Protein AF-A0A151MHW0-F1 (afdb_monomer_lite)

Organism: Alligator mississippiensis (NCBI:txid8496)

Foldseek 3Di:
DDDDDDDDDDPPVVVVVVVVVVVVVVVVVVPPDDDDDDDDDDDDDDDDDDDDDDDDDDDPPVVVVVVVVVVVVLVVVLVVVVVVLVPFQPQPDAFFDADQDPDPPDDPPPDDPVRLLLLLLLLLLLLVQFAFDEDPLADPDSVVLLVVSCLLSVPDPVSSVVSNVVSVPDDRFWKKKKKWFFKWADWADPDPVRFFFKKKKKAKDDQPPPPDDPDDDDDDDDDDDDDDDDDPPPDPPPQDDQLVRMDMFDTHPGHRMDGTRDMDMHTDPDLQGMKMKMWMWTADDPQPLRVLSVVDGDDDDDDDVVVVVQVSQVVSVVVVDPDDDPPNGIHTGFMDIGRSNNAHLQGDFDWDFGHDPDPPDDYGIITTMTIAMATPDDDGPVVVPDALLVSLLVLLLSQLVSQLVPDDDSLAEALSDGHSSSVNSNSSSCRHSVPDQLSVLLSVLLNVLVVCSPRNYYLVSNLVSLVSNLVRPDPVPDDPVSLQSSLCSLVVSLVSLLLSLLVCCSRQPLSHVSSLVSNLSSVSSLVSLVPGPSNCVSPVDDDDSVVSSVVSNVNSVVVVLVVLVVVLVVPDDDPVSNVVSVVVSVVVVSVVVSSCVVRVVVSVVD

InterPro domains:
  IPR000008 C2 domain [PF00168] (177-212)
  IPR000008 C2 domain [PF00168] (245-298)
  IPR000008 C2 domain [PS50004] (156-322)
  IPR000008 C2 domain [SM00239] (176-352)
  IPR035892 C2 domain superfamily [G3DSA:2.60.40.150] (163-376)
  IPR035892 C2 domain superfamily [SSF49562] (173-372)
  IPR052095 UNC-13 domain-containing protein [PTHR45999] (63-605)

Structure (mmCIF, N/CA/C/O backbone):
data_AF-A0A151MHW0-F1
#
_entry.id   AF-A0A151MHW0-F1
#
loop_
_atom_site.group_PDB
_atom_site.id
_atom_site.type_symbol
_atom_site.label_atom_id
_atom_site.label_alt_id
_atom_site.label_comp_id
_atom_site.label_asym_id
_atom_site.label_entity_id
_atom_site.label_seq_id
_atom_site.pdbx_PDB_ins_code
_atom_site.Cartn_x
_atom_site.Cartn_y
_atom_site.Cartn_z
_atom_site.occupancy
_atom_site.B_iso_or_equiv
_atom_site.auth_seq_id
_atom_site.auth_comp_id
_atom_site.auth_asym_id
_atom_site.auth_atom_id
_atom_site.pdbx_PDB_model_num
ATOM 1 N N . MET A 1 1 ? 33.510 44.288 37.126 1.00 34.84 1 MET A N 1
ATOM 2 C CA . MET A 1 1 ? 32.287 44.299 37.967 1.00 34.84 1 MET A CA 1
ATOM 3 C C . MET A 1 1 ? 31.359 43.175 37.508 1.00 34.84 1 MET A C 1
ATOM 5 O O . MET A 1 1 ? 31.683 42.520 36.527 1.00 34.84 1 MET A O 1
ATOM 9 N N . LEU A 1 2 ? 30.286 42.909 38.257 1.00 30.27 2 LEU A N 1
ATOM 10 C CA . LEU A 1 2 ? 29.383 41.751 38.127 1.00 30.27 2 LEU A CA 1
ATOM 11 C C . LEU A 1 2 ? 28.785 41.539 36.714 1.00 30.27 2 LEU A C 1
ATOM 13 O O . LEU A 1 2 ? 28.356 42.518 36.106 1.00 30.27 2 LEU A O 1
ATOM 17 N N . PRO A 1 3 ? 28.625 40.283 36.249 1.00 29.62 3 PRO A N 1
ATOM 18 C CA . PRO A 1 3 ? 27.608 39.917 35.263 1.00 29.62 3 PRO A CA 1
ATOM 19 C C . PRO A 1 3 ? 26.231 39.731 35.937 1.00 29.62 3 PRO A C 1
ATOM 21 O O . PRO A 1 3 ? 26.140 39.357 37.109 1.00 29.62 3 PRO A O 1
ATOM 24 N N . CYS A 1 4 ? 25.141 39.975 35.203 1.00 28.69 4 CYS A N 1
ATOM 25 C CA . CYS A 1 4 ? 23.776 39.842 35.727 1.00 28.69 4 CYS A CA 1
ATOM 26 C C . CYS A 1 4 ? 23.268 38.389 35.734 1.00 28.69 4 CYS A C 1
ATOM 28 O O . CYS A 1 4 ? 23.567 37.603 34.838 1.00 28.69 4 CYS A O 1
ATOM 30 N N . ARG A 1 5 ? 22.444 38.050 36.736 1.00 29.34 5 ARG A N 1
ATOM 31 C CA . ARG A 1 5 ? 21.793 36.736 36.879 1.00 29.34 5 ARG A CA 1
ATOM 32 C C . ARG A 1 5 ? 20.599 36.575 35.926 1.00 29.34 5 ARG A C 1
ATOM 34 O O . ARG A 1 5 ? 19.860 37.529 35.693 1.00 29.34 5 ARG A O 1
ATOM 41 N N . ARG A 1 6 ? 20.334 35.333 35.510 1.00 30.97 6 ARG A N 1
ATOM 42 C CA . ARG A 1 6 ? 18.989 34.814 35.189 1.00 30.97 6 ARG A CA 1
ATOM 43 C C . ARG A 1 6 ? 18.666 33.663 36.165 1.00 30.97 6 ARG A C 1
ATOM 45 O O . ARG A 1 6 ? 19.609 33.119 36.737 1.00 30.97 6 ARG A O 1
ATOM 52 N N . PRO A 1 7 ? 17.386 33.346 36.433 1.00 30.88 7 PRO A N 1
ATOM 53 C CA . PRO A 1 7 ? 17.017 32.349 37.439 1.00 30.88 7 PRO A CA 1
ATOM 54 C C . PRO A 1 7 ? 17.009 30.916 36.886 1.00 30.88 7 PRO A C 1
ATOM 56 O O . PRO A 1 7 ? 16.415 30.661 35.841 1.00 30.88 7 PRO A O 1
ATOM 59 N N . ASP A 1 8 ? 17.588 29.978 37.638 1.00 29.75 8 ASP A N 1
ATOM 60 C CA . ASP A 1 8 ? 17.406 28.540 37.420 1.00 29.75 8 ASP A CA 1
ATOM 61 C C . ASP A 1 8 ? 16.107 28.056 38.077 1.00 29.75 8 ASP A C 1
ATOM 63 O O . ASP A 1 8 ? 16.008 27.946 39.300 1.00 29.75 8 ASP A O 1
ATOM 67 N N . THR A 1 9 ? 15.113 27.713 37.259 1.00 37.31 9 THR A N 1
ATOM 68 C CA . THR A 1 9 ? 13.902 26.995 37.687 1.00 37.31 9 THR A CA 1
ATOM 69 C C . THR A 1 9 ? 13.552 25.940 36.640 1.00 37.31 9 THR A C 1
ATOM 71 O O . THR A 1 9 ? 12.979 26.269 35.604 1.00 37.31 9 THR A O 1
ATOM 74 N N . GLY A 1 10 ? 13.911 24.675 36.893 1.00 36.53 10 GLY A N 1
ATOM 75 C CA . GLY A 1 10 ? 13.639 23.578 35.951 1.00 36.53 10 GLY A CA 1
ATOM 76 C C . GLY A 1 10 ? 14.008 22.167 36.429 1.00 36.53 10 GLY A C 1
ATOM 77 O O . GLY A 1 10 ? 13.271 21.230 36.149 1.00 36.53 10 GLY A O 1
ATOM 78 N N . LEU A 1 11 ? 15.096 21.991 37.194 1.00 33.78 11 LEU A N 1
ATOM 79 C CA . LEU A 1 11 ? 15.566 20.647 37.588 1.00 33.78 11 LEU A CA 1
ATOM 80 C C . LEU A 1 11 ? 14.984 20.089 38.903 1.00 33.78 11 LEU A C 1
ATOM 82 O O . LEU A 1 11 ? 14.954 18.874 39.091 1.00 33.78 11 LEU A O 1
ATOM 86 N N . THR A 1 12 ? 14.485 20.927 39.814 1.00 34.16 12 THR A N 1
ATOM 87 C CA . THR A 1 12 ? 14.067 20.490 41.163 1.00 34.16 12 THR A CA 1
ATOM 88 C C . THR A 1 12 ? 12.776 19.665 41.201 1.00 34.16 12 THR A C 1
ATOM 90 O O . THR A 1 12 ? 12.605 18.864 42.116 1.00 34.16 12 THR A O 1
ATOM 93 N N . ALA A 1 13 ? 11.879 19.809 40.218 1.00 35.94 13 ALA A N 1
ATOM 94 C CA . ALA A 1 13 ? 10.584 19.115 40.203 1.00 35.94 13 ALA A CA 1
ATOM 95 C C . ALA A 1 13 ? 10.666 17.637 39.765 1.00 35.94 13 ALA A C 1
ATOM 97 O O . ALA A 1 13 ? 9.860 16.820 40.203 1.00 35.94 13 ALA A O 1
ATOM 98 N N . MET A 1 14 ? 11.647 17.276 38.930 1.00 34.91 14 MET A N 1
ATOM 99 C CA . MET A 1 14 ? 11.860 15.883 38.505 1.00 34.91 14 MET A CA 1
ATOM 100 C C . MET A 1 14 ? 12.568 15.053 39.588 1.00 34.91 14 MET A C 1
ATOM 102 O O . MET A 1 14 ? 12.282 13.866 39.738 1.00 34.91 14 MET A O 1
ATOM 106 N N . SER A 1 15 ? 13.447 15.681 40.380 1.00 37.19 15 SER A N 1
ATOM 107 C CA . SER A 1 15 ? 14.178 15.016 41.470 1.00 37.19 15 SER A CA 1
ATOM 108 C C . SER A 1 15 ? 13.235 14.483 42.553 1.00 37.19 15 SER A C 1
ATOM 110 O O . SER A 1 15 ? 13.270 13.301 42.891 1.00 37.19 15 SER A O 1
ATOM 112 N N . THR A 1 16 ? 12.329 15.328 43.053 1.00 40.69 16 THR A N 1
ATOM 113 C CA . THR A 1 16 ? 11.412 14.963 44.147 1.00 40.69 16 THR A CA 1
ATOM 114 C C . THR A 1 16 ? 10.433 13.854 43.753 1.00 40.69 16 THR A C 1
ATOM 116 O O . THR A 1 16 ? 10.098 13.002 44.576 1.00 40.69 16 THR A O 1
ATOM 119 N N . LEU A 1 17 ? 10.024 13.788 42.481 1.00 37.47 17 LEU A N 1
ATOM 120 C CA . LEU A 1 17 ? 9.174 12.715 41.951 1.00 37.47 17 LEU A CA 1
ATOM 121 C C . LEU A 1 17 ? 9.875 11.340 41.929 1.00 37.47 17 LEU A C 1
ATOM 123 O O . LEU A 1 17 ? 9.218 10.312 42.120 1.00 37.47 17 LEU A O 1
ATOM 127 N N . LEU A 1 18 ? 11.199 11.307 41.745 1.00 39.69 18 LEU A N 1
ATOM 128 C CA . LEU A 1 18 ? 12.014 10.086 41.818 1.00 39.69 18 LEU A CA 1
ATOM 129 C C . LEU A 1 18 ? 12.311 9.670 43.270 1.00 39.69 18 LEU A C 1
ATOM 131 O O . LEU A 1 18 ? 12.276 8.479 43.597 1.00 39.69 18 LEU A O 1
ATOM 135 N N . GLU A 1 19 ? 12.527 10.631 44.170 1.00 37.91 19 GLU A N 1
ATOM 136 C CA . GLU A 1 19 ? 12.691 10.362 45.606 1.00 37.91 19 GLU A CA 1
ATOM 137 C C . GLU A 1 19 ? 11.403 9.809 46.239 1.00 37.91 19 GLU A C 1
ATOM 139 O O . GLU A 1 19 ? 11.447 8.818 46.969 1.00 37.91 19 GLU A O 1
ATOM 144 N N . ILE A 1 20 ? 10.231 10.351 45.885 1.00 38.50 20 ILE A N 1
ATOM 145 C CA . ILE A 1 20 ? 8.936 9.836 46.363 1.00 38.50 20 ILE A CA 1
ATOM 146 C C . ILE A 1 20 ? 8.695 8.397 45.870 1.00 38.50 20 ILE A C 1
ATOM 148 O O . ILE A 1 20 ? 8.316 7.532 46.666 1.00 38.50 20 ILE A O 1
ATOM 152 N N . LYS A 1 21 ? 8.971 8.097 44.590 1.00 36.53 21 LYS A N 1
ATOM 153 C CA . LYS A 1 21 ? 8.843 6.730 44.045 1.00 36.53 21 LYS A CA 1
ATOM 154 C C . LYS A 1 21 ? 9.809 5.734 44.701 1.00 36.53 21 LYS A C 1
ATOM 156 O O . LYS A 1 21 ? 9.405 4.613 45.009 1.00 36.53 21 LYS A O 1
ATOM 161 N N . SER A 1 22 ? 11.060 6.122 44.951 1.00 38.94 22 SER A N 1
ATOM 162 C CA . SER A 1 22 ? 12.044 5.231 45.590 1.00 38.94 22 SER A CA 1
ATOM 163 C C . SER A 1 22 ? 11.789 5.021 47.091 1.00 38.94 22 SER A C 1
ATOM 165 O O . SER A 1 22 ? 12.029 3.924 47.598 1.00 38.94 22 SER A O 1
ATOM 167 N N . SER A 1 23 ? 11.223 6.012 47.790 1.00 34.19 23 SER A N 1
ATOM 168 C CA . SER A 1 23 ? 10.781 5.880 49.186 1.00 34.19 23 SER A CA 1
ATOM 169 C C . SER A 1 23 ? 9.621 4.881 49.340 1.00 34.19 23 SER A C 1
ATOM 171 O O . SER A 1 23 ? 9.700 3.964 50.162 1.00 34.19 23 SER A O 1
ATOM 173 N N . MET A 1 24 ? 8.596 4.977 48.478 1.00 36.19 24 MET A N 1
ATOM 174 C CA . MET A 1 24 ? 7.468 4.029 48.430 1.00 36.19 24 MET A CA 1
ATOM 175 C C . MET A 1 24 ? 7.941 2.574 48.271 1.00 36.19 24 MET A C 1
ATOM 177 O O . MET A 1 24 ? 7.531 1.697 49.032 1.00 36.19 24 MET A O 1
ATOM 181 N N . LEU A 1 25 ? 8.852 2.312 47.325 1.00 36.59 25 LEU A N 1
ATOM 182 C CA . LEU A 1 25 ? 9.372 0.962 47.067 1.00 36.59 25 LEU A CA 1
ATOM 183 C C . LEU A 1 25 ? 10.121 0.371 48.276 1.00 36.59 25 LEU A C 1
ATOM 185 O O . LEU A 1 25 ? 9.940 -0.807 48.593 1.00 36.59 25 LEU A O 1
ATOM 189 N N . ARG A 1 26 ? 10.895 1.188 49.005 1.00 36.88 26 ARG A N 1
ATOM 190 C CA . ARG A 1 26 ? 11.606 0.750 50.221 1.00 36.88 26 ARG A CA 1
ATOM 191 C C . ARG A 1 26 ? 10.661 0.420 51.382 1.00 36.88 26 ARG A C 1
ATOM 193 O O . ARG A 1 26 ? 10.955 -0.493 52.152 1.00 36.88 26 ARG A O 1
ATOM 200 N N . GLN A 1 27 ? 9.519 1.104 51.507 1.00 34.59 27 GLN A N 1
ATOM 201 C CA . GLN A 1 27 ? 8.519 0.764 52.531 1.00 34.59 27 GLN A CA 1
ATOM 202 C C . GLN A 1 27 ? 7.758 -0.538 52.233 1.00 34.59 27 GLN A C 1
ATOM 204 O O . GLN A 1 27 ? 7.391 -1.243 53.173 1.00 34.59 27 GLN A O 1
ATOM 209 N N . VAL A 1 28 ? 7.555 -0.891 50.958 1.00 36.47 28 VAL A N 1
ATOM 210 C CA . VAL A 1 28 ? 6.878 -2.146 50.576 1.00 36.47 28 VAL A CA 1
ATOM 211 C C . VAL A 1 28 ? 7.771 -3.368 50.825 1.00 36.47 28 VAL A C 1
ATOM 213 O O . VAL A 1 28 ? 7.306 -4.354 51.397 1.00 36.47 28 VAL A O 1
ATOM 216 N N . GLN A 1 29 ? 9.060 -3.304 50.470 1.00 33.50 29 GLN A N 1
ATOM 217 C CA . GLN A 1 29 ? 9.978 -4.443 50.640 1.00 33.50 29 GLN A CA 1
ATOM 218 C C . GLN A 1 29 ? 10.230 -4.811 52.116 1.00 33.50 29 GLN A C 1
ATOM 220 O O . GLN A 1 29 ? 10.341 -5.991 52.441 1.00 33.50 29 GLN A O 1
ATOM 225 N N . ASN A 1 30 ? 10.208 -3.840 53.037 1.00 30.38 30 ASN A N 1
ATOM 226 C CA . ASN A 1 30 ? 10.419 -4.072 54.476 1.00 30.38 30 ASN A CA 1
ATOM 227 C C . ASN A 1 30 ? 9.244 -4.754 55.222 1.00 30.38 30 ASN A C 1
ATOM 229 O O . ASN A 1 30 ? 9.273 -4.838 56.450 1.00 30.38 30 ASN A O 1
ATOM 233 N N . ARG A 1 31 ? 8.204 -5.243 54.527 1.00 31.92 31 ARG A N 1
ATOM 234 C CA . ARG A 1 31 ? 7.067 -5.970 55.136 1.00 31.92 31 ARG A CA 1
ATOM 235 C C . ARG A 1 31 ? 6.935 -7.446 54.733 1.00 31.92 31 ARG A C 1
ATOM 237 O O . ARG A 1 31 ? 5.959 -8.078 55.127 1.00 31.92 31 ARG A O 1
ATOM 244 N N . GLN A 1 32 ? 7.895 -8.020 54.001 1.00 36.16 32 GLN A N 1
ATOM 245 C CA . GLN A 1 32 ? 7.840 -9.420 53.540 1.00 36.16 32 GLN A CA 1
ATOM 246 C C . GLN A 1 32 ? 9.112 -10.230 53.863 1.00 36.16 32 GLN A C 1
ATOM 248 O O . GLN A 1 32 ? 9.670 -10.896 52.995 1.00 36.16 32 GLN A O 1
ATOM 253 N N . SER A 1 33 ? 9.584 -10.207 55.117 1.00 28.34 33 SER A N 1
ATOM 254 C CA . SER A 1 33 ? 10.766 -10.998 55.506 1.00 28.34 33 SER A CA 1
ATOM 255 C C . SER A 1 33 ? 10.866 -11.341 57.002 1.00 28.34 33 SER A C 1
ATOM 257 O O . SER A 1 33 ? 11.784 -10.877 57.673 1.00 28.34 33 SER A O 1
ATOM 259 N N . PHE A 1 34 ? 9.987 -12.208 57.525 1.00 26.38 34 PHE A N 1
ATOM 260 C CA . PHE A 1 34 ? 10.288 -12.952 58.761 1.00 26.38 34 PHE A CA 1
ATOM 261 C C . PHE A 1 34 ? 9.744 -14.394 58.768 1.00 26.38 34 PHE A C 1
ATOM 263 O O . PHE A 1 34 ? 8.563 -14.641 58.559 1.00 26.38 34 PHE A O 1
ATOM 270 N N . HIS A 1 35 ? 10.663 -15.321 59.059 1.00 28.66 35 HIS A N 1
ATOM 271 C CA . HIS A 1 35 ? 10.486 -16.721 59.469 1.00 28.66 35 HIS A CA 1
ATOM 272 C C . HIS A 1 35 ? 9.634 -17.684 58.617 1.00 28.66 35 HIS A C 1
ATOM 274 O O . HIS A 1 35 ? 8.513 -18.051 58.968 1.00 28.66 35 HIS A O 1
ATOM 280 N N . HIS A 1 36 ? 10.318 -18.342 57.674 1.00 26.25 36 HIS A N 1
ATOM 281 C CA . HIS A 1 36 ? 10.320 -19.810 57.664 1.00 26.25 36 HIS A CA 1
ATOM 282 C C . HIS A 1 36 ? 11.725 -20.365 57.385 1.00 26.25 36 HIS A C 1
ATOM 284 O O . HIS A 1 36 ? 12.331 -20.066 56.358 1.00 26.25 36 HIS A O 1
ATOM 290 N N . LYS A 1 37 ? 12.247 -21.177 58.310 1.00 26.58 37 LYS A N 1
ATOM 291 C CA . LYS A 1 37 ? 13.375 -22.091 58.082 1.00 26.58 37 LYS A CA 1
ATOM 292 C C . LYS A 1 37 ? 13.257 -23.262 59.054 1.00 26.58 37 LYS A C 1
ATOM 294 O O . LYS A 1 37 ? 13.071 -23.052 60.248 1.00 26.58 37 LYS A O 1
ATOM 299 N N . THR A 1 38 ? 13.321 -24.472 58.517 1.00 24.42 38 THR A N 1
ATOM 300 C CA . THR A 1 38 ? 12.975 -25.714 59.217 1.00 24.42 38 THR A CA 1
ATOM 301 C C . THR A 1 38 ? 14.191 -26.352 59.881 1.00 24.42 38 THR A C 1
ATOM 303 O O . THR A 1 38 ? 15.249 -26.444 59.262 1.00 24.42 38 THR A O 1
ATOM 306 N N . THR A 1 39 ? 14.004 -26.909 61.075 1.00 24.03 39 THR A N 1
ATOM 307 C CA . THR A 1 39 ? 14.840 -27.988 61.623 1.00 24.03 39 THR A CA 1
ATOM 308 C C . THR A 1 39 ? 13.943 -29.059 62.235 1.00 24.03 39 THR A C 1
ATOM 310 O O . THR A 1 39 ? 12.903 -28.757 62.815 1.00 24.03 39 THR A O 1
ATOM 313 N N . VAL A 1 40 ? 14.326 -30.323 62.053 1.00 26.64 40 VAL A N 1
ATOM 314 C CA . VAL A 1 40 ? 13.595 -31.499 62.546 1.00 26.64 40 VAL A CA 1
ATOM 315 C C . VAL A 1 40 ? 14.169 -31.922 63.898 1.00 26.64 40 VAL A C 1
ATOM 317 O O . VAL A 1 40 ? 15.387 -31.944 64.062 1.00 26.64 40 VAL A O 1
ATOM 320 N N . ALA A 1 41 ? 13.301 -32.305 64.833 1.00 24.83 41 ALA A N 1
ATOM 321 C CA . ALA A 1 41 ? 13.658 -33.000 66.067 1.00 24.83 41 ALA A CA 1
ATOM 322 C C . ALA A 1 41 ? 12.654 -34.140 66.324 1.00 24.83 41 ALA A C 1
ATOM 324 O O . ALA A 1 41 ? 11.507 -34.073 65.880 1.00 24.83 41 ALA A O 1
ATOM 325 N N . THR A 1 42 ? 13.111 -35.209 66.974 1.00 24.61 42 THR A N 1
ATOM 326 C CA . THR A 1 42 ? 12.388 -36.484 67.127 1.00 24.61 42 THR A CA 1
ATOM 327 C C . THR A 1 42 ? 11.650 -36.614 68.466 1.00 24.61 42 THR A C 1
ATOM 329 O O . THR A 1 42 ? 11.769 -35.761 69.337 1.00 24.61 42 THR A O 1
ATOM 332 N N . ALA A 1 43 ? 10.856 -37.681 68.602 1.00 25.41 43 ALA A N 1
ATOM 333 C CA . ALA A 1 43 ? 9.977 -37.947 69.744 1.00 25.41 43 ALA A CA 1
ATOM 334 C C . ALA A 1 43 ? 10.695 -38.495 71.006 1.00 25.41 43 ALA A C 1
ATOM 336 O O . ALA A 1 43 ? 11.910 -38.690 71.003 1.00 25.41 43 ALA A O 1
ATOM 337 N N . SER A 1 44 ? 9.885 -38.820 72.028 1.00 25.09 44 SER A N 1
ATOM 338 C CA . SER A 1 44 ? 10.191 -39.101 73.452 1.00 25.09 44 SER A CA 1
ATOM 339 C C . SER A 1 44 ? 10.507 -37.840 74.288 1.00 25.09 44 SER A C 1
ATOM 341 O O . SER A 1 44 ? 11.121 -36.912 73.775 1.00 25.09 44 SER A O 1
ATOM 343 N N . ASP A 1 45 ? 10.052 -37.701 75.542 1.00 23.98 45 ASP A N 1
ATOM 344 C CA . ASP A 1 45 ? 9.354 -38.666 76.420 1.00 23.98 45 ASP A CA 1
ATOM 345 C C . ASP A 1 45 ? 8.197 -38.025 77.248 1.00 23.98 45 ASP A C 1
ATOM 347 O O . ASP A 1 45 ? 7.944 -36.823 77.193 1.00 23.98 45 ASP A O 1
ATOM 351 N N . SER A 1 46 ? 7.474 -38.889 77.962 1.00 25.25 46 SER A N 1
ATOM 352 C CA . SER A 1 46 ? 6.451 -38.729 79.012 1.00 25.25 46 SER A CA 1
ATOM 353 C C . SER A 1 46 ? 6.882 -37.866 80.226 1.00 25.25 46 SER A C 1
ATOM 355 O O . SER A 1 46 ? 8.067 -37.601 80.391 1.00 25.25 46 SER A O 1
ATOM 357 N N . ALA A 1 47 ? 6.024 -37.425 81.167 1.00 24.77 47 ALA A N 1
ATOM 358 C CA . ALA A 1 47 ? 4.562 -37.189 81.249 1.00 24.77 47 ALA A CA 1
ATOM 359 C C . ALA A 1 47 ? 4.263 -36.356 82.543 1.00 24.77 47 ALA A C 1
ATOM 361 O O . ALA A 1 47 ? 5.204 -35.825 83.125 1.00 24.77 47 ALA A O 1
ATOM 362 N N . GLN A 1 48 ? 2.995 -36.306 83.012 1.00 25.00 48 GLN A N 1
ATOM 363 C CA . GLN A 1 48 ? 2.492 -35.630 84.243 1.00 25.00 48 GLN A CA 1
ATOM 364 C C . GLN A 1 48 ? 2.503 -34.080 84.151 1.00 25.00 48 GLN A C 1
ATOM 366 O O . GLN A 1 48 ? 3.413 -33.509 83.567 1.00 25.00 48 GLN A O 1
ATOM 371 N N . GLU A 1 49 ? 1.526 -33.287 84.614 1.00 25.53 49 GLU A N 1
ATOM 372 C CA . GLU A 1 49 ? 0.235 -33.443 85.333 1.00 25.53 49 GLU A CA 1
ATOM 373 C C . GLU A 1 49 ? -0.716 -32.313 84.788 1.00 25.53 49 GLU A C 1
ATOM 375 O O . GLU A 1 49 ? -0.213 -31.346 84.221 1.00 25.53 49 GLU A O 1
ATOM 380 N N . ILE A 1 50 ? -2.062 -32.359 84.697 1.00 28.62 50 ILE A N 1
ATOM 381 C CA . ILE A 1 50 ? -3.162 -32.702 85.636 1.00 28.62 50 ILE A CA 1
ATOM 382 C C . ILE A 1 50 ? -3.261 -31.657 86.775 1.00 28.62 50 ILE A C 1
ATOM 384 O O . ILE A 1 50 ? -2.349 -31.573 87.583 1.00 28.62 50 ILE A O 1
ATOM 388 N N . SER A 1 51 ? -4.303 -30.824 86.938 1.00 24.50 51 SER A N 1
ATOM 389 C CA . SER A 1 51 ? -5.622 -30.643 86.268 1.00 24.50 51 SER A CA 1
ATOM 390 C C . SER A 1 51 ? -5.935 -29.103 86.184 1.00 24.50 51 SER A C 1
ATOM 392 O O . SER A 1 51 ? -4.981 -28.337 86.275 1.00 24.50 51 SER A O 1
ATOM 394 N N . GLU A 1 52 ? -7.113 -28.472 85.993 1.00 26.61 52 GLU A N 1
ATOM 395 C CA . GLU A 1 52 ? -8.553 -28.829 85.980 1.00 26.61 52 GLU A CA 1
ATOM 396 C C . GLU A 1 52 ? -9.392 -27.745 85.205 1.00 26.61 52 GLU A C 1
ATOM 398 O O . GLU A 1 52 ? -8.916 -27.175 84.227 1.00 26.61 52 GLU A O 1
ATOM 403 N N . MET A 1 53 ? -10.643 -27.476 85.632 1.00 24.84 53 MET A N 1
ATOM 404 C CA . MET A 1 53 ? -11.514 -26.278 85.470 1.00 24.84 53 MET A CA 1
ATOM 405 C C . MET A 1 53 ? -10.860 -24.964 84.961 1.00 24.84 53 MET A C 1
ATOM 407 O O . MET A 1 53 ? -9.785 -24.604 85.425 1.00 24.84 53 MET A O 1
ATOM 411 N N . THR A 1 54 ? -11.480 -24.106 84.128 1.00 27.75 54 THR A N 1
ATOM 412 C CA . THR A 1 54 ? -12.895 -23.890 83.704 1.00 27.75 54 THR A CA 1
ATOM 413 C C . THR A 1 54 ? -12.938 -23.417 82.227 1.00 27.75 54 THR A C 1
ATOM 415 O O . THR A 1 54 ? -12.207 -22.513 81.847 1.00 27.75 54 THR A O 1
ATOM 418 N N . SER A 1 55 ? -13.637 -24.071 81.289 1.00 27.70 55 SER A N 1
ATOM 419 C CA . SER A 1 55 ? -15.087 -24.045 80.970 1.00 27.70 55 SER A CA 1
ATOM 420 C C . SER A 1 55 ? -15.595 -22.907 80.047 1.00 27.70 55 SER A C 1
ATOM 422 O O . SER A 1 55 ? -15.517 -21.737 80.398 1.00 27.70 55 SER A O 1
ATOM 424 N N . ALA A 1 56 ? -16.293 -23.308 78.971 1.00 35.09 56 ALA A N 1
ATOM 425 C CA . ALA A 1 56 ? -17.286 -22.549 78.184 1.00 35.09 56 ALA A CA 1
ATOM 426 C C . ALA A 1 56 ? -16.835 -21.415 77.224 1.00 35.09 56 ALA A C 1
ATOM 428 O O . ALA A 1 56 ? -17.018 -20.233 77.493 1.00 35.09 56 ALA A O 1
ATOM 429 N N . VAL A 1 57 ? -16.491 -21.804 75.989 1.00 34.00 57 VAL A N 1
ATOM 430 C CA . VAL A 1 57 ? -16.926 -21.086 74.770 1.00 34.00 57 VAL A CA 1
ATOM 431 C C . VAL A 1 57 ? -17.691 -22.091 73.904 1.00 34.00 57 VAL A C 1
ATOM 433 O O . VAL A 1 57 ? -17.233 -23.222 73.732 1.00 34.00 57 VAL A O 1
ATOM 436 N N . ARG A 1 58 ? -18.884 -21.729 73.415 1.00 35.53 58 ARG A N 1
ATOM 437 C CA . ARG A 1 58 ? -19.675 -22.597 72.524 1.00 35.53 58 ARG A CA 1
ATOM 438 C C . ARG A 1 58 ? -19.132 -22.530 71.098 1.00 35.53 58 ARG A C 1
ATOM 440 O O . ARG A 1 58 ? -18.581 -21.519 70.679 1.00 35.53 58 ARG A O 1
ATOM 447 N N . LYS A 1 59 ? -19.275 -23.638 70.373 1.00 39.44 59 LYS A N 1
ATOM 448 C CA . LYS A 1 59 ? -18.842 -23.786 68.985 1.00 39.44 59 LYS A CA 1
ATOM 449 C C . LYS A 1 59 ? -20.086 -23.769 68.105 1.00 39.44 59 LYS A C 1
ATOM 451 O O . LYS A 1 59 ? -20.708 -24.814 67.930 1.00 39.44 59 LYS A O 1
ATOM 456 N N . ASP A 1 60 ? -20.457 -22.596 67.606 1.00 38.97 60 ASP A N 1
ATOM 457 C CA . ASP A 1 60 ? -21.651 -22.442 66.776 1.00 38.97 60 ASP A CA 1
ATOM 458 C C . ASP A 1 60 ? -21.395 -23.042 65.388 1.00 38.97 60 ASP A C 1
ATOM 460 O O . ASP A 1 60 ? -20.649 -22.510 64.571 1.00 38.97 60 ASP A O 1
ATOM 464 N N . THR A 1 61 ? -21.976 -24.218 65.147 1.00 45.06 61 THR A N 1
ATOM 465 C CA . THR A 1 61 ? -21.812 -25.000 63.909 1.00 45.06 61 THR A CA 1
ATOM 466 C C . THR A 1 61 ? -22.895 -24.722 62.862 1.00 45.06 61 THR A C 1
ATOM 468 O O . THR A 1 61 ? -22.950 -25.415 61.848 1.00 45.06 61 THR A O 1
ATOM 471 N N . GLU A 1 62 ? -23.783 -23.755 63.103 1.00 47.25 62 GLU A N 1
ATOM 472 C CA . GLU A 1 62 ? -24.952 -23.499 62.247 1.00 47.25 62 GLU A CA 1
ATOM 473 C C . GLU A 1 62 ? -24.639 -22.566 61.061 1.00 47.25 62 GLU A C 1
ATOM 475 O O . GLU A 1 62 ? -25.147 -22.800 59.962 1.00 47.25 62 GLU A O 1
ATOM 480 N N . ASP A 1 63 ? -23.738 -21.587 61.227 1.00 48.62 63 ASP A N 1
ATOM 481 C CA . ASP A 1 63 ? -23.343 -20.662 60.149 1.00 48.62 63 ASP A CA 1
ATOM 482 C C . ASP A 1 63 ? -22.672 -21.384 58.964 1.00 48.62 63 ASP A C 1
ATOM 484 O O . ASP A 1 63 ? -22.977 -21.098 57.803 1.00 48.62 63 ASP A O 1
ATOM 488 N N . ASP A 1 64 ? -21.800 -22.367 59.220 1.00 46.22 64 ASP A N 1
ATOM 489 C CA . ASP A 1 64 ? -21.123 -23.116 58.149 1.00 46.22 64 ASP A CA 1
ATOM 490 C C . ASP A 1 64 ? -22.108 -23.956 57.308 1.00 46.22 64 ASP A C 1
ATOM 492 O O . ASP A 1 64 ? -21.995 -23.981 56.077 1.00 46.22 64 ASP A O 1
ATOM 496 N N . ASP A 1 65 ? -23.123 -24.595 57.917 1.00 63.38 65 ASP A N 1
ATOM 497 C CA . ASP A 1 65 ? -24.170 -25.273 57.132 1.00 63.38 65 ASP A CA 1
ATOM 498 C C . ASP A 1 65 ? -25.096 -24.272 56.434 1.00 63.38 65 ASP A C 1
ATOM 500 O O . ASP A 1 65 ? -25.535 -24.562 55.321 1.00 63.38 65 ASP A O 1
ATOM 504 N N . PHE A 1 66 ? -25.343 -23.081 56.995 1.00 67.81 66 PHE A N 1
ATOM 505 C CA . PHE A 1 66 ? -26.061 -22.019 56.284 1.00 67.81 66 PHE A CA 1
ATOM 506 C C . PHE A 1 66 ? -25.319 -21.603 55.006 1.00 67.81 66 PHE A C 1
ATOM 508 O O . PHE A 1 66 ? -25.903 -21.648 53.918 1.00 67.81 66 PHE A O 1
ATOM 515 N N . PHE A 1 67 ? -24.024 -21.279 55.085 1.00 62.03 67 PHE A N 1
ATOM 516 C CA . PHE A 1 67 ? -23.246 -20.895 53.904 1.00 62.03 67 PHE A CA 1
ATOM 517 C C . PHE A 1 67 ? -23.059 -22.055 52.916 1.00 62.03 67 PHE A C 1
ATOM 519 O O . PHE A 1 67 ? -23.131 -21.833 51.705 1.00 62.03 67 PHE A O 1
ATOM 526 N N . GLU A 1 68 ? -22.887 -23.299 53.374 1.00 65.69 68 GLU A N 1
ATOM 527 C CA . GLU A 1 68 ? -22.863 -24.460 52.476 1.00 65.69 68 GLU A CA 1
ATOM 528 C C . GLU A 1 68 ? -24.237 -24.800 51.883 1.00 65.69 68 GLU A C 1
ATOM 530 O O . GLU A 1 68 ? -24.304 -25.268 50.745 1.00 65.69 68 GLU A O 1
ATOM 535 N N . ARG A 1 69 ? -25.353 -24.555 52.581 1.00 66.81 69 ARG A N 1
ATOM 536 C CA . ARG A 1 69 ? -26.705 -24.656 52.005 1.00 66.81 69 ARG A CA 1
ATOM 537 C C . ARG A 1 69 ? -26.919 -23.578 50.951 1.00 66.81 69 ARG A C 1
ATOM 539 O O . ARG A 1 69 ? -27.392 -23.906 49.867 1.00 66.81 69 ARG A O 1
ATOM 546 N N . LEU A 1 70 ? -26.511 -22.338 51.220 1.00 55.09 70 LEU A N 1
ATOM 547 C CA . LEU A 1 70 ? -26.584 -21.231 50.266 1.00 55.09 70 LEU A CA 1
ATOM 548 C C . LEU A 1 70 ? -25.780 -21.554 48.996 1.00 55.09 70 LEU A C 1
ATOM 550 O O . LEU A 1 70 ? -26.324 -21.502 47.893 1.00 55.09 70 LEU A O 1
ATOM 554 N N . LYS A 1 71 ? -24.529 -22.019 49.142 1.00 57.06 71 LYS A N 1
ATOM 555 C CA . LYS A 1 71 ? -23.708 -22.539 48.031 1.00 57.06 71 LYS A CA 1
ATOM 556 C C . LYS A 1 71 ? -24.416 -23.673 47.278 1.00 57.06 71 LYS A C 1
ATOM 558 O O . LYS A 1 71 ? -24.426 -23.661 46.050 1.00 57.06 71 LYS A O 1
ATOM 563 N N . ARG A 1 72 ? -25.029 -24.641 47.976 1.00 61.78 72 ARG A N 1
ATOM 564 C CA . ARG A 1 72 ? -25.779 -25.761 47.365 1.00 61.78 72 ARG A CA 1
ATOM 565 C C . ARG A 1 72 ? -27.026 -25.303 46.594 1.00 61.78 72 ARG A C 1
ATOM 567 O O . ARG A 1 72 ? -27.294 -25.865 45.534 1.00 61.78 72 ARG A O 1
ATOM 574 N N . VAL A 1 73 ? -27.757 -24.296 47.078 1.00 63.22 73 VAL A N 1
ATOM 575 C CA . VAL A 1 73 ? -28.935 -23.716 46.400 1.00 63.22 73 VAL A CA 1
ATOM 576 C C . VAL A 1 73 ? -28.513 -22.920 45.164 1.00 63.22 73 VAL A C 1
ATOM 578 O O . VAL A 1 73 ? -28.961 -23.241 44.064 1.00 63.22 73 VAL A O 1
ATOM 581 N N . LEU A 1 74 ? -27.565 -21.988 45.298 1.00 49.78 74 LEU A N 1
ATOM 582 C CA . LEU A 1 74 ? -27.035 -21.198 44.177 1.00 49.78 74 LEU A CA 1
ATOM 583 C C . LEU A 1 74 ? -26.430 -22.092 43.077 1.00 49.78 74 LEU A C 1
ATOM 585 O O . LEU A 1 74 ? -26.644 -21.868 41.889 1.00 49.78 74 LEU A O 1
ATOM 589 N N . LYS A 1 75 ? -25.742 -23.179 43.458 1.00 50.56 75 LYS A N 1
ATOM 590 C CA . LYS A 1 75 ? -25.178 -24.189 42.537 1.00 50.56 75 LYS A CA 1
ATOM 591 C C . LYS A 1 75 ? -26.230 -25.135 41.925 1.00 50.56 75 LYS A C 1
ATOM 593 O O . LYS A 1 75 ? -25.892 -25.943 41.057 1.00 50.56 75 LYS A O 1
ATOM 598 N N . LYS A 1 76 ? -27.491 -25.051 42.364 1.00 50.09 76 LYS A N 1
ATOM 599 C CA . LYS A 1 76 ? -28.653 -25.729 41.769 1.00 50.09 76 LYS A CA 1
ATOM 600 C C . LYS A 1 76 ? -29.410 -24.791 40.824 1.00 50.09 76 LYS A C 1
ATOM 602 O O . LYS A 1 76 ? -29.755 -25.215 39.725 1.00 50.09 76 LYS A O 1
ATOM 607 N N . GLU A 1 77 ? -29.582 -23.521 41.192 1.00 45.53 77 GLU A N 1
ATOM 608 C CA . GLU A 1 77 ? -30.134 -22.486 40.303 1.00 45.53 77 GLU A CA 1
ATOM 609 C C . GLU A 1 77 ? -29.217 -22.191 39.112 1.00 45.53 77 GLU A C 1
ATOM 611 O O . GLU A 1 77 ? -29.696 -22.113 37.983 1.00 45.53 77 GLU A O 1
ATOM 616 N N . SER A 1 78 ? -27.894 -22.141 39.307 1.00 40.12 78 SER A N 1
ATOM 617 C CA . SER A 1 78 ? -26.947 -21.951 38.198 1.00 40.12 78 SER A CA 1
ATOM 618 C C . SER A 1 78 ? -27.035 -23.063 37.147 1.00 40.12 78 SER A C 1
ATOM 620 O O . SER A 1 78 ? -26.868 -22.803 35.960 1.00 40.12 78 SER A O 1
ATOM 622 N N . ARG A 1 79 ? -27.375 -24.295 37.551 1.00 45.44 79 ARG A N 1
ATOM 623 C CA . ARG A 1 79 ? -27.622 -25.421 36.631 1.00 45.44 79 ARG A CA 1
ATOM 624 C C . ARG A 1 79 ? -28.955 -25.301 35.892 1.00 45.44 79 ARG A C 1
ATOM 626 O O . ARG A 1 79 ? -29.029 -25.708 34.739 1.00 45.44 79 ARG A O 1
ATOM 633 N N . LEU A 1 80 ? -29.981 -24.734 36.529 1.00 40.28 80 LEU A N 1
ATOM 634 C CA . LEU A 1 80 ? -31.277 -24.463 35.896 1.00 40.28 80 LEU A CA 1
ATOM 635 C C . LEU A 1 80 ? -31.172 -23.322 34.872 1.00 40.28 80 LEU A C 1
ATOM 637 O O . LEU A 1 80 ? -31.671 -23.461 33.759 1.00 40.28 80 LEU A O 1
ATOM 641 N N . HIS A 1 81 ? -30.465 -22.237 35.197 1.00 38.94 81 HIS A N 1
ATOM 642 C CA . HIS A 1 81 ? -30.290 -21.105 34.283 1.00 38.94 81 HIS A CA 1
ATOM 643 C C . HIS A 1 81 ? -29.219 -21.334 33.205 1.00 38.94 81 HIS A C 1
ATOM 645 O O . HIS A 1 81 ? -29.381 -20.842 32.088 1.00 38.94 81 HIS A O 1
ATOM 651 N N . SER A 1 82 ? -28.178 -22.140 33.457 1.00 37.66 82 SER A N 1
ATOM 652 C CA . SER A 1 82 ? -27.211 -22.521 32.410 1.00 37.66 82 SER A CA 1
ATOM 653 C C . SER A 1 82 ? -27.873 -23.268 31.248 1.00 37.66 82 SER A C 1
ATOM 655 O O . SER A 1 82 ? -27.415 -23.125 30.122 1.00 37.66 82 SER A O 1
ATOM 657 N N . GLY A 1 83 ? -28.957 -24.015 31.495 1.00 36.81 83 GLY A N 1
ATOM 658 C CA . GLY A 1 83 ? -29.759 -24.658 30.445 1.00 36.81 83 GLY A CA 1
ATOM 659 C C . GLY A 1 83 ? -30.758 -23.729 29.738 1.00 36.81 83 GLY A C 1
ATOM 660 O O . GLY A 1 83 ? -31.426 -24.159 28.805 1.00 36.81 83 GLY A O 1
ATOM 661 N N . GLN A 1 84 ? -30.885 -22.469 30.173 1.00 38.28 84 GLN A N 1
ATOM 662 C CA . GLN A 1 84 ? -31.727 -21.451 29.528 1.00 38.28 84 GLN A CA 1
ATOM 663 C C . GLN A 1 84 ? -30.902 -20.458 28.695 1.00 38.28 84 GLN A C 1
ATOM 665 O O . GLN A 1 84 ? -31.363 -20.003 27.650 1.00 38.28 84 GLN A O 1
ATOM 670 N N . PHE A 1 85 ? -29.675 -20.137 29.121 1.00 41.66 85 PHE A N 1
ATOM 671 C CA . PHE A 1 85 ? -28.837 -19.133 28.451 1.00 41.66 85 PHE A CA 1
ATOM 672 C C . PHE A 1 85 ? -28.156 -19.602 27.156 1.00 41.66 85 PHE A C 1
ATOM 674 O O . PHE A 1 85 ? -27.727 -18.755 26.377 1.00 41.66 85 PHE A O 1
ATOM 681 N N . GLU A 1 86 ? -28.122 -20.904 26.856 1.00 39.19 86 GLU A N 1
ATOM 682 C CA . GLU A 1 86 ? -27.702 -21.393 25.528 1.00 39.19 86 GLU A CA 1
ATOM 683 C C . GLU A 1 86 ? -28.732 -21.077 24.418 1.00 39.19 86 GLU A C 1
ATOM 685 O O . GLU A 1 86 ? -28.414 -21.197 23.238 1.00 39.19 86 GLU A O 1
ATOM 690 N N . GLY A 1 87 ? -29.954 -20.651 24.772 1.00 41.06 87 GLY A N 1
ATOM 691 C CA . GLY A 1 87 ? -31.067 -20.472 23.831 1.00 41.06 87 GLY A CA 1
ATOM 692 C C . GLY A 1 87 ? -31.343 -19.050 23.323 1.00 41.06 87 GLY A C 1
ATOM 693 O O . GLY A 1 87 ? -32.214 -18.902 22.470 1.00 41.06 87 GLY A O 1
ATOM 694 N N . VAL A 1 88 ? -30.675 -18.001 23.832 1.00 45.91 88 VAL A N 1
ATOM 695 C CA . VAL A 1 88 ? -31.014 -16.592 23.502 1.00 45.91 88 VAL A CA 1
ATOM 696 C C . VAL A 1 88 ? -29.770 -15.723 23.261 1.00 45.91 88 VAL A C 1
ATOM 698 O O . VAL A 1 88 ? -29.490 -14.770 23.988 1.00 45.91 88 VAL A O 1
ATOM 701 N N . LEU A 1 89 ? -29.029 -16.038 22.197 1.00 52.56 89 LEU A N 1
ATOM 702 C CA . LEU A 1 89 ? -28.149 -15.070 21.535 1.00 52.56 89 LEU A CA 1
ATOM 703 C C . LEU A 1 89 ? -28.968 -14.329 20.472 1.00 52.56 89 LEU A C 1
ATOM 705 O O . LEU A 1 89 ? -29.265 -14.886 19.415 1.00 52.56 89 LEU A O 1
ATOM 709 N N . ASN A 1 90 ? -29.332 -13.074 20.739 1.00 53.75 90 ASN A N 1
ATOM 710 C CA . ASN A 1 90 ? -30.113 -12.263 19.803 1.00 53.75 90 ASN A CA 1
ATOM 711 C C . ASN A 1 90 ? -29.208 -11.744 18.674 1.00 53.75 90 ASN A C 1
ATOM 713 O O . ASN A 1 90 ? -28.685 -10.633 18.733 1.00 53.75 90 ASN A O 1
ATOM 717 N N . SER A 1 91 ? -29.033 -12.553 17.627 1.00 58.25 91 SER A N 1
ATOM 718 C CA . SER A 1 91 ? -28.191 -12.229 16.464 1.00 58.25 91 SER A CA 1
ATOM 719 C C . SER A 1 91 ? -28.778 -11.166 15.526 1.00 58.25 91 SER A C 1
ATOM 721 O O . SER A 1 91 ? -28.151 -10.833 14.528 1.00 58.25 91 SER A O 1
ATOM 723 N N . SER A 1 92 ? -29.985 -10.667 15.807 1.00 61.69 92 SER A N 1
ATOM 724 C CA . SER A 1 92 ? -30.715 -9.685 14.993 1.00 61.69 92 SER A CA 1
ATOM 725 C C . SER A 1 92 ? -30.753 -8.271 15.581 1.00 61.69 92 SER A C 1
ATOM 727 O O . SER A 1 92 ? -31.302 -7.370 14.951 1.00 61.69 92 SER A O 1
ATOM 729 N N . THR A 1 93 ? -30.197 -8.050 16.777 1.00 78.56 93 THR A N 1
ATOM 730 C CA . THR A 1 93 ? -30.090 -6.707 17.366 1.00 78.56 93 THR A CA 1
ATOM 731 C C . THR A 1 93 ? -28.705 -6.117 17.108 1.00 78.56 93 THR A C 1
ATOM 733 O O . THR A 1 93 ? -27.720 -6.806 17.389 1.00 78.56 93 THR A O 1
ATOM 736 N N . PRO A 1 94 ? -28.590 -4.857 16.646 1.00 83.12 94 PRO A N 1
ATOM 737 C CA . PRO A 1 94 ? -27.293 -4.212 16.462 1.00 83.12 94 PRO A CA 1
ATOM 738 C C . PRO A 1 94 ? -26.524 -4.138 17.793 1.00 83.12 94 PRO A C 1
ATOM 740 O O . PRO A 1 94 ? -27.150 -4.103 18.861 1.00 83.12 94 PRO A O 1
ATOM 743 N N . PRO A 1 95 ? -25.180 -4.147 17.759 1.00 84.88 95 PRO A N 1
ATOM 744 C CA . PRO A 1 95 ? -24.371 -4.005 18.963 1.00 84.88 95 PRO A CA 1
ATOM 745 C C . PRO A 1 95 ? -24.614 -2.629 19.612 1.00 84.88 95 PRO A C 1
ATOM 747 O O . PRO A 1 95 ? -24.996 -1.685 18.920 1.00 84.88 95 PRO A O 1
ATOM 750 N N . PRO A 1 96 ? -24.399 -2.474 20.928 1.00 85.88 96 PRO A N 1
ATOM 751 C CA . PRO A 1 96 ? -24.398 -1.158 21.560 1.00 85.88 96 PRO A CA 1
ATOM 752 C C . PRO A 1 96 ? -23.341 -0.226 20.938 1.00 85.88 96 PRO A C 1
ATOM 754 O O . PRO A 1 96 ? -22.290 -0.701 20.499 1.00 85.88 96 PRO A O 1
ATOM 757 N N . PRO A 1 97 ? -23.571 1.099 20.919 1.00 83.81 97 PRO A N 1
ATOM 758 C CA . PRO A 1 97 ? -22.585 2.046 20.415 1.00 83.81 97 PRO A CA 1
ATOM 759 C C . PRO A 1 97 ? -21.339 2.067 21.312 1.00 83.81 97 PRO A C 1
ATOM 761 O O . PRO A 1 97 ? -21.428 2.283 22.523 1.00 83.81 97 PRO A O 1
ATOM 764 N N . GLU A 1 98 ? -20.169 1.874 20.705 1.00 82.81 98 GLU A N 1
ATOM 765 C CA . GLU A 1 98 ? -18.874 2.002 21.380 1.00 82.81 98 GLU A CA 1
ATOM 766 C C . GLU A 1 98 ? -18.638 3.437 21.880 1.00 82.81 98 GLU A C 1
ATOM 768 O O . GLU A 1 98 ? -19.162 4.414 21.336 1.00 82.81 98 GLU A O 1
ATOM 773 N N . THR A 1 99 ? -17.851 3.581 22.951 1.00 73.38 99 THR A N 1
ATOM 774 C CA . THR A 1 99 ? -17.578 4.895 23.543 1.00 73.38 99 THR A CA 1
ATOM 775 C C . THR A 1 99 ? -16.588 5.655 22.669 1.00 73.38 99 THR A C 1
ATOM 777 O O . THR A 1 99 ? -15.375 5.449 22.756 1.00 73.38 99 THR A O 1
ATOM 780 N N . VAL A 1 100 ? -17.116 6.556 21.837 1.00 63.66 100 VAL A N 1
ATOM 781 C CA . VAL A 1 100 ? -16.332 7.530 21.065 1.00 63.66 100 VAL A CA 1
ATOM 782 C C . VAL A 1 100 ? -15.415 8.303 22.012 1.00 63.66 100 VAL A C 1
ATOM 784 O O . VAL A 1 100 ? -15.844 8.816 23.051 1.00 63.66 100 VAL A O 1
ATOM 787 N N . ARG A 1 101 ? -14.131 8.388 21.657 1.00 54.69 101 ARG A N 1
ATOM 788 C CA . ARG A 1 101 ? -13.113 9.028 22.493 1.00 54.69 101 ARG A CA 1
ATOM 789 C C . ARG A 1 101 ? -13.351 10.544 22.492 1.00 54.69 101 ARG A C 1
ATOM 791 O O . ARG A 1 101 ? -13.133 11.199 21.479 1.00 54.69 101 ARG A O 1
ATOM 798 N N . GLN A 1 102 ? -13.773 11.116 23.625 1.00 43.81 102 GLN A N 1
ATOM 799 C CA . GLN A 1 102 ? -13.733 12.571 23.840 1.00 43.81 102 GLN A CA 1
ATOM 800 C C . GLN A 1 102 ? -12.267 12.999 23.998 1.00 43.81 102 GLN A C 1
ATOM 802 O O . GLN A 1 102 ? -11.726 13.075 25.101 1.00 43.81 102 GLN A O 1
ATOM 807 N N . SER A 1 103 ? -11.588 13.183 22.867 1.00 39.31 103 SER A N 1
ATOM 808 C CA . SER A 1 103 ? -10.165 13.488 22.808 1.00 39.31 103 SER A CA 1
ATOM 809 C C . SER A 1 103 ? -9.902 14.949 23.185 1.00 39.31 103 SER A C 1
ATOM 811 O O . SER A 1 103 ? -9.998 15.852 22.362 1.00 39.31 103 SER A O 1
ATOM 813 N N . HIS A 1 104 ? -9.505 15.178 24.441 1.00 36.41 104 HIS A N 1
ATOM 814 C CA . HIS A 1 104 ? -8.809 16.414 24.831 1.00 36.41 104 HIS A CA 1
ATOM 815 C C . HIS A 1 104 ? -7.385 16.496 24.248 1.00 36.41 104 HIS A C 1
ATOM 817 O O . HIS A 1 104 ? -6.794 17.574 24.227 1.00 36.41 104 HIS A O 1
ATOM 823 N N . ALA A 1 105 ? -6.843 15.382 23.743 1.00 37.97 105 ALA A N 1
ATOM 824 C CA . ALA A 1 105 ? -5.773 15.419 22.756 1.00 37.97 105 ALA A CA 1
ATOM 825 C C . ALA A 1 105 ? -6.337 16.056 21.478 1.00 37.97 105 ALA A C 1
ATOM 827 O O . ALA A 1 105 ? -7.161 15.424 20.825 1.00 37.97 105 ALA A O 1
ATOM 828 N N . MET A 1 106 ? -5.937 17.311 21.232 1.00 38.19 106 MET A N 1
ATOM 829 C CA . MET A 1 106 ? -6.212 18.172 20.070 1.00 38.19 106 MET A CA 1
ATOM 830 C C . MET A 1 106 ? -7.529 17.899 19.324 1.00 38.19 106 MET A C 1
ATOM 832 O O . MET A 1 106 ? -7.653 16.918 18.594 1.00 38.19 106 MET A O 1
ATOM 836 N N . GLU A 1 107 ? -8.469 18.853 19.381 1.00 41.44 107 GLU A N 1
ATOM 837 C CA . GLU A 1 107 ? -9.468 18.966 18.312 1.00 41.44 107 GLU A CA 1
ATOM 838 C C . GLU A 1 107 ? -8.721 18.925 16.971 1.00 41.44 107 GLU A C 1
ATOM 840 O O . GLU A 1 107 ? -7.880 19.791 16.725 1.00 41.44 107 GLU A O 1
ATOM 845 N N . GLU A 1 108 ? -8.980 17.911 16.130 1.00 54.34 108 GLU A N 1
ATOM 846 C CA . GLU A 1 108 ? -8.406 17.855 14.782 1.00 54.34 108 GLU A CA 1
ATOM 847 C C . GLU A 1 108 ? -8.818 19.139 14.067 1.00 54.34 108 GLU A C 1
ATOM 849 O O . GLU A 1 108 ? -9.978 19.294 13.665 1.00 54.34 108 GLU A O 1
ATOM 854 N N . MET A 1 109 ? -7.871 20.074 13.959 1.00 59.88 109 MET A N 1
ATOM 855 C CA . MET A 1 109 ? -8.119 21.389 13.398 1.00 59.88 109 MET A CA 1
ATOM 856 C C . MET A 1 109 ? -8.617 21.174 11.974 1.00 59.88 109 MET A C 1
ATOM 858 O O . MET A 1 109 ? -7.903 20.624 11.134 1.00 59.88 109 MET A O 1
ATOM 862 N N . LYS A 1 110 ? -9.895 21.502 11.742 1.00 73.81 110 LYS A N 1
ATOM 863 C CA . LYS A 1 110 ? -10.550 21.213 10.464 1.00 73.81 110 LYS A CA 1
ATOM 864 C C . LYS A 1 110 ? -9.708 21.846 9.357 1.00 73.81 110 LYS A C 1
ATOM 866 O O . LYS A 1 110 ? -9.393 23.030 9.498 1.00 73.81 110 LYS A O 1
ATOM 871 N N . PRO A 1 111 ? -9.357 21.093 8.296 1.00 81.12 111 PRO A N 1
ATOM 872 C CA . PRO A 1 111 ? -8.495 21.612 7.248 1.00 81.12 111 PRO A CA 1
ATOM 873 C C . PRO A 1 111 ? -9.097 22.905 6.708 1.00 81.12 111 PRO A C 1
ATOM 875 O O . PRO A 1 111 ? -10.306 22.996 6.461 1.00 81.12 111 PRO A O 1
ATOM 878 N N . THR A 1 112 ? -8.252 23.920 6.591 1.00 88.50 112 THR A N 1
ATOM 879 C CA . THR A 1 112 ? -8.624 25.229 6.057 1.00 88.50 112 THR A CA 1
ATOM 880 C C . THR A 1 112 ? -9.157 25.083 4.630 1.00 88.50 112 THR A C 1
ATOM 882 O O . THR A 1 112 ? -8.853 24.105 3.943 1.00 88.50 112 THR A O 1
ATOM 885 N N . LYS A 1 113 ? -9.932 26.063 4.129 1.00 89.56 113 LYS A N 1
ATOM 886 C CA . LYS A 1 113 ? -10.384 26.009 2.724 1.00 89.56 113 LYS A CA 1
ATOM 887 C C . LYS A 1 113 ? -9.191 25.887 1.762 1.00 89.56 113 LYS A C 1
ATOM 889 O O . LYS A 1 113 ? -9.286 25.154 0.787 1.00 89.56 113 LYS A O 1
ATOM 894 N N . GLU A 1 114 ? -8.075 26.541 2.079 1.00 91.38 114 GLU A N 1
ATOM 895 C CA . GLU A 1 114 ? -6.815 26.453 1.335 1.00 91.38 114 GLU A CA 1
ATOM 896 C C . GLU A 1 114 ? -6.273 25.013 1.281 1.00 91.38 114 GLU A C 1
ATOM 898 O O . GLU A 1 114 ? -5.963 24.516 0.204 1.00 91.38 114 GLU A O 1
ATOM 903 N N . GLU A 1 115 ? -6.222 24.295 2.407 1.00 91.00 115 GLU A N 1
ATOM 904 C CA . GLU A 1 115 ? -5.767 22.894 2.441 1.00 91.00 115 GLU A CA 1
ATOM 905 C C . GLU A 1 115 ? -6.711 21.940 1.701 1.00 91.00 115 GLU A C 1
ATOM 907 O O . GLU A 1 115 ? -6.246 21.004 1.049 1.00 91.00 115 GLU A O 1
ATOM 912 N N . VAL A 1 116 ? -8.023 22.192 1.745 1.00 93.25 116 VAL A N 1
ATOM 913 C CA . VAL A 1 116 ? -9.011 21.431 0.962 1.00 93.25 116 VAL A CA 1
ATOM 914 C C . VAL A 1 116 ? -8.870 21.723 -0.539 1.00 93.25 116 VAL A C 1
ATOM 916 O O . VAL A 1 116 ? -8.935 20.789 -1.335 1.00 93.25 116 VAL A O 1
ATOM 919 N N . GLU A 1 117 ? -8.618 22.976 -0.938 1.00 95.00 117 GLU A N 1
ATOM 920 C CA . GLU A 1 117 ? -8.373 23.357 -2.339 1.00 95.00 117 GLU A CA 1
ATOM 921 C C . GLU A 1 117 ? -7.069 22.744 -2.873 1.00 95.00 117 GLU A C 1
ATOM 923 O O . GLU A 1 117 ? -7.070 22.155 -3.951 1.00 95.00 117 GLU A O 1
ATOM 928 N N . MET A 1 118 ? -5.976 22.791 -2.102 1.00 95.12 118 MET A N 1
ATOM 929 C CA . MET A 1 118 ? -4.699 22.166 -2.475 1.00 95.12 118 MET A CA 1
ATOM 930 C C . MET A 1 118 ? -4.806 20.636 -2.597 1.00 95.12 118 MET A C 1
ATOM 932 O O . MET A 1 118 ? -4.219 20.048 -3.503 1.00 95.12 118 MET A O 1
ATOM 936 N N . LEU A 1 119 ? -5.569 19.976 -1.719 1.00 96.50 119 LEU A N 1
ATOM 937 C CA . LEU A 1 119 ? -5.810 18.530 -1.801 1.00 96.50 119 LEU A CA 1
ATOM 938 C C . LEU A 1 119 ? -6.734 18.155 -2.973 1.00 96.50 119 LEU A C 1
ATOM 940 O O . LEU A 1 119 ? -6.597 17.077 -3.552 1.00 96.50 119 LEU A O 1
ATOM 944 N N . TYR A 1 120 ? -7.648 19.046 -3.354 1.00 97.75 120 TYR A N 1
ATOM 945 C CA . TYR A 1 120 ? -8.479 18.883 -4.544 1.00 97.75 120 TYR A CA 1
ATOM 946 C C . TYR A 1 120 ? -7.680 19.085 -5.842 1.00 97.75 120 TYR A C 1
ATOM 948 O O . TYR A 1 120 ? -7.840 18.306 -6.782 1.00 97.75 120 TYR A O 1
ATOM 956 N N . GLU A 1 121 ? -6.766 20.060 -5.879 1.00 96.50 121 GLU A N 1
ATOM 957 C CA . GLU A 1 121 ? -5.787 20.238 -6.962 1.00 96.50 121 GLU A CA 1
ATOM 958 C C . GLU A 1 121 ? -4.931 18.969 -7.140 1.00 96.50 121 GLU A C 1
ATOM 960 O O . GLU A 1 121 ? -4.801 18.468 -8.255 1.00 96.50 121 GLU A O 1
ATOM 965 N N . GLU A 1 122 ? -4.443 18.377 -6.043 1.00 95.69 122 GLU A N 1
ATOM 966 C CA . GLU A 1 122 ? -3.692 17.110 -6.037 1.00 95.69 122 GLU A CA 1
ATOM 967 C C . GLU A 1 122 ? -4.512 15.915 -6.571 1.00 95.69 122 GLU A C 1
ATOM 969 O O . GLU A 1 122 ? -4.016 15.096 -7.358 1.00 95.69 122 GLU A O 1
ATOM 974 N N . ALA A 1 123 ? -5.792 15.829 -6.196 1.00 97.38 123 ALA A N 1
ATOM 975 C CA . ALA A 1 123 ? -6.705 14.795 -6.679 1.00 97.38 123 ALA A CA 1
ATOM 976 C C . ALA A 1 123 ? -7.029 14.950 -8.178 1.00 97.38 123 ALA A C 1
ATOM 978 O O . ALA A 1 123 ? -7.020 13.960 -8.913 1.00 97.38 123 ALA A O 1
ATOM 979 N N . LEU A 1 124 ? -7.263 16.178 -8.656 1.00 96.81 124 LEU A N 1
ATOM 980 C CA . LEU A 1 124 ? -7.476 16.458 -10.079 1.00 96.81 124 LEU A CA 1
ATOM 981 C C . LEU A 1 124 ? -6.208 16.206 -10.905 1.00 96.81 124 LEU A C 1
ATOM 983 O O . LEU A 1 124 ? -6.293 15.550 -11.941 1.00 96.81 124 LEU A O 1
ATOM 987 N N . TYR A 1 125 ? -5.035 16.643 -10.437 1.00 95.69 125 TYR A N 1
ATOM 988 C CA . TYR A 1 125 ? -3.745 16.410 -11.103 1.00 95.69 125 TYR A CA 1
ATOM 989 C C . TYR A 1 125 ? -3.483 14.909 -11.299 1.00 95.69 125 TYR A C 1
ATOM 991 O O . TYR A 1 125 ? -3.054 14.478 -12.368 1.00 95.69 125 TYR A O 1
ATOM 999 N N . THR A 1 126 ? -3.829 14.100 -10.290 1.00 95.50 126 THR A N 1
ATOM 1000 C CA . THR A 1 126 ? -3.751 12.632 -10.337 1.00 95.50 126 THR A CA 1
ATOM 1001 C C . THR A 1 126 ? -4.623 12.015 -11.437 1.00 95.50 126 THR A C 1
ATOM 1003 O O . THR A 1 126 ? -4.214 11.030 -12.055 1.00 95.50 126 THR A O 1
ATOM 1006 N N . VAL A 1 127 ? -5.816 12.570 -11.680 1.00 95.81 127 VAL A N 1
ATOM 1007 C CA . VAL A 1 127 ? -6.751 12.094 -12.715 1.00 95.81 127 VAL A CA 1
ATOM 1008 C C . VAL A 1 127 ? -6.327 12.565 -14.108 1.00 95.81 127 VAL A C 1
ATOM 1010 O O . VAL A 1 127 ? -6.272 11.741 -15.017 1.00 95.81 127 VAL A O 1
ATOM 1013 N N . VAL A 1 128 ? -5.974 13.846 -14.262 1.00 94.88 128 VAL A N 1
ATOM 1014 C CA . VAL A 1 128 ? -5.562 14.450 -15.545 1.00 94.88 128 VAL A CA 1
ATOM 1015 C C . VAL A 1 128 ? -4.287 13.800 -16.083 1.00 94.88 128 VAL A C 1
ATOM 1017 O O . VAL A 1 128 ? -4.210 13.454 -17.260 1.00 94.88 128 VAL A O 1
ATOM 1020 N N . TYR A 1 129 ? -3.292 13.583 -15.220 1.00 92.69 129 TYR A N 1
ATOM 1021 C CA . TYR A 1 129 ? -2.001 12.996 -15.590 1.00 92.69 129 TYR A CA 1
ATOM 1022 C C . TYR A 1 129 ? -1.877 11.522 -15.190 1.00 92.69 129 TYR A C 1
ATOM 1024 O O . TYR A 1 129 ? -0.820 11.041 -14.773 1.00 92.69 129 TYR A O 1
ATOM 1032 N N . ARG A 1 130 ? -2.982 10.782 -15.318 1.00 90.31 130 ARG A N 1
ATOM 1033 C CA . ARG A 1 130 ? -2.994 9.330 -15.131 1.00 90.31 130 ARG A CA 1
ATOM 1034 C C . ARG A 1 130 ? -2.195 8.606 -16.210 1.00 90.31 130 ARG A C 1
ATOM 1036 O O . ARG A 1 130 ? -2.255 8.948 -17.388 1.00 90.31 130 ARG A O 1
ATOM 1043 N N . SER A 1 131 ? -1.475 7.570 -15.796 1.00 86.06 131 SER A N 1
ATOM 1044 C CA . SER A 1 131 ? -0.586 6.794 -16.655 1.00 86.06 131 SER A CA 1
ATOM 1045 C C . SER A 1 131 ? -0.677 5.298 -16.352 1.00 86.06 131 SER A C 1
ATOM 1047 O O . SER A 1 131 ? -0.978 4.885 -15.231 1.00 86.06 131 SER A O 1
ATOM 1049 N N . GLY A 1 132 ? -0.411 4.492 -17.379 1.00 87.25 132 GLY A N 1
ATOM 1050 C CA . GLY A 1 132 ? -0.485 3.035 -17.327 1.00 87.25 132 GLY A CA 1
ATOM 1051 C C . GLY A 1 132 ? -1.873 2.452 -17.625 1.00 87.25 132 GLY A C 1
ATOM 1052 O O . GLY A 1 132 ? -2.895 3.138 -17.610 1.00 87.25 132 GLY A O 1
ATOM 1053 N N . VAL A 1 133 ? -1.900 1.155 -17.930 1.00 87.31 133 VAL A N 1
ATOM 1054 C CA . VAL A 1 133 ? -3.112 0.420 -18.320 1.00 87.31 133 VAL A CA 1
ATOM 1055 C C . VAL A 1 133 ? -4.045 0.237 -17.119 1.00 87.31 133 VAL A C 1
ATOM 1057 O O . VAL A 1 133 ? -3.665 -0.327 -16.089 1.00 87.31 133 VAL A O 1
ATOM 1060 N N . VAL A 1 134 ? -5.288 0.691 -17.269 1.00 86.44 134 VAL A N 1
ATOM 1061 C CA . VAL A 1 134 ? -6.365 0.546 -16.278 1.00 86.44 134 VAL A CA 1
ATOM 1062 C C . VAL A 1 134 ? -6.983 -0.859 -16.302 1.00 86.44 134 VAL A C 1
ATOM 1064 O O . VAL A 1 134 ? -7.282 -1.391 -17.371 1.00 86.44 134 VAL A O 1
ATOM 1067 N N . SER A 1 135 ? -7.199 -1.465 -15.127 1.00 87.00 135 SER A N 1
ATOM 1068 C CA . SER A 1 135 ? -7.934 -2.739 -15.001 1.00 87.00 135 SER A CA 1
ATOM 1069 C C . SER A 1 135 ? -9.455 -2.520 -15.039 1.00 87.00 135 SER A C 1
ATOM 1071 O O . SER A 1 135 ? -9.939 -1.393 -14.931 1.00 87.00 135 SER A O 1
ATOM 1073 N N . SER A 1 136 ? -10.236 -3.603 -15.105 1.00 86.62 136 SER A N 1
ATOM 1074 C CA . SER A 1 136 ? -11.707 -3.563 -15.017 1.00 86.62 136 SER A CA 1
ATOM 1075 C C . SER A 1 136 ? -12.250 -3.078 -13.660 1.00 86.62 136 SER A C 1
ATOM 1077 O O . SER A 1 136 ? -13.450 -2.816 -13.530 1.00 86.62 136 SER A O 1
ATOM 1079 N N . GLU A 1 137 ? -11.398 -2.941 -12.642 1.00 86.75 137 GLU A N 1
ATOM 1080 C CA . GLU A 1 137 ? -11.728 -2.362 -11.331 1.00 86.75 137 GLU A CA 1
ATOM 1081 C C . GLU A 1 137 ? -11.708 -0.827 -11.359 1.00 86.75 137 GLU A C 1
ATOM 1083 O O . GLU A 1 137 ? -12.367 -0.193 -10.538 1.00 86.75 137 GLU A O 1
ATOM 1088 N N . HIS A 1 138 ? -10.997 -0.233 -12.321 1.00 91.69 138 HIS A N 1
ATOM 1089 C CA . HIS A 1 138 ? -10.807 1.208 -12.446 1.00 91.69 138 HIS A CA 1
ATOM 1090 C C . HIS A 1 138 ? -11.889 1.865 -13.324 1.00 91.69 138 HIS A C 1
ATOM 1092 O O . HIS A 1 138 ? -12.486 1.245 -14.207 1.00 91.69 138 HIS A O 1
ATOM 1098 N N . THR A 1 139 ? -12.108 3.165 -13.126 1.00 91.94 139 THR A N 1
ATOM 1099 C CA . THR A 1 139 ? -12.999 3.994 -13.945 1.00 91.94 139 THR A CA 1
ATOM 1100 C C . THR A 1 139 ? -12.215 4.635 -15.093 1.00 91.94 139 THR A C 1
ATOM 1102 O O . THR A 1 139 ? -11.398 5.530 -14.889 1.00 91.94 139 THR A O 1
ATOM 1105 N N . ALA A 1 140 ? -12.492 4.215 -16.331 1.00 87.81 140 ALA A N 1
ATOM 1106 C CA . ALA A 1 140 ? -11.821 4.759 -17.515 1.00 87.81 140 ALA A CA 1
ATOM 1107 C C . ALA A 1 140 ? -12.301 6.173 -17.917 1.00 87.81 140 ALA A C 1
ATOM 1109 O O . ALA A 1 140 ? -11.501 6.972 -18.402 1.00 87.81 140 ALA A O 1
ATOM 1110 N N . ASN A 1 141 ? -13.577 6.516 -17.707 1.00 92.62 141 ASN A N 1
ATOM 1111 C CA . ASN A 1 141 ? -14.115 7.837 -18.060 1.00 92.62 141 ASN A CA 1
ATOM 1112 C C . ASN A 1 141 ? -13.629 8.927 -17.080 1.00 92.62 141 ASN A C 1
ATOM 1114 O O . ASN A 1 141 ? -13.708 8.744 -15.868 1.00 92.62 141 ASN A O 1
ATOM 1118 N N . GLU A 1 142 ? -13.120 10.040 -17.619 1.00 93.38 142 GLU A N 1
ATOM 1119 C CA . GLU A 1 142 ? -12.526 11.135 -16.837 1.00 93.38 142 GLU A CA 1
ATOM 1120 C C . GLU A 1 142 ? -13.598 12.015 -16.172 1.00 93.38 142 GLU A C 1
ATOM 1122 O O . GLU A 1 142 ? -13.522 12.287 -14.977 1.00 93.38 142 GLU A O 1
ATOM 1127 N N . ASP A 1 143 ? -14.653 12.369 -16.910 1.00 95.44 143 ASP A N 1
ATOM 1128 C CA . ASP A 1 143 ? -15.716 13.276 -16.454 1.00 95.44 143 ASP A CA 1
ATOM 1129 C C . ASP A 1 143 ? -16.406 12.758 -15.182 1.00 95.44 143 ASP A C 1
ATOM 1131 O O . ASP A 1 143 ? -16.652 13.506 -14.239 1.00 95.44 143 ASP A O 1
ATOM 1135 N N . LYS A 1 144 ? -16.640 11.443 -15.100 1.00 96.38 144 LYS A N 1
ATOM 1136 C CA . LYS A 1 144 ? -17.209 10.785 -13.914 1.00 96.38 144 LYS A CA 1
ATOM 1137 C C . LYS A 1 144 ? -16.259 10.744 -12.718 1.00 96.38 144 LYS A C 1
ATOM 1139 O O . LYS A 1 144 ? -16.737 10.650 -11.589 1.00 96.38 144 LYS A O 1
ATOM 1144 N N . LEU A 1 145 ? -14.941 10.808 -12.930 1.00 97.19 145 LEU A N 1
ATOM 1145 C CA . LEU A 1 145 ? -13.975 10.994 -11.842 1.00 97.19 145 LEU A CA 1
ATOM 1146 C C . LEU A 1 145 ? -14.000 12.446 -11.347 1.00 97.19 145 LEU A C 1
ATOM 1148 O O . LEU A 1 145 ? -13.963 12.661 -10.138 1.00 97.19 145 LEU A O 1
ATOM 1152 N N . PHE A 1 146 ? -14.147 13.427 -12.243 1.00 97.94 146 PHE A N 1
ATOM 1153 C CA . PHE A 1 146 ? -14.330 14.833 -11.869 1.00 97.94 146 PHE A CA 1
ATOM 1154 C C . PHE A 1 146 ? -15.642 15.066 -11.106 1.00 97.94 146 PHE A C 1
ATOM 1156 O O . PHE A 1 146 ? -15.599 15.576 -9.988 1.00 97.94 146 PHE A O 1
ATOM 1163 N N . GLU A 1 147 ? -16.779 14.591 -11.626 1.00 97.62 147 GLU A N 1
ATOM 1164 C CA . GLU A 1 147 ? -18.078 14.610 -10.935 1.00 97.62 147 GLU A CA 1
ATOM 1165 C C . GLU A 1 147 ? -18.000 14.011 -9.523 1.00 97.62 147 GLU A C 1
ATOM 1167 O O . GLU A 1 147 ? -18.641 14.490 -8.587 1.00 97.62 147 GLU A O 1
ATOM 1172 N N . TYR A 1 148 ? -17.271 12.903 -9.385 1.00 98.06 148 TYR A N 1
ATOM 1173 C CA . TYR A 1 148 ? -17.088 12.214 -8.118 1.00 98.06 148 TYR A CA 1
ATOM 1174 C C . TYR A 1 148 ? -16.226 13.043 -7.156 1.00 98.06 148 TYR A C 1
ATOM 1176 O O . TYR A 1 148 ? -16.638 13.281 -6.022 1.00 98.06 148 TYR A O 1
ATOM 1184 N N . LEU A 1 149 ? -15.081 13.562 -7.611 1.00 98.25 149 LEU A N 1
ATOM 1185 C CA . LEU A 1 149 ? -14.211 14.414 -6.798 1.00 98.25 149 LEU A CA 1
ATOM 1186 C C . LEU A 1 149 ? -14.910 15.712 -6.360 1.00 98.25 149 LEU A C 1
ATOM 1188 O O . LEU A 1 149 ? -14.777 16.106 -5.203 1.00 98.25 149 LEU A O 1
ATOM 1192 N N . GLN A 1 150 ? -15.726 16.333 -7.216 1.00 97.81 150 GLN A N 1
ATOM 1193 C CA . GLN A 1 150 ? -16.560 17.481 -6.832 1.00 97.81 150 GLN A CA 1
ATOM 1194 C C . GLN A 1 150 ? -17.487 17.147 -5.652 1.00 97.81 150 GLN A C 1
ATOM 1196 O O . GLN A 1 150 ? -17.587 17.931 -4.709 1.00 97.81 150 GLN A O 1
ATOM 1201 N N . LYS A 1 151 ? -18.113 15.960 -5.655 1.00 97.12 151 LYS A N 1
ATOM 1202 C CA . LYS A 1 151 ? -18.996 15.485 -4.570 1.00 97.12 151 LYS A CA 1
ATOM 1203 C C . LYS A 1 151 ? -18.218 15.139 -3.290 1.00 97.12 151 LYS A C 1
ATOM 1205 O O . LYS A 1 151 ? -18.698 15.437 -2.200 1.00 97.12 151 LYS A O 1
ATOM 1210 N N . VAL A 1 152 ? -17.012 14.573 -3.413 1.00 96.81 152 VAL A N 1
ATOM 1211 C CA . VAL A 1 152 ? -16.108 14.242 -2.288 1.00 96.81 152 VAL A CA 1
ATOM 1212 C C . VAL A 1 152 ? -15.597 15.491 -1.562 1.00 96.81 152 VAL A C 1
ATOM 1214 O O . VAL A 1 152 ? -15.496 15.493 -0.334 1.00 96.81 152 VAL A O 1
ATOM 1217 N N . PHE A 1 153 ? -15.248 16.544 -2.305 1.00 96.69 153 PHE A N 1
ATOM 1218 C CA . PHE A 1 153 ? -14.638 17.763 -1.760 1.00 96.69 153 PHE A CA 1
ATOM 1219 C C . PHE A 1 153 ? -15.639 18.917 -1.555 1.00 96.69 153 PHE A C 1
ATOM 1221 O O . PHE A 1 153 ? -15.315 19.887 -0.876 1.00 96.69 153 PHE A O 1
ATOM 1228 N N . GLY A 1 154 ? -16.857 18.817 -2.099 1.00 95.25 154 GLY A N 1
ATOM 1229 C CA . GLY A 1 154 ? -17.881 19.867 -2.023 1.00 95.25 154 GLY A CA 1
ATOM 1230 C C . GLY A 1 154 ? -17.605 21.074 -2.928 1.00 95.25 154 GLY A C 1
ATOM 1231 O O . GLY A 1 154 ? -18.058 22.175 -2.626 1.00 95.25 154 GLY A O 1
ATOM 1232 N N . VAL A 1 155 ? -16.840 20.881 -4.007 1.00 96.38 155 VAL A N 1
ATOM 1233 C CA . VAL A 1 155 ? -16.359 21.953 -4.895 1.00 96.38 155 VAL A CA 1
ATOM 1234 C C . VAL A 1 155 ? -17.374 22.233 -6.003 1.00 96.38 155 VAL A C 1
ATOM 1236 O O . VAL A 1 155 ? -17.887 21.305 -6.632 1.00 96.38 155 VAL A O 1
ATOM 1239 N N . SER A 1 156 ? -17.664 23.511 -6.263 1.00 96.69 156 SER A N 1
ATOM 1240 C CA . SER A 1 156 ? -18.607 23.911 -7.315 1.00 96.69 156 SER A CA 1
ATOM 1241 C C . SER A 1 156 ? -18.069 23.654 -8.733 1.00 96.69 156 SER A C 1
ATOM 1243 O O . SER A 1 156 ? -16.876 23.429 -8.940 1.00 96.69 156 SER A O 1
ATOM 1245 N N . VAL A 1 157 ? -18.948 23.706 -9.742 1.00 96.81 157 VAL A N 1
ATOM 1246 C CA . VAL A 1 157 ? -18.549 23.578 -11.159 1.00 96.81 157 VAL A CA 1
ATOM 1247 C C . VAL A 1 157 ? -17.566 24.685 -11.549 1.00 96.81 157 VAL A C 1
ATOM 1249 O O . VAL A 1 157 ? -16.500 24.393 -12.076 1.00 96.81 157 VAL A O 1
ATOM 1252 N N . ASN A 1 158 ? -17.858 25.932 -11.178 1.00 96.56 158 ASN A N 1
ATOM 1253 C CA . ASN A 1 158 ? -17.016 27.083 -11.498 1.00 96.56 158 ASN A CA 1
ATOM 1254 C C . ASN A 1 158 ? -15.625 26.993 -10.834 1.00 96.56 158 ASN A C 1
ATOM 1256 O O . ASN A 1 158 ? -14.618 27.309 -11.462 1.00 96.56 158 ASN A O 1
ATOM 1260 N N . GLU A 1 159 ? -15.546 26.554 -9.571 1.00 96.00 159 GLU A N 1
ATOM 1261 C CA . GLU A 1 159 ? -14.259 26.336 -8.887 1.00 96.00 159 GLU A CA 1
ATOM 1262 C C . GLU A 1 159 ? -13.482 25.162 -9.507 1.00 96.00 159 GLU A C 1
ATOM 1264 O O . GLU A 1 159 ? -12.269 25.254 -9.686 1.00 96.00 159 GLU A O 1
ATOM 1269 N N . HIS A 1 160 ? -14.172 24.080 -9.888 1.00 97.31 160 HIS A N 1
ATOM 1270 C CA . HIS A 1 160 ? -13.568 22.957 -10.605 1.00 97.31 160 HIS A CA 1
ATOM 1271 C C . HIS A 1 160 ? -12.967 23.388 -11.949 1.00 97.31 160 HIS A C 1
ATOM 1273 O O . HIS A 1 160 ? -11.814 23.061 -12.209 1.00 97.31 160 HIS A O 1
ATOM 1279 N N . GLU A 1 161 ? -13.702 24.140 -12.772 1.00 97.31 161 GLU A N 1
ATOM 1280 C CA . GLU A 1 161 ? -13.224 24.616 -14.077 1.00 97.31 161 GLU A CA 1
ATOM 1281 C C . GLU A 1 161 ? -11.968 25.491 -13.945 1.00 97.31 161 GLU A C 1
ATOM 1283 O O . GLU A 1 161 ? -11.000 25.285 -14.676 1.00 97.31 161 GLU A O 1
ATOM 1288 N N . VAL A 1 162 ? -11.933 26.407 -12.969 1.00 96.56 162 VAL A N 1
ATOM 1289 C CA . VAL A 1 162 ? -10.765 27.270 -12.707 1.00 96.56 162 VAL A CA 1
ATOM 1290 C C . VAL A 1 162 ? -9.529 26.458 -12.297 1.00 96.56 162 VAL A C 1
ATOM 1292 O O . VAL A 1 162 ? -8.426 26.732 -12.775 1.00 96.56 162 VAL A O 1
ATOM 1295 N N . ILE A 1 163 ? -9.688 25.449 -11.434 1.00 95.75 163 ILE A N 1
ATOM 1296 C CA . ILE A 1 163 ? -8.569 24.609 -10.974 1.00 95.75 163 ILE A CA 1
ATOM 1297 C C . ILE A 1 163 ? -8.127 23.638 -12.081 1.00 95.75 163 ILE A C 1
ATOM 1299 O O . ILE A 1 163 ? -6.931 23.474 -12.315 1.00 95.75 163 ILE A O 1
ATOM 1303 N N . LEU A 1 164 ? -9.066 23.046 -12.824 1.00 96.19 164 LEU A N 1
ATOM 1304 C CA . LEU A 1 164 ? -8.771 22.158 -13.951 1.00 96.19 164 LEU A CA 1
ATOM 1305 C C . LEU A 1 164 ? -8.051 22.898 -15.090 1.00 96.19 164 LEU A C 1
ATOM 1307 O O . LEU A 1 164 ? -7.119 22.346 -15.676 1.00 96.19 164 LEU A O 1
ATOM 1311 N N . GLN A 1 165 ? -8.432 24.147 -15.376 1.00 95.31 165 GLN A N 1
ATOM 1312 C CA . GLN A 1 165 ? -7.733 24.982 -16.353 1.00 95.31 165 GLN A CA 1
ATOM 1313 C C . GLN A 1 165 ? -6.302 25.294 -15.892 1.00 95.31 165 GLN A C 1
ATOM 1315 O O . GLN A 1 165 ? -5.368 25.083 -16.660 1.00 95.31 165 GLN A O 1
ATOM 1320 N N . ARG A 1 166 ? -6.108 25.679 -14.619 1.00 92.94 166 ARG A N 1
ATOM 1321 C CA . ARG A 1 166 ? -4.775 25.892 -14.017 1.00 92.94 166 ARG A CA 1
ATOM 1322 C C . ARG A 1 166 ? -3.880 24.654 -14.167 1.00 92.94 166 ARG A C 1
ATOM 1324 O O . ARG A 1 166 ? -2.729 24.780 -14.571 1.00 92.94 166 ARG A O 1
ATOM 1331 N N . ILE A 1 167 ? -4.415 23.461 -13.891 1.00 93.94 167 ILE A N 1
ATOM 1332 C CA . ILE A 1 167 ? -3.696 22.182 -14.035 1.00 93.94 167 ILE A CA 1
ATOM 1333 C C . ILE A 1 167 ? -3.323 21.907 -15.500 1.00 93.94 167 ILE A C 1
ATOM 1335 O O . ILE A 1 167 ? -2.226 21.424 -15.755 1.00 93.94 167 ILE A O 1
ATOM 1339 N N . ARG A 1 168 ? -4.201 22.225 -16.460 1.00 92.50 168 ARG A N 1
ATOM 1340 C CA . ARG A 1 168 ? -3.970 22.007 -17.903 1.00 92.50 168 ARG A CA 1
ATOM 1341 C C . ARG A 1 168 ? -3.031 23.036 -18.548 1.00 92.50 168 ARG A C 1
ATOM 1343 O O . ARG A 1 168 ? -2.404 22.714 -19.554 1.00 92.50 168 ARG A O 1
ATOM 1350 N N . GLU A 1 169 ? -2.936 24.243 -17.993 1.00 90.06 169 GLU A N 1
ATOM 1351 C CA . GLU A 1 169 ? -1.996 25.294 -18.419 1.00 90.06 169 GLU A CA 1
ATOM 1352 C C . GLU A 1 169 ? -0.604 25.158 -17.774 1.00 90.06 169 GLU A C 1
ATOM 1354 O O . GLU A 1 169 ? 0.381 25.668 -18.314 1.00 90.06 169 GLU A O 1
ATOM 1359 N N . ALA A 1 170 ? -0.506 24.466 -16.635 1.00 86.00 170 ALA A N 1
ATOM 1360 C CA . ALA A 1 170 ? 0.756 24.164 -15.969 1.00 86.00 170 ALA A CA 1
ATOM 1361 C C . ALA A 1 170 ? 1.646 23.206 -16.786 1.00 86.00 170 ALA A C 1
ATOM 1363 O O . ALA A 1 170 ? 1.212 22.519 -17.715 1.00 86.00 170 ALA A O 1
ATOM 1364 N N . LYS A 1 171 ? 2.930 23.122 -16.415 1.00 81.62 171 LYS A N 1
ATOM 1365 C CA . LYS A 1 171 ? 3.846 22.151 -17.022 1.00 81.62 171 LYS A CA 1
ATOM 1366 C C . LYS A 1 171 ? 3.419 20.734 -16.615 1.00 81.62 171 LYS A C 1
ATOM 1368 O O . LYS A 1 171 ? 3.401 20.399 -15.430 1.00 81.62 171 LYS A O 1
ATOM 1373 N N . GLY A 1 172 ? 3.146 19.887 -17.608 1.00 83.31 172 GLY A N 1
ATOM 1374 C CA . GLY A 1 172 ? 2.871 18.467 -17.385 1.00 83.31 172 GLY A CA 1
ATOM 1375 C C . GLY A 1 172 ? 4.018 17.741 -16.654 1.00 83.31 172 GLY A C 1
ATOM 1376 O O . GLY A 1 172 ? 5.179 18.164 -16.746 1.00 83.31 172 GLY A O 1
ATOM 1377 N N . PRO A 1 173 ? 3.707 16.659 -15.920 1.00 90.06 173 PRO A N 1
ATOM 1378 C CA . PRO A 1 173 ? 4.668 15.963 -15.075 1.00 90.06 173 PRO A CA 1
ATOM 1379 C C . PRO A 1 173 ? 5.802 15.310 -15.863 1.00 90.06 173 PRO A C 1
ATOM 1381 O O . PRO A 1 173 ? 5.628 14.860 -16.995 1.00 90.06 173 PRO A O 1
ATOM 1384 N N . GLY A 1 174 ? 6.959 15.189 -15.210 1.00 89.19 174 GLY A N 1
ATOM 1385 C CA . GLY A 1 174 ? 8.011 14.277 -15.655 1.00 89.19 174 GLY A CA 1
ATOM 1386 C C . GLY A 1 174 ? 7.643 12.842 -15.283 1.00 89.19 174 GLY A C 1
ATOM 1387 O O . GLY A 1 174 ? 7.376 12.569 -14.112 1.00 89.19 174 GLY A O 1
ATOM 1388 N N . TYR A 1 175 ? 7.634 11.931 -16.255 1.00 91.94 175 TYR A N 1
ATOM 1389 C CA . TYR A 1 175 ? 7.445 10.500 -16.013 1.00 91.94 175 TYR A CA 1
ATOM 1390 C C . TYR A 1 175 ? 8.794 9.786 -15.918 1.00 91.94 175 TYR A C 1
ATOM 1392 O O . TYR A 1 175 ? 9.757 10.161 -16.589 1.00 91.94 175 TYR A O 1
ATOM 1400 N N . ALA A 1 176 ? 8.849 8.711 -15.135 1.00 93.75 176 ALA A N 1
ATOM 1401 C CA . ALA A 1 176 ? 9.964 7.777 -15.176 1.00 93.75 176 ALA A CA 1
ATOM 1402 C C . ALA A 1 176 ? 9.504 6.326 -15.053 1.00 93.75 176 ALA A C 1
ATOM 1404 O O . ALA A 1 176 ? 8.545 6.009 -14.350 1.00 93.75 176 ALA A O 1
ATOM 1405 N N . LEU A 1 177 ? 10.229 5.434 -15.719 1.00 95.12 177 LEU A N 1
ATOM 1406 C CA . LEU A 1 177 ? 10.101 3.998 -15.561 1.00 95.12 177 LEU A CA 1
ATOM 1407 C C . LEU A 1 177 ? 11.148 3.507 -14.557 1.00 95.12 177 LEU A C 1
ATOM 1409 O O . LEU A 1 177 ? 12.352 3.565 -14.812 1.00 95.12 177 LEU A O 1
ATOM 1413 N N . LYS A 1 178 ? 10.670 3.004 -13.420 1.00 95.81 178 LYS A N 1
ATOM 1414 C CA . LYS A 1 178 ? 11.458 2.278 -12.426 1.00 95.81 178 LYS A CA 1
ATOM 1415 C C . LYS A 1 178 ? 11.536 0.811 -12.851 1.00 95.81 178 LYS A C 1
ATOM 1417 O O . LYS A 1 178 ? 10.499 0.195 -13.103 1.00 95.81 178 LYS A O 1
ATOM 1422 N N . VAL A 1 179 ? 12.753 0.282 -12.960 1.00 97.56 179 VAL A N 1
ATOM 1423 C CA . VAL A 1 179 ? 13.051 -1.074 -13.442 1.00 97.56 179 VAL A CA 1
ATOM 1424 C C . VAL A 1 179 ? 13.885 -1.805 -12.400 1.00 97.56 179 VAL A C 1
ATOM 1426 O O . VAL A 1 179 ? 15.031 -1.427 -12.166 1.00 97.56 179 VAL A O 1
ATOM 1429 N N . THR A 1 180 ? 13.353 -2.873 -11.818 1.00 97.94 180 THR A N 1
ATOM 1430 C CA . THR A 1 180 ? 14.149 -3.834 -11.047 1.00 97.94 180 THR A CA 1
ATOM 1431 C C . THR A 1 180 ? 14.471 -5.021 -11.943 1.00 97.94 180 THR A C 1
ATOM 1433 O O . THR A 1 180 ? 13.561 -5.704 -12.414 1.00 97.94 180 THR A O 1
ATOM 1436 N N . VAL A 1 181 ? 15.759 -5.282 -12.164 1.00 98.19 181 VAL A N 1
ATOM 1437 C CA . VAL A 1 181 ? 16.231 -6.546 -12.737 1.00 98.19 181 VAL A CA 1
ATOM 1438 C C . VAL A 1 181 ? 16.417 -7.511 -11.572 1.00 98.19 181 VAL A C 1
ATOM 1440 O O . VAL A 1 181 ? 17.358 -7.365 -10.789 1.00 98.19 181 VAL A O 1
ATOM 1443 N N . VAL A 1 182 ? 15.482 -8.450 -11.418 1.00 98.38 182 VAL A N 1
ATOM 1444 C CA . VAL A 1 182 ? 15.449 -9.379 -10.280 1.00 98.38 182 VAL A CA 1
ATOM 1445 C C . VAL A 1 182 ? 16.416 -10.524 -10.552 1.00 98.38 182 VAL A C 1
ATOM 1447 O O . VAL A 1 182 ? 17.492 -10.588 -9.956 1.00 98.38 182 VAL A O 1
ATOM 1450 N N . GLU A 1 183 ? 16.089 -11.365 -11.530 1.00 98.44 183 GLU A N 1
ATOM 1451 C CA . GLU A 1 183 ? 16.862 -12.549 -11.903 1.00 98.44 183 GLU A CA 1
ATOM 1452 C C . GLU A 1 183 ? 16.631 -12.953 -13.370 1.00 98.44 183 GLU A C 1
ATOM 1454 O O . GLU A 1 183 ? 15.763 -12.414 -14.061 1.00 98.44 183 GLU A O 1
ATOM 1459 N N . ALA A 1 184 ? 17.403 -13.916 -13.865 1.00 98.50 184 ALA A N 1
ATOM 1460 C CA . ALA A 1 184 ? 17.092 -14.671 -15.075 1.00 98.50 184 ALA A CA 1
ATOM 1461 C C . ALA A 1 184 ? 17.313 -16.169 -14.838 1.00 98.50 184 ALA A C 1
ATOM 1463 O O . ALA A 1 184 ? 17.956 -16.560 -13.867 1.00 98.50 184 ALA A O 1
ATOM 1464 N N . LYS A 1 185 ? 16.773 -17.015 -15.720 1.00 97.81 185 LYS A N 1
ATOM 1465 C CA . LYS A 1 185 ? 16.897 -18.477 -15.629 1.00 97.81 185 LYS A CA 1
ATOM 1466 C C . LYS A 1 185 ? 17.020 -19.149 -16.986 1.00 97.81 185 LYS A C 1
ATOM 1468 O O . LYS A 1 185 ? 16.497 -18.644 -17.980 1.00 97.81 185 LYS A O 1
ATOM 1473 N N . ASN A 1 186 ? 17.612 -20.342 -16.989 1.00 97.06 186 ASN A N 1
ATOM 1474 C CA . ASN A 1 186 ? 17.776 -21.204 -18.163 1.00 97.06 186 ASN A CA 1
ATOM 1475 C C . ASN A 1 186 ? 18.441 -20.495 -19.360 1.00 97.06 186 ASN A C 1
ATOM 1477 O O . ASN A 1 186 ? 18.086 -20.769 -20.513 1.00 97.06 186 ASN A O 1
ATOM 1481 N N . LEU A 1 187 ? 19.387 -19.588 -19.091 1.00 97.31 187 LEU A N 1
ATOM 1482 C CA . LEU A 1 187 ? 20.197 -18.942 -20.127 1.00 97.31 187 LEU A CA 1
ATOM 1483 C C . LEU A 1 187 ? 20.993 -19.988 -20.930 1.00 97.31 187 LEU A C 1
ATOM 1485 O O . LEU A 1 187 ? 21.202 -21.117 -20.479 1.00 97.31 187 LEU A O 1
ATOM 1489 N N . LEU A 1 188 ? 21.425 -19.627 -22.139 1.00 94.94 188 LEU A N 1
ATOM 1490 C CA . LEU A 1 188 ? 22.335 -20.466 -22.919 1.00 94.94 188 LEU A CA 1
ATOM 1491 C C . LEU A 1 188 ? 23.753 -20.344 -22.369 1.00 94.94 188 LEU A C 1
ATOM 1493 O O . LEU A 1 188 ? 24.269 -19.237 -22.331 1.00 94.94 188 LEU A O 1
ATOM 1497 N N . ALA A 1 189 ? 24.395 -21.470 -22.063 1.00 94.06 189 ALA A N 1
ATOM 1498 C CA . ALA A 1 189 ? 25.838 -21.496 -21.863 1.00 94.06 189 ALA A CA 1
ATOM 1499 C C . ALA A 1 189 ? 26.576 -21.132 -23.156 1.00 94.06 189 ALA A C 1
ATOM 1501 O O . ALA A 1 189 ? 26.209 -21.621 -24.236 1.00 94.06 189 ALA A O 1
ATOM 1502 N N . LYS A 1 190 ? 2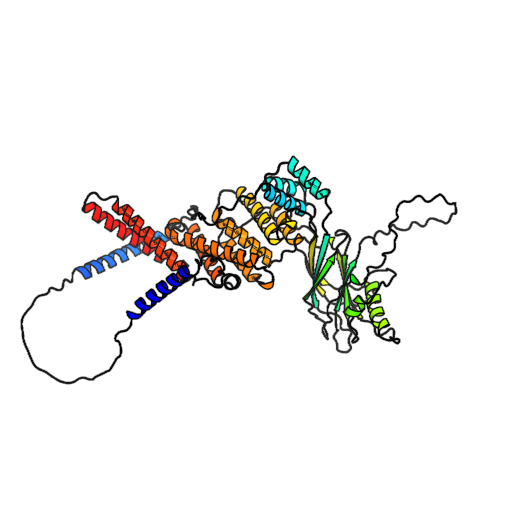7.622 -20.313 -23.043 1.00 91.56 190 LYS A N 1
ATOM 1503 C CA . LYS A 1 190 ? 28.547 -19.989 -24.147 1.00 91.56 190 LYS A CA 1
ATOM 1504 C C . LYS A 1 190 ? 29.989 -20.345 -23.789 1.00 91.56 190 LYS A C 1
ATOM 1506 O O . LYS A 1 190 ? 30.742 -20.748 -24.675 1.00 91.56 190 LYS A O 1
ATOM 1511 N N . ASP A 1 191 ? 30.330 -20.302 -22.503 1.00 87.19 191 ASP A N 1
ATOM 1512 C CA . ASP A 1 191 ? 31.627 -20.724 -21.991 1.00 87.19 191 ASP A CA 1
ATOM 1513 C C . ASP A 1 191 ? 31.923 -22.211 -22.207 1.00 87.19 191 ASP A C 1
ATOM 1515 O O . ASP A 1 191 ? 31.068 -23.096 -22.094 1.00 87.19 191 ASP A O 1
ATOM 1519 N N . SER A 1 192 ? 33.218 -22.504 -22.341 1.00 88.00 192 SER A N 1
ATOM 1520 C CA . SER A 1 192 ? 33.758 -23.870 -22.289 1.00 88.00 192 SER A CA 1
ATOM 1521 C C . SER A 1 192 ? 33.520 -24.599 -20.953 1.00 88.00 192 SER A C 1
ATOM 1523 O O . SER A 1 192 ? 33.603 -25.826 -20.912 1.00 88.00 192 SER A O 1
ATOM 1525 N N . ASN A 1 193 ? 33.196 -23.873 -19.875 1.00 86.00 193 ASN A N 1
ATOM 1526 C CA . ASN A 1 193 ? 32.877 -24.428 -18.553 1.00 86.00 193 ASN A CA 1
ATOM 1527 C C . ASN A 1 193 ? 31.434 -24.992 -18.455 1.00 86.00 193 ASN A C 1
ATOM 1529 O O . ASN A 1 193 ? 31.129 -25.700 -17.495 1.00 86.00 193 ASN A O 1
ATOM 1533 N N . GLY A 1 194 ? 30.562 -24.725 -19.442 1.00 91.19 194 GLY A N 1
ATOM 1534 C CA . GLY A 1 194 ? 29.149 -25.133 -19.436 1.00 91.19 194 GLY A CA 1
ATOM 1535 C C . GLY A 1 194 ? 28.177 -24.131 -18.792 1.00 91.19 194 GLY A C 1
ATOM 1536 O O . GLY A 1 194 ? 27.015 -24.474 -18.567 1.00 91.19 194 GLY A O 1
ATOM 1537 N N . PHE A 1 195 ? 28.634 -22.909 -18.522 1.00 93.38 195 PHE A N 1
ATOM 1538 C CA . PHE A 1 195 ? 27.897 -21.788 -17.945 1.00 93.38 195 PHE A CA 1
ATOM 1539 C C . PHE A 1 195 ? 28.087 -20.514 -18.803 1.00 93.38 195 PHE A C 1
ATOM 1541 O O . PHE A 1 195 ? 28.275 -20.596 -20.021 1.00 93.38 195 PHE A O 1
ATOM 1548 N N . SER A 1 196 ? 27.948 -19.361 -18.151 1.00 93.75 196 SER A N 1
ATOM 1549 C CA . SER A 1 196 ? 28.081 -17.995 -18.652 1.00 93.75 196 SER A CA 1
ATOM 1550 C C . SER A 1 196 ? 28.365 -17.070 -17.459 1.00 93.75 196 SER A C 1
ATOM 1552 O O . SER A 1 196 ? 28.009 -17.411 -16.323 1.00 93.75 196 SER A O 1
ATOM 1554 N N . ASP A 1 197 ? 28.865 -15.869 -17.737 1.00 93.75 197 ASP A N 1
ATOM 1555 C CA . ASP A 1 197 ? 29.045 -14.735 -16.827 1.00 93.75 197 ASP A CA 1
ATOM 1556 C C . ASP A 1 197 ? 28.046 -13.591 -17.164 1.00 93.75 197 ASP A C 1
ATOM 1558 O O . ASP A 1 197 ? 28.440 -12.491 -17.561 1.00 93.75 197 ASP A O 1
ATOM 1562 N N . PRO A 1 198 ? 26.717 -13.802 -17.049 1.00 95.19 198 PRO A N 1
ATOM 1563 C CA . PRO A 1 198 ? 25.715 -12.872 -17.567 1.00 95.19 198 PRO A CA 1
ATOM 1564 C C . PRO A 1 198 ? 25.665 -11.491 -16.890 1.00 95.19 198 PRO A C 1
ATOM 1566 O O . PRO A 1 198 ? 25.695 -11.353 -15.660 1.00 95.19 198 PRO A O 1
ATOM 1569 N N . TYR A 1 199 ? 25.418 -10.465 -17.708 1.00 94.69 199 TYR A N 1
ATOM 1570 C CA . TYR A 1 199 ? 25.004 -9.118 -17.299 1.00 94.69 199 TYR A CA 1
ATOM 1571 C C . TYR A 1 199 ? 23.936 -8.535 -18.243 1.00 94.69 199 TYR A C 1
ATOM 1573 O O . TYR A 1 199 ? 23.784 -8.973 -19.383 1.00 94.69 199 TYR A O 1
ATOM 1581 N N . CYS A 1 200 ? 23.179 -7.536 -17.778 1.00 94.75 200 CYS A N 1
ATOM 1582 C CA . CYS A 1 200 ? 22.145 -6.855 -18.563 1.00 94.75 200 CYS A CA 1
ATOM 1583 C C . CYS A 1 200 ? 22.563 -5.422 -18.929 1.00 94.75 200 CYS A C 1
ATOM 1585 O O . CYS A 1 200 ? 23.062 -4.688 -18.075 1.00 94.75 200 CYS A O 1
ATOM 1587 N N . MET A 1 201 ? 22.269 -4.991 -20.159 1.00 91.56 201 MET A N 1
ATOM 1588 C CA . MET A 1 201 ? 22.325 -3.594 -20.616 1.00 91.56 201 MET A CA 1
ATOM 1589 C C . MET A 1 201 ? 20.910 -3.076 -20.880 1.00 91.56 201 MET A C 1
ATOM 1591 O O . MET A 1 201 ? 20.152 -3.723 -21.596 1.00 91.56 201 MET A O 1
ATOM 1595 N N . LEU A 1 202 ? 20.560 -1.908 -20.335 1.00 92.50 202 LEU A N 1
ATOM 1596 C CA . LEU A 1 202 ? 19.204 -1.354 -20.337 1.00 92.50 202 LEU A CA 1
ATOM 1597 C C . LEU A 1 202 ? 19.162 0.084 -20.878 1.00 92.50 202 LEU A C 1
ATOM 1599 O O . LEU A 1 202 ? 20.027 0.901 -20.560 1.00 92.50 202 LEU A O 1
ATOM 1603 N N . GLY A 1 203 ? 18.111 0.425 -21.629 1.00 89.94 203 GLY A N 1
ATOM 1604 C CA . GLY A 1 203 ? 17.844 1.789 -22.102 1.00 89.94 203 GLY A CA 1
ATOM 1605 C C . GLY A 1 203 ? 16.451 1.955 -22.720 1.00 89.94 203 GLY A C 1
ATOM 1606 O O . GLY A 1 203 ? 15.753 0.974 -22.964 1.00 89.94 203 GLY A O 1
ATOM 1607 N N . ILE A 1 204 ? 16.040 3.196 -22.990 1.00 87.00 204 ILE A N 1
ATOM 1608 C CA . ILE A 1 204 ? 14.729 3.510 -23.590 1.00 87.00 204 ILE A CA 1
ATOM 1609 C C . ILE A 1 204 ? 14.844 3.691 -25.109 1.00 87.00 204 ILE A C 1
ATOM 1611 O O . ILE A 1 204 ? 15.752 4.358 -25.595 1.00 87.00 204 ILE A O 1
ATOM 1615 N N . LEU A 1 205 ? 13.908 3.117 -25.864 1.00 81.88 205 LEU A N 1
ATOM 1616 C CA . LEU A 1 205 ? 13.698 3.367 -27.289 1.00 81.88 205 LEU A CA 1
ATOM 1617 C C . LEU A 1 205 ? 12.699 4.516 -27.447 1.00 81.88 205 LEU A C 1
ATOM 1619 O O . LEU A 1 205 ? 11.546 4.370 -27.046 1.00 81.88 205 LEU A O 1
ATOM 1623 N N . ILE A 1 206 ? 13.117 5.624 -28.065 1.00 79.50 206 ILE A N 1
ATOM 1624 C CA . ILE A 1 206 ? 12.223 6.751 -28.369 1.00 79.50 206 ILE A CA 1
ATOM 1625 C C . ILE A 1 206 ? 11.373 6.401 -29.597 1.00 79.50 206 ILE A C 1
ATOM 1627 O O . ILE A 1 206 ? 11.897 6.218 -30.700 1.00 79.50 206 ILE A O 1
ATOM 1631 N N . GLY A 1 207 ? 10.052 6.323 -29.428 1.00 60.19 207 GLY A N 1
ATOM 1632 C CA . GLY A 1 207 ? 9.163 5.695 -30.418 1.00 60.19 207 GLY A CA 1
ATOM 1633 C C . GLY A 1 207 ? 8.915 6.464 -31.730 1.00 60.19 207 GLY A C 1
ATOM 1634 O O . GLY A 1 207 ? 8.233 5.949 -32.616 1.00 60.19 207 GLY A O 1
ATOM 1635 N N . GLN A 1 208 ? 9.479 7.665 -31.911 1.00 53.88 208 GLN A N 1
ATOM 1636 C CA . GLN A 1 208 ? 9.266 8.512 -33.103 1.00 53.88 208 GLN A CA 1
ATOM 1637 C C . GLN A 1 208 ? 9.755 7.902 -34.435 1.00 53.88 208 GLN A C 1
ATOM 1639 O O . GLN A 1 208 ? 9.415 8.409 -35.500 1.00 53.88 208 GLN A O 1
ATOM 1644 N N . GLN A 1 209 ? 10.564 6.837 -34.414 1.00 48.56 209 GLN A N 1
ATOM 1645 C CA . GLN A 1 209 ? 11.259 6.342 -35.613 1.00 48.56 209 GLN A CA 1
ATOM 1646 C C . GLN A 1 209 ? 10.503 5.269 -36.422 1.00 48.56 209 GLN A C 1
ATOM 1648 O O . GLN A 1 209 ? 10.996 4.838 -37.466 1.00 48.56 209 GLN A O 1
ATOM 1653 N N . TYR A 1 210 ? 9.315 4.838 -35.979 1.00 42.47 210 TYR A N 1
ATOM 1654 C CA . TYR A 1 210 ? 8.558 3.762 -36.640 1.00 42.47 210 TYR A CA 1
ATOM 1655 C C . TYR A 1 210 ? 7.537 4.227 -37.690 1.00 42.47 210 TYR A C 1
ATOM 1657 O O . TYR A 1 210 ? 7.102 3.411 -38.503 1.00 42.47 210 TYR A O 1
ATOM 1665 N N . THR A 1 211 ? 7.203 5.521 -37.767 1.00 31.72 211 THR A N 1
ATOM 1666 C CA . THR A 1 211 ? 6.343 6.076 -38.830 1.00 31.72 211 THR A CA 1
ATOM 1667 C C . THR A 1 211 ? 7.110 6.262 -40.141 1.00 31.72 211 THR A C 1
ATOM 1669 O O . THR A 1 211 ? 7.333 7.381 -40.608 1.00 31.72 211 THR A O 1
ATOM 1672 N N . LYS A 1 212 ? 7.513 5.149 -40.762 1.00 33.12 212 LYS A N 1
ATOM 1673 C CA . LYS A 1 212 ? 7.853 5.137 -42.186 1.00 33.12 212 LYS A CA 1
ATOM 1674 C C . LYS A 1 212 ? 6.576 5.065 -43.017 1.00 33.12 212 LYS A C 1
ATOM 1676 O O . LYS A 1 212 ? 6.087 3.977 -43.313 1.00 33.12 212 LYS A O 1
ATOM 1681 N N . GLU A 1 213 ? 6.102 6.234 -43.438 1.00 28.58 213 GLU A N 1
ATOM 1682 C CA . GLU A 1 213 ? 5.315 6.361 -44.669 1.00 28.58 213 GLU A CA 1
ATOM 1683 C C . GLU A 1 213 ? 6.001 5.545 -45.789 1.00 28.58 213 GLU A C 1
ATOM 1685 O O . GLU A 1 213 ? 7.225 5.651 -45.953 1.00 28.58 213 GLU A O 1
ATOM 1690 N N . PRO A 1 214 ? 5.273 4.706 -46.546 1.00 30.23 214 PRO A N 1
ATOM 1691 C CA . PRO A 1 214 ? 5.869 3.933 -47.627 1.00 30.23 214 PRO A CA 1
ATOM 1692 C C . PRO A 1 214 ? 6.299 4.874 -48.761 1.00 30.23 214 PRO A C 1
ATOM 1694 O O . PRO A 1 214 ? 5.472 5.570 -49.344 1.00 30.23 214 PRO A O 1
ATOM 1697 N N . GLU A 1 215 ? 7.594 4.887 -49.093 1.00 31.94 215 GLU A N 1
ATOM 1698 C CA . GLU A 1 215 ? 8.142 5.754 -50.146 1.00 31.94 215 GLU A CA 1
ATOM 1699 C C . GLU A 1 215 ? 7.516 5.444 -51.519 1.00 31.94 215 GLU A C 1
ATOM 1701 O O . GLU A 1 215 ? 7.940 4.531 -52.236 1.00 31.94 215 GLU A O 1
ATOM 1706 N N . GLU A 1 216 ? 6.528 6.246 -51.928 1.00 32.94 216 GLU A N 1
ATOM 1707 C CA . GLU A 1 216 ? 6.069 6.273 -53.313 1.00 32.94 216 GLU A CA 1
ATOM 1708 C C . GLU A 1 216 ? 7.231 6.662 -54.234 1.00 32.94 216 GLU A C 1
ATOM 1710 O O . GLU A 1 216 ? 7.739 7.786 -54.206 1.00 32.94 216 GLU A O 1
ATOM 1715 N N . LYS A 1 217 ? 7.619 5.737 -55.117 1.00 41.00 217 LYS A N 1
ATOM 1716 C CA . LYS A 1 217 ? 8.588 5.989 -56.189 1.00 41.00 217 LYS A CA 1
ATOM 1717 C C . LYS A 1 217 ? 8.070 7.094 -57.115 1.00 41.00 217 LYS A C 1
ATOM 1719 O O . LYS A 1 217 ? 7.289 6.818 -58.023 1.00 41.00 217 LYS A O 1
ATOM 1724 N N . LYS A 1 218 ? 8.538 8.330 -56.930 1.00 32.84 218 LYS A N 1
ATOM 1725 C CA . LYS A 1 218 ? 8.288 9.451 -57.850 1.00 32.84 218 LYS A CA 1
ATOM 1726 C C . LYS A 1 218 ? 9.591 9.965 -58.458 1.00 32.84 218 LYS A C 1
ATOM 1728 O O . LYS A 1 218 ? 10.660 9.914 -57.856 1.00 32.84 218 LYS A O 1
ATOM 1733 N N . GLU A 1 219 ? 9.500 10.321 -59.734 1.00 28.91 219 GLU A N 1
ATOM 1734 C CA . GLU A 1 219 ? 10.637 10.322 -60.654 1.00 28.91 219 GLU A CA 1
ATOM 1735 C C . GLU A 1 219 ? 11.501 11.591 -60.600 1.00 28.91 219 GLU A C 1
ATOM 1737 O O . GLU A 1 219 ? 11.118 12.638 -60.080 1.00 28.91 219 GLU A O 1
ATOM 1742 N N . ARG A 1 220 ? 12.673 11.517 -61.243 1.00 38.50 220 ARG A N 1
ATOM 1743 C CA . ARG A 1 220 ? 13.547 12.669 -61.489 1.00 38.50 220 ARG A CA 1
ATOM 1744 C C . ARG A 1 220 ? 12.837 13.735 -62.338 1.00 38.50 220 ARG A C 1
ATOM 1746 O O . ARG A 1 220 ? 12.499 13.467 -63.490 1.00 38.50 220 ARG A O 1
ATOM 1753 N N . LYS A 1 221 ? 12.778 14.978 -61.851 1.00 29.56 221 LYS A N 1
ATOM 1754 C CA . LYS A 1 221 ? 12.745 16.197 -62.684 1.00 29.56 221 LYS A CA 1
ATOM 1755 C C . LYS A 1 221 ? 13.335 17.394 -61.931 1.00 29.56 221 LYS A C 1
ATOM 1757 O O . LYS A 1 221 ? 13.208 17.506 -60.717 1.00 29.56 221 LYS A O 1
ATOM 1762 N N . PHE A 1 222 ? 14.023 18.263 -62.668 1.00 28.92 222 PHE A N 1
ATOM 1763 C CA . PHE A 1 222 ? 14.613 19.508 -62.168 1.00 28.92 222 PHE A CA 1
ATOM 1764 C C . PHE A 1 222 ? 13.564 20.628 -62.137 1.00 28.92 222 PHE A C 1
ATOM 1766 O O . PHE A 1 222 ? 12.848 20.769 -63.123 1.00 28.92 222 PHE A O 1
ATOM 1773 N N . SER A 1 223 ? 13.607 21.516 -61.131 1.00 29.09 223 SER A N 1
ATOM 1774 C CA . SER A 1 223 ? 13.520 22.976 -61.364 1.00 29.09 223 SER A CA 1
ATOM 1775 C C . SER A 1 223 ? 13.727 23.834 -60.100 1.00 29.09 223 SER A C 1
ATOM 1777 O O . SER A 1 223 ? 13.056 23.633 -59.098 1.00 29.09 223 SER A O 1
ATOM 1779 N N . PHE A 1 224 ? 14.612 24.829 -60.231 1.00 28.72 224 PHE A N 1
ATOM 1780 C CA . PHE A 1 224 ? 14.712 26.149 -59.572 1.00 28.72 224 PHE A CA 1
ATOM 1781 C C . PHE A 1 224 ? 14.454 26.387 -58.063 1.00 28.72 224 PHE A C 1
ATOM 1783 O O . PHE A 1 224 ? 13.446 26.029 -57.466 1.00 28.72 224 PHE A O 1
ATOM 1790 N N . ARG A 1 225 ? 15.370 27.181 -57.481 1.00 40.50 225 ARG A N 1
ATOM 1791 C CA . ARG A 1 225 ? 15.293 27.778 -56.134 1.00 40.50 225 ARG A CA 1
ATOM 1792 C C . ARG A 1 225 ? 14.064 28.687 -55.964 1.00 40.50 225 ARG A C 1
ATOM 1794 O O . ARG A 1 225 ? 13.853 29.586 -56.776 1.00 40.50 225 ARG A O 1
ATOM 1801 N N . ARG A 1 226 ? 13.418 28.619 -54.795 1.00 31.89 226 ARG A N 1
ATOM 1802 C CA . ARG A 1 226 ? 12.795 29.788 -54.140 1.00 31.89 226 ARG A CA 1
ATOM 1803 C C . ARG A 1 226 ? 13.351 29.983 -52.723 1.00 31.89 226 ARG A C 1
ATOM 1805 O O . ARG A 1 226 ? 14.137 29.170 -52.241 1.00 31.89 226 ARG A O 1
ATOM 1812 N N . LYS A 1 227 ? 13.089 31.159 -52.148 1.00 30.28 227 LYS A N 1
ATOM 1813 C CA . LYS A 1 227 ? 13.869 31.754 -51.050 1.00 30.28 227 LYS A CA 1
ATOM 1814 C C . LYS A 1 227 ? 13.494 31.149 -49.687 1.00 30.28 227 LYS A C 1
ATOM 1816 O O . LYS A 1 227 ? 12.336 30.832 -49.450 1.00 30.28 227 LYS A O 1
ATOM 1821 N N . LYS A 1 228 ? 14.489 30.985 -48.810 1.00 32.44 228 LYS A N 1
ATOM 1822 C CA . LYS A 1 228 ? 14.355 30.385 -47.473 1.00 32.44 228 LYS A CA 1
ATOM 1823 C C . LYS A 1 228 ? 13.963 31.449 -46.446 1.00 32.44 228 LYS A C 1
ATOM 1825 O O . LYS A 1 228 ? 14.787 32.305 -46.132 1.00 32.44 228 LYS A O 1
ATOM 1830 N N . GLU A 1 229 ? 12.763 31.345 -45.890 1.00 31.41 229 GLU A N 1
ATOM 1831 C CA . GLU A 1 229 ? 12.366 32.061 -44.671 1.00 31.41 229 GLU A CA 1
ATOM 1832 C C . GLU A 1 229 ? 12.519 31.146 -43.444 1.00 31.41 229 GLU A C 1
ATOM 1834 O O . GLU A 1 229 ? 12.576 29.917 -43.565 1.00 31.41 229 GLU A O 1
ATOM 1839 N N . LYS A 1 230 ? 12.707 31.742 -42.261 1.00 35.84 230 LYS A N 1
ATOM 1840 C CA . LYS A 1 230 ? 13.041 31.008 -41.033 1.00 35.84 230 LYS A CA 1
ATOM 1841 C C . LYS A 1 230 ? 11.782 30.453 -40.353 1.00 35.84 230 LYS A C 1
ATOM 1843 O O . LYS A 1 230 ? 11.241 31.087 -39.458 1.00 35.84 230 LYS A O 1
ATOM 1848 N N . MET A 1 231 ? 11.404 29.222 -40.689 1.00 26.44 231 MET A N 1
ATOM 1849 C CA . MET A 1 231 ? 10.952 28.305 -39.635 1.00 26.44 231 MET A CA 1
ATOM 1850 C C . MET A 1 231 ? 12.186 27.714 -38.956 1.00 26.44 231 MET A C 1
ATOM 1852 O O . MET A 1 231 ? 13.112 27.248 -39.631 1.00 26.44 231 MET A O 1
ATOM 1856 N N . GLU A 1 232 ? 12.196 27.714 -37.628 1.00 31.47 232 GLU A N 1
ATOM 1857 C CA . GLU A 1 232 ? 13.270 27.118 -36.839 1.00 31.47 232 GLU A CA 1
ATOM 1858 C C . GLU A 1 232 ? 13.096 25.599 -36.804 1.00 31.47 232 GLU A C 1
ATOM 1860 O O . GLU A 1 232 ? 12.508 25.019 -35.896 1.00 31.47 232 GLU A O 1
ATOM 1865 N N . LYS A 1 233 ? 13.605 24.939 -37.852 1.00 25.55 233 LYS A N 1
ATOM 1866 C CA . LYS A 1 233 ? 13.813 23.491 -37.839 1.00 25.55 233 LYS A CA 1
ATOM 1867 C C . LYS A 1 233 ? 14.736 23.141 -36.673 1.00 25.55 233 LYS A C 1
ATOM 1869 O O . LYS A 1 233 ? 15.946 23.345 -36.782 1.00 25.55 233 LYS A O 1
ATOM 1874 N N . TRP A 1 234 ? 14.175 22.544 -35.624 1.00 27.27 234 TRP A N 1
ATOM 1875 C CA . TRP A 1 234 ? 14.946 21.758 -34.667 1.00 27.27 234 TRP A CA 1
ATOM 1876 C C . TRP A 1 234 ? 15.669 20.668 -35.466 1.00 27.27 234 TRP A C 1
ATOM 1878 O O . TRP A 1 234 ? 15.045 19.813 -36.093 1.00 27.27 234 TRP A O 1
ATOM 1888 N N . SER A 1 235 ? 16.988 20.791 -35.581 1.00 27.20 235 SER A N 1
ATOM 1889 C CA . SER A 1 235 ? 17.769 20.015 -36.541 1.00 27.20 235 SER A CA 1
ATOM 1890 C C . SER A 1 235 ? 18.013 18.589 -36.054 1.00 27.20 235 SER A C 1
ATOM 1892 O O . SER A 1 235 ? 18.402 18.400 -34.902 1.00 27.20 235 SER A O 1
ATOM 1894 N N . SER A 1 236 ? 17.865 17.617 -36.958 1.00 34.69 236 SER A N 1
ATOM 1895 C CA . SER A 1 236 ? 18.169 16.189 -36.779 1.00 34.69 236 SER A CA 1
ATOM 1896 C C . SER A 1 236 ? 19.661 15.954 -36.492 1.00 34.69 236 SER A C 1
ATOM 1898 O O . SER A 1 236 ? 20.448 15.705 -37.401 1.00 34.69 236 SER A O 1
ATOM 1900 N N . VAL A 1 237 ? 20.060 16.153 -35.232 1.00 30.97 237 VAL A N 1
ATOM 1901 C CA . VAL A 1 237 ? 21.445 16.025 -34.732 1.00 30.97 237 VAL A CA 1
ATOM 1902 C C . VAL A 1 237 ? 21.446 15.438 -33.305 1.00 30.97 237 VAL A C 1
ATOM 1904 O O . VAL A 1 237 ? 22.220 15.839 -32.442 1.00 30.97 237 VAL A O 1
ATOM 1907 N N . LYS A 1 238 ? 20.524 14.505 -33.031 1.00 37.72 238 LYS A N 1
ATOM 1908 C CA . LYS A 1 238 ? 20.483 13.676 -31.807 1.00 37.72 238 LYS A CA 1
ATOM 1909 C C . LYS A 1 238 ? 20.112 12.220 -32.132 1.00 37.72 238 LYS A C 1
ATOM 1911 O O . LYS A 1 238 ? 19.437 11.544 -31.366 1.00 37.72 238 LYS A O 1
ATOM 1916 N N . ASP A 1 239 ? 20.589 11.723 -33.273 1.00 45.81 239 ASP A N 1
ATOM 1917 C CA . ASP A 1 239 ? 20.277 10.382 -33.798 1.00 45.81 239 ASP A CA 1
ATOM 1918 C C . ASP A 1 239 ? 21.110 9.254 -33.142 1.00 45.81 239 ASP A C 1
ATOM 1920 O O . ASP A 1 239 ? 21.367 8.206 -33.736 1.00 45.81 239 ASP A O 1
ATOM 1924 N N . ALA A 1 240 ? 21.541 9.480 -31.901 1.00 49.81 240 ALA A N 1
ATOM 1925 C CA . ALA A 1 240 ? 22.095 8.499 -30.981 1.00 49.81 240 ALA A CA 1
ATOM 1926 C C . ALA A 1 240 ? 21.692 8.913 -29.560 1.00 49.81 240 ALA A C 1
ATOM 1928 O O . ALA A 1 240 ? 21.863 10.073 -29.185 1.00 49.81 240 ALA A O 1
ATOM 1929 N N . LEU A 1 241 ? 21.173 7.973 -28.769 1.00 52.19 241 LEU A N 1
ATOM 1930 C CA . LEU A 1 241 ? 20.994 8.152 -27.328 1.00 52.19 241 LEU A CA 1
ATOM 1931 C C . LEU A 1 241 ? 22.386 8.151 -26.684 1.00 52.19 241 LEU A C 1
ATOM 1933 O O . LEU A 1 241 ? 23.053 7.122 -26.763 1.00 52.19 241 LEU A O 1
ATOM 1937 N N . PRO A 1 242 ? 22.865 9.251 -26.070 1.00 55.44 242 PRO A N 1
ATOM 1938 C CA . PRO A 1 242 ? 24.208 9.272 -25.500 1.00 55.44 242 PRO A CA 1
ATOM 1939 C C . PRO A 1 242 ? 24.366 8.184 -24.430 1.00 55.44 242 PRO A C 1
ATOM 1941 O O . PRO A 1 242 ? 23.484 8.034 -23.584 1.00 55.44 242 PRO A O 1
ATOM 1944 N N . ALA A 1 243 ? 25.494 7.463 -24.429 1.00 55.62 243 ALA A N 1
ATOM 1945 C CA . ALA A 1 243 ? 25.697 6.259 -23.609 1.00 55.62 243 ALA A CA 1
ATOM 1946 C C . ALA A 1 243 ? 25.463 6.459 -22.096 1.00 55.62 243 ALA A C 1
ATOM 1948 O O . ALA A 1 243 ? 25.128 5.510 -21.397 1.00 55.62 243 ALA A O 1
ATOM 1949 N N . LYS A 1 244 ? 25.529 7.703 -21.600 1.00 54.78 244 LYS A N 1
ATOM 1950 C CA . LYS A 1 244 ? 25.135 8.101 -20.235 1.00 54.78 244 LYS A CA 1
ATOM 1951 C C . LYS A 1 244 ? 23.685 7.748 -19.836 1.00 54.78 244 LYS A C 1
ATOM 1953 O O . LYS A 1 244 ? 23.384 7.780 -18.650 1.00 54.78 244 LYS A O 1
ATOM 1958 N N . TYR A 1 245 ? 22.793 7.481 -20.796 1.00 69.19 245 TYR A N 1
ATOM 1959 C CA . TYR A 1 245 ? 21.408 7.042 -20.552 1.00 69.19 245 TYR A CA 1
ATOM 1960 C C . TYR A 1 245 ? 21.243 5.512 -20.578 1.00 69.19 245 TYR A C 1
ATOM 1962 O O . TYR A 1 245 ? 20.134 5.015 -20.386 1.00 69.19 245 TYR A O 1
ATOM 1970 N N . ILE A 1 246 ? 22.322 4.765 -20.823 1.00 82.19 246 ILE A N 1
ATOM 1971 C CA . ILE A 1 246 ? 22.342 3.305 -20.735 1.00 82.19 246 ILE A CA 1
ATOM 1972 C C . ILE A 1 246 ? 22.818 2.921 -19.339 1.00 82.19 246 ILE A C 1
ATOM 1974 O O . ILE A 1 246 ? 23.817 3.439 -18.840 1.00 82.19 246 ILE A O 1
ATOM 1978 N N . GLN A 1 247 ? 22.088 2.007 -18.710 1.00 88.50 247 GLN A N 1
ATOM 1979 C CA . GLN A 1 247 ? 22.409 1.478 -17.388 1.00 88.50 247 GLN A CA 1
ATOM 1980 C C . GLN A 1 247 ? 22.722 -0.015 -17.516 1.00 88.50 247 GLN A C 1
ATOM 1982 O O . GLN A 1 247 ? 22.208 -0.689 -18.407 1.00 88.50 247 GLN A O 1
ATOM 1987 N N . VAL A 1 248 ? 23.624 -0.515 -16.675 1.00 90.81 248 VAL A N 1
ATOM 1988 C CA . VAL A 1 248 ? 24.197 -1.863 -16.791 1.00 90.81 248 VAL A CA 1
ATOM 1989 C C . VAL A 1 248 ? 24.219 -2.495 -15.403 1.00 90.81 248 VAL A C 1
ATOM 1991 O O . VAL A 1 248 ? 24.582 -1.814 -14.441 1.00 90.81 248 VAL A O 1
ATOM 1994 N N . THR A 1 249 ? 23.819 -3.762 -15.289 1.00 94.19 249 THR A N 1
ATOM 1995 C CA . THR A 1 249 ? 23.920 -4.517 -14.027 1.00 94.19 249 THR A CA 1
ATOM 1996 C C . THR A 1 249 ? 25.366 -4.901 -13.722 1.00 94.19 249 THR A C 1
ATOM 1998 O O . THR A 1 249 ? 26.258 -4.790 -14.566 1.00 94.19 249 THR A O 1
ATOM 2001 N N . LYS A 1 250 ? 25.610 -5.458 -12.536 1.00 92.25 250 LYS A N 1
ATOM 2002 C CA . LYS A 1 250 ? 26.824 -6.247 -12.296 1.00 92.25 250 LYS A CA 1
ATOM 2003 C C . LYS A 1 250 ? 26.816 -7.523 -13.145 1.00 92.25 250 LYS A C 1
ATOM 2005 O O . LYS A 1 250 ? 25.756 -8.051 -13.496 1.00 92.25 250 LYS A O 1
ATOM 2010 N N . VAL A 1 251 ? 28.014 -8.025 -13.419 1.00 92.88 251 VAL A N 1
ATOM 2011 C CA . VAL A 1 251 ? 28.264 -9.383 -13.920 1.00 92.88 251 VAL A CA 1
ATOM 2012 C C . VAL A 1 251 ? 27.942 -10.397 -12.815 1.00 92.88 251 VAL A C 1
ATOM 2014 O O . VAL A 1 251 ? 28.047 -10.081 -11.623 1.00 92.88 251 VAL A O 1
ATOM 2017 N N . LYS A 1 252 ? 27.504 -11.599 -13.198 1.00 94.88 252 LYS A N 1
ATOM 2018 C CA . LYS A 1 252 ? 27.212 -12.715 -12.287 1.00 94.88 252 LYS A CA 1
ATOM 2019 C C . LYS A 1 252 ? 27.903 -13.968 -12.810 1.00 94.88 252 LYS A C 1
ATOM 2021 O O . LYS A 1 252 ? 27.387 -14.606 -13.713 1.00 94.88 252 LYS A O 1
ATOM 2026 N N . ASN A 1 253 ? 29.067 -14.288 -12.259 1.00 93.38 253 ASN A N 1
ATOM 2027 C CA . ASN A 1 253 ? 29.955 -15.293 -12.836 1.00 93.38 253 ASN A CA 1
ATOM 2028 C C . ASN A 1 253 ? 29.429 -16.739 -12.701 1.00 93.38 253 ASN A C 1
ATOM 2030 O O . ASN A 1 253 ? 28.794 -17.086 -11.700 1.00 93.38 253 ASN A O 1
ATOM 2034 N N . ASN A 1 254 ? 29.751 -17.580 -13.686 1.00 93.44 254 ASN A N 1
ATOM 2035 C CA . ASN A 1 254 ? 29.515 -19.021 -13.775 1.00 93.44 254 ASN A CA 1
ATOM 2036 C C . ASN A 1 254 ? 28.071 -19.423 -13.394 1.00 93.44 254 ASN A C 1
ATOM 2038 O O . ASN A 1 254 ? 27.841 -20.284 -12.539 1.00 93.44 254 ASN A O 1
ATOM 2042 N N . THR A 1 255 ? 27.063 -18.796 -14.011 1.00 96.56 255 THR A N 1
ATOM 2043 C CA . THR A 1 255 ? 25.652 -19.141 -13.778 1.00 96.56 255 THR A CA 1
ATOM 2044 C C . THR A 1 255 ? 24.742 -18.927 -14.989 1.00 96.56 255 THR A C 1
ATOM 2046 O O . THR A 1 255 ? 24.746 -17.891 -15.643 1.00 96.56 255 THR A O 1
ATOM 2049 N N . LEU A 1 256 ? 23.864 -19.905 -15.231 1.00 97.19 256 LEU A N 1
ATOM 2050 C CA . LEU A 1 256 ? 22.745 -19.799 -16.181 1.00 97.19 256 LEU A CA 1
ATOM 2051 C C . LEU A 1 256 ? 21.449 -19.296 -15.520 1.00 97.19 256 LEU A C 1
ATOM 2053 O O . LEU A 1 256 ? 20.417 -19.177 -16.185 1.00 97.19 256 LEU A O 1
ATOM 2057 N N . ASN A 1 257 ? 21.501 -19.037 -14.209 1.00 98.12 257 ASN A N 1
ATOM 2058 C CA . ASN A 1 257 ? 20.400 -18.537 -13.390 1.00 98.12 257 ASN A CA 1
ATOM 2059 C C . ASN A 1 257 ? 20.897 -17.381 -12.484 1.00 98.12 257 ASN A C 1
ATOM 2061 O O . ASN A 1 257 ? 21.077 -17.571 -11.277 1.00 98.12 257 ASN A O 1
ATOM 2065 N N . PRO A 1 258 ? 21.258 -16.217 -13.056 1.00 97.94 258 PRO A N 1
ATOM 2066 C CA . PRO A 1 258 ? 21.774 -15.075 -12.302 1.00 97.94 258 PRO A CA 1
ATOM 2067 C C . PRO A 1 258 ? 20.685 -14.349 -11.506 1.00 97.94 258 PRO A C 1
ATOM 2069 O O . PRO A 1 258 ? 19.606 -14.075 -12.023 1.00 97.94 258 PRO A O 1
ATOM 2072 N N . VAL A 1 259 ? 21.018 -13.932 -10.282 1.00 98.38 259 VAL A N 1
ATOM 2073 C CA . VAL A 1 259 ? 20.183 -13.054 -9.444 1.00 98.38 259 VAL A CA 1
ATOM 2074 C C . VAL A 1 259 ? 20.900 -11.719 -9.262 1.00 98.38 259 VAL A C 1
ATOM 2076 O O . VAL A 1 259 ? 22.003 -11.674 -8.705 1.00 98.38 259 VAL A O 1
ATOM 2079 N N . TRP A 1 260 ? 20.295 -10.626 -9.725 1.00 97.94 260 TRP A N 1
ATOM 2080 C CA . TRP A 1 260 ? 20.847 -9.269 -9.650 1.00 97.94 260 TRP A CA 1
ATOM 2081 C C . TRP A 1 260 ? 20.262 -8.464 -8.491 1.00 97.94 260 TRP A C 1
ATOM 2083 O O . TRP A 1 260 ? 21.035 -8.000 -7.652 1.00 97.94 260 TRP A O 1
ATOM 2093 N N . ASN A 1 261 ? 18.930 -8.344 -8.428 1.00 97.12 261 ASN A N 1
ATOM 2094 C CA . ASN A 1 261 ? 18.198 -7.416 -7.554 1.00 97.12 261 ASN A CA 1
ATOM 2095 C C . ASN A 1 261 ? 18.658 -5.951 -7.699 1.00 97.12 261 ASN A C 1
ATOM 2097 O O . ASN A 1 261 ? 18.790 -5.214 -6.720 1.00 97.12 261 ASN A O 1
ATOM 2101 N N . GLU A 1 262 ? 18.923 -5.522 -8.935 1.00 97.44 262 GLU A N 1
ATOM 2102 C CA . GLU A 1 262 ? 19.447 -4.187 -9.244 1.00 97.44 262 GLU A CA 1
ATOM 2103 C C . GLU A 1 262 ? 18.338 -3.266 -9.770 1.00 97.44 262 GLU A C 1
ATOM 2105 O O . GLU A 1 262 ? 17.514 -3.666 -10.592 1.00 97.44 262 GLU A O 1
ATOM 2110 N N . ASN A 1 263 ? 18.299 -2.031 -9.259 1.00 95.75 263 ASN A N 1
ATOM 2111 C CA . ASN A 1 263 ? 17.238 -1.059 -9.515 1.00 95.75 263 ASN A CA 1
ATOM 2112 C C . ASN A 1 263 ? 17.754 0.103 -10.370 1.00 95.75 263 ASN A C 1
ATOM 2114 O O . ASN A 1 263 ? 18.750 0.738 -10.026 1.00 95.75 263 ASN A O 1
ATOM 2118 N N . PHE A 1 264 ? 17.019 0.419 -11.432 1.00 95.19 264 PHE A N 1
ATOM 2119 C CA . PHE A 1 264 ? 17.311 1.479 -12.391 1.00 95.19 264 PHE A CA 1
ATOM 2120 C C . PHE A 1 264 ? 16.106 2.411 -12.536 1.00 95.19 264 PHE A C 1
ATOM 2122 O O . PHE A 1 264 ? 14.956 2.001 -12.355 1.00 95.19 264 PHE A O 1
ATOM 2129 N N . LEU A 1 265 ? 16.362 3.669 -12.890 1.00 94.44 265 LEU A N 1
ATOM 2130 C CA . LEU A 1 265 ? 15.329 4.665 -13.170 1.00 94.44 265 LEU A CA 1
ATOM 2131 C C . LEU A 1 265 ? 15.618 5.316 -14.522 1.00 94.44 265 LEU A C 1
ATOM 2133 O O . LEU A 1 265 ? 16.738 5.768 -14.757 1.00 94.44 265 LEU A O 1
ATOM 2137 N N . PHE A 1 266 ? 14.620 5.363 -15.401 1.00 92.56 266 PHE A N 1
ATOM 2138 C CA . PHE A 1 266 ? 14.721 5.980 -16.723 1.00 92.56 266 PHE A CA 1
ATOM 2139 C C . PHE A 1 266 ? 13.661 7.064 -16.881 1.00 92.56 266 PHE A C 1
ATOM 2141 O O . PHE A 1 266 ? 12.480 6.784 -16.701 1.00 92.56 266 PHE A O 1
ATOM 2148 N N . GLU A 1 267 ? 14.063 8.281 -17.243 1.00 91.06 267 GLU A N 1
ATOM 2149 C CA . GLU A 1 267 ? 13.134 9.343 -17.648 1.00 91.06 267 GLU A CA 1
ATOM 2150 C C . GLU A 1 267 ? 12.396 8.928 -18.936 1.00 91.06 267 GLU A C 1
ATOM 2152 O O . GLU A 1 267 ? 12.994 8.318 -19.825 1.00 91.06 267 GLU A O 1
ATOM 2157 N N . ILE A 1 268 ? 11.095 9.222 -19.020 1.00 90.19 268 ILE A N 1
ATOM 2158 C CA . ILE A 1 268 ? 10.233 8.877 -20.160 1.00 90.19 268 ILE A CA 1
ATOM 2159 C C . ILE A 1 268 ? 9.685 10.160 -20.791 1.00 90.19 268 ILE A C 1
ATOM 2161 O O . ILE A 1 268 ? 8.900 10.872 -20.161 1.00 90.19 268 ILE A O 1
ATOM 2165 N N . ASP A 1 269 ? 10.051 10.411 -22.050 1.00 84.94 269 ASP A N 1
ATOM 2166 C CA . ASP A 1 269 ? 9.573 11.562 -22.828 1.00 84.94 269 ASP A CA 1
ATOM 2167 C C . ASP A 1 269 ? 8.151 11.329 -23.373 1.00 84.94 269 ASP A C 1
ATOM 2169 O O . ASP A 1 269 ? 7.340 12.256 -23.425 1.00 84.94 269 ASP A O 1
ATOM 2173 N N . ASN A 1 270 ? 7.821 10.098 -23.787 1.00 85.19 270 ASN A N 1
ATOM 2174 C CA . ASN A 1 270 ? 6.524 9.756 -24.367 1.00 85.19 270 ASN A CA 1
ATOM 2175 C C . ASN A 1 270 ? 6.014 8.373 -23.923 1.00 85.19 270 ASN A C 1
ATOM 2177 O O . ASN A 1 270 ? 6.232 7.348 -24.575 1.00 85.19 270 ASN A O 1
ATOM 2181 N N . THR A 1 271 ? 5.201 8.367 -22.864 1.00 86.00 271 THR A N 1
ATOM 2182 C CA . THR A 1 271 ? 4.552 7.171 -22.293 1.00 86.00 271 THR A CA 1
ATOM 2183 C C . THR A 1 271 ? 3.731 6.346 -23.290 1.00 86.00 271 THR A C 1
ATOM 2185 O O . THR A 1 271 ? 3.542 5.153 -23.062 1.00 86.00 271 THR A O 1
ATOM 2188 N N . SER A 1 272 ? 3.256 6.937 -24.395 1.00 86.50 272 SER A N 1
ATOM 2189 C CA . SER A 1 272 ? 2.430 6.245 -25.395 1.00 86.50 272 SER A CA 1
ATOM 2190 C C . SER A 1 272 ? 3.226 5.466 -26.450 1.00 86.50 272 SER A C 1
ATOM 2192 O O . SER A 1 272 ? 2.691 4.517 -27.027 1.00 86.50 272 SER A O 1
ATOM 2194 N N . MET A 1 273 ? 4.487 5.848 -26.689 1.00 85.62 273 MET A N 1
ATOM 2195 C CA . MET A 1 273 ? 5.303 5.369 -27.815 1.00 85.62 273 MET A CA 1
ATOM 2196 C C . MET A 1 273 ? 6.640 4.749 -27.395 1.00 85.62 273 MET A C 1
ATOM 2198 O O . MET A 1 273 ? 7.184 3.932 -28.140 1.00 85.62 273 MET A O 1
ATOM 2202 N N . ASP A 1 274 ? 7.175 5.122 -26.234 1.00 88.06 274 ASP A N 1
ATOM 2203 C CA . ASP A 1 274 ? 8.496 4.676 -25.801 1.00 88.06 274 ASP A CA 1
ATOM 2204 C C . ASP A 1 274 ? 8.487 3.215 -25.320 1.00 88.06 274 ASP A C 1
ATOM 2206 O O . ASP A 1 274 ? 7.456 2.648 -24.927 1.00 88.06 274 ASP A O 1
ATOM 2210 N N . GLN A 1 275 ? 9.656 2.573 -25.371 1.00 90.56 275 GLN A N 1
ATOM 2211 C CA . GLN A 1 275 ? 9.826 1.168 -24.993 1.00 90.56 275 GLN A CA 1
ATOM 2212 C C . GLN A 1 275 ? 11.089 0.974 -24.151 1.00 90.56 275 GLN A C 1
ATOM 2214 O O . GLN A 1 275 ? 12.143 1.496 -24.496 1.00 90.56 275 GLN A O 1
ATOM 2219 N N . LEU A 1 276 ? 11.018 0.180 -23.085 1.00 93.31 276 LEU A N 1
ATOM 2220 C CA . LEU A 1 276 ? 12.208 -0.342 -22.418 1.00 93.31 276 LEU A CA 1
ATOM 2221 C C . LEU A 1 276 ? 12.849 -1.416 -23.300 1.00 93.31 276 LEU A C 1
ATOM 2223 O O . LEU A 1 276 ? 12.183 -2.370 -23.700 1.00 93.31 276 LEU A O 1
ATOM 2227 N N . HIS A 1 277 ? 14.145 -1.282 -23.550 1.00 92.69 277 HIS A N 1
ATOM 2228 C CA . HIS A 1 277 ? 14.970 -2.289 -24.200 1.00 92.69 277 HIS A CA 1
ATOM 2229 C C . HIS A 1 277 ? 16.032 -2.802 -23.230 1.00 92.69 277 HIS A C 1
ATOM 2231 O O . HIS A 1 277 ? 16.658 -2.023 -22.507 1.00 92.69 277 HIS A O 1
ATOM 2237 N N . LEU A 1 278 ? 16.217 -4.119 -23.229 1.00 94.06 278 LEU A N 1
ATOM 2238 C CA . LEU A 1 278 ? 17.192 -4.827 -22.410 1.00 94.06 278 LEU A CA 1
ATOM 2239 C C . LEU A 1 278 ? 17.859 -5.899 -23.281 1.00 94.06 278 LEU A C 1
ATOM 2241 O O . LEU A 1 278 ? 17.150 -6.747 -23.815 1.00 94.06 278 LEU A O 1
ATOM 2245 N N . ASP A 1 279 ? 19.187 -5.876 -23.414 1.00 92.88 279 ASP A N 1
ATOM 2246 C CA . ASP A 1 279 ? 19.980 -7.014 -23.918 1.00 92.88 279 ASP A CA 1
ATOM 2247 C C . ASP A 1 279 ? 20.668 -7.694 -22.716 1.00 92.88 279 ASP A C 1
ATOM 2249 O O . ASP A 1 279 ? 21.152 -7.007 -21.814 1.00 92.88 279 ASP A O 1
ATOM 2253 N N . ILE A 1 280 ? 20.752 -9.026 -22.721 1.00 94.50 280 ILE A N 1
ATOM 2254 C CA . ILE A 1 280 ? 21.595 -9.825 -21.821 1.00 94.50 280 ILE A CA 1
ATOM 2255 C C . ILE A 1 280 ? 22.800 -10.336 -22.615 1.00 94.50 280 ILE A C 1
ATOM 2257 O O . ILE A 1 280 ? 22.649 -10.863 -23.725 1.00 94.50 280 ILE A O 1
ATOM 2261 N N . TRP A 1 281 ? 23.980 -10.188 -22.025 1.00 92.75 281 TRP A N 1
ATOM 2262 C CA . TRP A 1 281 ? 25.280 -10.515 -22.600 1.00 92.75 281 TRP A CA 1
ATOM 2263 C C . TRP A 1 281 ? 26.068 -11.426 -21.659 1.00 92.75 281 TRP A C 1
ATOM 2265 O O . TRP A 1 281 ? 25.934 -11.310 -20.443 1.00 92.75 281 TRP A O 1
ATOM 2275 N N . ASP A 1 282 ? 26.860 -12.318 -22.239 1.00 91.00 282 ASP A N 1
ATOM 2276 C CA . ASP A 1 282 ? 27.897 -13.113 -21.582 1.00 91.00 282 ASP A CA 1
ATOM 2277 C C . ASP A 1 282 ? 29.198 -12.297 -21.473 1.00 91.00 282 ASP A C 1
ATOM 2279 O O . ASP A 1 282 ? 29.372 -11.368 -22.261 1.00 91.00 282 ASP A O 1
ATOM 2283 N N . HIS A 1 283 ? 30.092 -12.589 -20.523 1.00 87.50 283 HIS A N 1
ATOM 2284 C CA . HIS A 1 283 ? 31.255 -11.729 -20.248 1.00 87.50 283 HIS A CA 1
ATOM 2285 C C . HIS A 1 283 ? 32.602 -12.462 -20.296 1.00 87.50 283 HIS A C 1
ATOM 2287 O O . HIS A 1 283 ? 33.057 -13.025 -19.307 1.00 87.50 283 HIS A O 1
ATOM 2293 N N . ASP A 1 284 ? 33.265 -12.402 -21.453 1.00 74.31 284 ASP A N 1
ATOM 2294 C CA . ASP A 1 284 ? 34.410 -13.277 -21.775 1.00 74.31 284 ASP A CA 1
ATOM 2295 C C . ASP A 1 284 ? 35.832 -12.735 -21.448 1.00 74.31 284 ASP A C 1
ATOM 2297 O O . ASP A 1 284 ? 36.814 -13.393 -21.783 1.00 74.31 284 ASP A O 1
ATOM 2301 N N . ASP A 1 285 ? 35.992 -11.563 -20.811 1.00 69.12 285 ASP A N 1
ATOM 2302 C CA . ASP A 1 285 ? 37.311 -10.948 -20.507 1.00 69.12 285 ASP A CA 1
ATOM 2303 C C . ASP A 1 285 ? 37.256 -10.003 -19.280 1.00 69.12 285 ASP A C 1
ATOM 2305 O O . ASP A 1 285 ? 36.247 -9.337 -19.072 1.00 69.12 285 ASP A O 1
ATOM 2309 N N . ASP A 1 286 ? 38.371 -9.831 -18.548 1.00 57.94 286 ASP A N 1
ATOM 2310 C CA . ASP A 1 286 ? 38.536 -9.041 -17.292 1.00 57.94 286 ASP A CA 1
ATOM 2311 C C . ASP A 1 286 ? 38.217 -7.509 -17.363 1.00 57.94 286 ASP A C 1
ATOM 2313 O O . ASP A 1 286 ? 38.585 -6.727 -16.478 1.00 57.94 286 ASP A O 1
ATOM 2317 N N . VAL A 1 287 ? 37.564 -7.011 -18.419 1.00 57.44 287 VAL A N 1
ATOM 2318 C CA . VAL A 1 287 ? 37.404 -5.572 -18.704 1.00 57.44 287 VAL A CA 1
ATOM 2319 C C . VAL A 1 287 ? 36.014 -5.051 -18.320 1.00 57.44 287 VAL A C 1
ATOM 2321 O O . VAL A 1 287 ? 35.039 -5.239 -19.043 1.00 57.44 287 VAL A O 1
ATOM 2324 N N . SER A 1 288 ? 35.944 -4.276 -17.230 1.00 60.16 288 SER A N 1
ATOM 2325 C CA . SER A 1 288 ? 34.712 -3.660 -16.696 1.00 60.16 288 SER A CA 1
ATOM 2326 C C . SER A 1 288 ? 33.891 -2.865 -17.734 1.00 60.16 288 SER A C 1
ATOM 2328 O O . SER A 1 288 ? 34.118 -1.673 -17.984 1.00 60.16 288 SER A O 1
ATOM 2330 N N . VAL A 1 289 ? 32.855 -3.506 -18.286 1.00 61.34 289 VAL A N 1
ATOM 2331 C CA . VAL A 1 289 ? 31.924 -2.919 -19.271 1.00 61.34 289 VAL A CA 1
ATOM 2332 C C . VAL A 1 289 ? 31.222 -1.674 -18.713 1.00 61.34 289 VAL A C 1
ATOM 2334 O O . VAL A 1 289 ? 31.037 -0.681 -19.422 1.00 61.34 289 VAL A O 1
ATOM 2337 N N . ALA A 1 290 ? 30.897 -1.675 -17.416 1.00 61.03 290 ALA A N 1
ATOM 2338 C CA . ALA A 1 290 ? 30.255 -0.552 -16.733 1.00 61.03 290 ALA A CA 1
ATOM 2339 C C . ALA A 1 290 ? 31.145 0.706 -16.651 1.00 61.03 290 ALA A C 1
ATOM 2341 O O . ALA A 1 290 ? 30.629 1.827 -16.621 1.00 61.03 290 ALA A O 1
ATOM 2342 N N . GLU A 1 291 ? 32.475 0.561 -16.633 1.00 61.81 291 GLU A N 1
ATOM 2343 C CA . GLU A 1 291 ? 33.387 1.700 -16.776 1.00 61.81 291 GLU A CA 1
ATOM 2344 C C . GLU A 1 291 ? 33.488 2.187 -18.217 1.00 61.81 291 GLU A C 1
ATOM 2346 O O . GLU A 1 291 ? 33.559 3.393 -18.457 1.00 61.81 291 GLU A O 1
ATOM 2351 N N . ALA A 1 292 ? 33.496 1.271 -19.181 1.00 61.19 292 ALA A N 1
ATOM 2352 C CA . ALA A 1 292 ? 33.604 1.625 -20.586 1.00 61.19 292 ALA A CA 1
ATOM 2353 C C . ALA A 1 292 ? 32.359 2.365 -21.101 1.00 61.19 292 ALA A C 1
ATOM 2355 O O . ALA A 1 292 ? 32.496 3.381 -21.783 1.00 61.19 292 ALA A O 1
ATOM 2356 N N . CYS A 1 293 ? 31.156 1.954 -20.683 1.00 58.81 293 CYS A N 1
ATOM 2357 C CA . CYS A 1 293 ? 29.908 2.669 -20.978 1.00 58.81 293 CYS A CA 1
ATOM 2358 C C . CYS A 1 293 ? 29.955 4.139 -20.517 1.00 58.81 293 CYS A C 1
ATOM 2360 O O . CYS A 1 293 ? 29.481 5.026 -21.224 1.00 58.81 293 CYS A O 1
ATOM 2362 N N . LYS A 1 294 ? 30.600 4.423 -19.374 1.00 59.12 294 LYS A N 1
ATOM 2363 C CA . LYS A 1 294 ? 30.792 5.790 -18.845 1.00 59.12 294 LYS A CA 1
ATOM 2364 C C . LYS A 1 294 ? 31.839 6.609 -19.611 1.00 59.12 294 LYS A C 1
ATOM 2366 O O . LYS A 1 294 ? 31.837 7.831 -19.503 1.00 59.12 294 LYS A O 1
ATOM 2371 N N . LYS A 1 295 ? 32.737 5.957 -20.359 1.00 54.84 295 LYS A N 1
ATOM 2372 C CA . LYS A 1 295 ? 33.822 6.588 -21.137 1.00 54.84 295 LYS A CA 1
ATOM 2373 C C . LYS A 1 295 ? 33.435 6.832 -22.609 1.00 54.84 295 LYS A C 1
ATOM 2375 O O . LYS A 1 295 ? 34.190 7.474 -23.337 1.00 54.84 295 LYS A O 1
ATOM 2380 N N . LEU A 1 296 ? 32.273 6.344 -23.058 1.00 55.50 296 LEU A N 1
ATOM 2381 C CA . LEU A 1 296 ? 31.849 6.374 -24.462 1.00 55.50 296 LEU A CA 1
ATOM 2382 C C . LEU A 1 296 ? 31.035 7.622 -24.835 1.00 55.50 296 LEU A C 1
ATOM 2384 O O . LEU A 1 296 ? 29.803 7.639 -24.804 1.00 55.50 296 LEU A O 1
ATOM 2388 N N . ASN A 1 297 ? 31.746 8.652 -25.292 1.00 52.03 297 ASN A N 1
ATOM 2389 C CA . ASN A 1 297 ? 31.141 9.799 -25.963 1.00 52.03 297 ASN A CA 1
ATOM 2390 C C . ASN A 1 297 ? 30.767 9.445 -27.417 1.00 52.03 297 ASN A C 1
ATOM 2392 O O . ASN A 1 297 ? 31.621 9.411 -28.297 1.00 52.03 297 ASN A O 1
ATOM 2396 N N . GLU A 1 298 ? 29.470 9.226 -27.648 1.00 52.88 298 GLU A N 1
ATOM 2397 C CA . GLU A 1 298 ? 28.789 9.369 -28.950 1.00 52.88 298 GLU A CA 1
ATOM 2398 C C . GLU A 1 298 ? 29.304 8.503 -30.124 1.00 52.88 298 GLU A C 1
ATOM 2400 O O . GLU A 1 298 ? 29.766 8.998 -31.152 1.00 52.88 298 GLU A O 1
ATOM 2405 N N . VAL A 1 299 ? 29.090 7.181 -30.052 1.00 42.31 299 VAL A N 1
ATOM 2406 C CA . VAL A 1 299 ? 29.028 6.361 -31.281 1.00 42.31 299 VAL A CA 1
ATOM 2407 C C . VAL A 1 299 ? 27.796 6.788 -32.099 1.00 42.31 299 VAL A C 1
ATOM 2409 O O . VAL A 1 299 ? 26.703 6.921 -31.551 1.00 42.31 299 VAL A O 1
ATOM 2412 N N . SER A 1 300 ? 27.950 6.999 -33.408 1.00 39.06 300 SER A N 1
ATOM 2413 C CA . SER A 1 300 ? 26.885 7.486 -34.300 1.00 39.06 300 SER A CA 1
ATOM 2414 C C . SER A 1 300 ? 26.500 6.461 -35.378 1.00 39.06 300 SER A C 1
ATOM 2416 O O . SER A 1 300 ? 27.326 5.664 -35.822 1.00 39.06 300 SER A O 1
ATOM 2418 N N . GLY A 1 301 ? 25.230 6.487 -35.809 1.00 42.28 301 GLY A N 1
ATOM 2419 C CA . GLY A 1 301 ? 24.711 5.672 -36.920 1.00 42.28 301 GLY A CA 1
ATOM 2420 C C . GLY A 1 301 ? 23.612 4.675 -36.529 1.00 42.28 301 GLY A C 1
ATOM 2421 O O . GLY A 1 301 ? 23.845 3.468 -36.472 1.00 42.28 301 GLY A O 1
ATOM 2422 N N . PHE A 1 302 ? 22.387 5.158 -36.300 1.00 45.25 302 PHE A N 1
ATOM 2423 C CA . PHE A 1 302 ? 21.285 4.327 -35.806 1.00 45.25 302 PHE A CA 1
ATOM 2424 C C . PHE A 1 302 ? 20.729 3.317 -36.831 1.00 45.25 302 PHE A C 1
ATOM 2426 O O . PHE A 1 302 ? 20.215 3.694 -37.885 1.00 45.25 302 PHE A O 1
ATOM 2433 N N . LYS A 1 303 ? 20.721 2.026 -36.460 1.00 46.97 303 LYS A N 1
ATOM 2434 C CA . LYS A 1 303 ? 19.822 0.981 -37.002 1.00 46.97 303 LYS A CA 1
ATOM 2435 C C . LYS A 1 303 ? 19.388 -0.007 -35.901 1.00 46.97 303 LYS A C 1
ATOM 2437 O O . LYS A 1 303 ? 19.623 -1.211 -36.016 1.00 46.97 303 LYS A O 1
ATOM 2442 N N . GLY A 1 304 ? 18.750 0.514 -34.850 1.00 59.72 304 GLY A N 1
ATOM 2443 C CA . GLY A 1 304 ? 18.201 -0.250 -33.719 1.00 59.72 304 GLY A CA 1
ATOM 2444 C C . GLY A 1 304 ? 19.171 -0.393 -32.540 1.00 59.72 304 GLY A C 1
ATOM 2445 O O . GLY A 1 304 ? 20.362 -0.639 -32.736 1.00 59.72 304 GLY A O 1
ATOM 2446 N N . MET A 1 305 ? 18.663 -0.253 -31.310 1.00 64.06 305 MET A N 1
ATOM 2447 C CA . MET A 1 305 ? 19.490 -0.146 -30.097 1.00 64.06 305 MET A CA 1
ATOM 2448 C C . MET A 1 305 ? 20.295 -1.400 -29.758 1.00 64.06 305 MET A C 1
ATOM 2450 O O . MET A 1 305 ? 21.451 -1.250 -29.392 1.00 64.06 305 MET A O 1
ATOM 2454 N N . GLY A 1 306 ? 19.813 -2.617 -30.024 1.00 57.53 306 GLY A N 1
ATOM 2455 C CA . GLY A 1 306 ? 20.658 -3.808 -29.864 1.00 57.53 306 GLY A CA 1
ATOM 2456 C C . GLY A 1 306 ? 21.941 -3.753 -30.716 1.00 57.53 306 GLY A C 1
ATOM 2457 O O . GLY A 1 306 ? 22.978 -4.301 -30.332 1.00 57.53 306 GLY A O 1
ATOM 2458 N N . ARG A 1 307 ? 21.943 -3.055 -31.871 1.00 66.62 307 ARG A N 1
ATOM 2459 C CA . ARG A 1 307 ? 23.188 -2.784 -32.627 1.00 66.62 307 ARG A CA 1
ATOM 2460 C C . ARG A 1 307 ? 24.068 -1.751 -31.927 1.00 66.62 307 ARG A C 1
ATOM 2462 O O . ARG A 1 307 ? 25.280 -1.924 -31.933 1.00 66.62 307 ARG A O 1
ATOM 2469 N N . TYR A 1 308 ? 23.464 -0.731 -31.322 1.00 66.56 308 TYR A N 1
ATOM 2470 C CA . TYR A 1 308 ? 24.154 0.289 -30.533 1.00 66.56 308 TYR A CA 1
ATOM 2471 C C . TYR A 1 308 ? 24.814 -0.311 -29.282 1.00 66.56 308 TYR A C 1
ATOM 2473 O O . TYR A 1 308 ? 25.993 -0.075 -29.045 1.00 66.56 308 TYR A O 1
ATOM 2481 N N . PHE A 1 309 ? 24.116 -1.189 -28.556 1.00 69.81 309 PHE A N 1
ATOM 2482 C CA . PHE A 1 309 ? 24.671 -1.951 -27.434 1.00 69.81 309 PHE A CA 1
ATOM 2483 C C . PHE A 1 309 ? 25.837 -2.837 -27.901 1.00 69.81 309 PHE A C 1
ATOM 2485 O O . PHE A 1 309 ? 26.924 -2.748 -27.338 1.00 69.81 309 PHE A O 1
ATOM 2492 N N . LYS A 1 310 ? 25.696 -3.567 -29.022 1.00 71.50 310 LYS A N 1
ATOM 2493 C CA . LYS A 1 310 ? 26.823 -4.322 -29.615 1.00 71.50 310 LYS A CA 1
ATOM 2494 C C . LYS A 1 310 ? 28.008 -3.430 -30.025 1.00 71.50 310 LYS A C 1
ATOM 2496 O O . LYS A 1 310 ? 29.154 -3.871 -29.966 1.00 71.50 310 LYS A O 1
ATOM 2501 N N . GLN A 1 311 ? 27.760 -2.192 -30.457 1.00 69.19 311 GLN A N 1
ATOM 2502 C CA . GLN A 1 311 ? 28.823 -1.224 -30.745 1.00 69.19 311 GLN A CA 1
ATOM 2503 C C . GLN A 1 311 ? 29.501 -0.719 -29.468 1.00 69.19 311 GLN A C 1
ATOM 2505 O O . GLN A 1 311 ? 30.716 -0.574 -29.490 1.00 69.19 311 GLN A O 1
ATOM 2510 N N . ILE A 1 312 ? 28.755 -0.494 -28.381 1.00 67.81 312 ILE A N 1
ATOM 2511 C CA . ILE A 1 312 ? 29.285 -0.123 -27.058 1.00 67.81 312 ILE A CA 1
ATOM 2512 C C . ILE A 1 312 ? 30.169 -1.241 -26.497 1.00 67.81 312 ILE A C 1
ATOM 2514 O O . ILE A 1 312 ? 31.310 -0.982 -26.134 1.00 67.81 312 ILE A O 1
ATOM 2518 N N . VAL A 1 313 ? 29.688 -2.485 -26.521 1.00 67.38 313 VAL A N 1
ATOM 2519 C CA . VAL A 1 313 ? 30.448 -3.692 -26.149 1.00 67.38 313 VAL A CA 1
ATOM 2520 C C . VAL A 1 313 ? 31.765 -3.793 -26.934 1.00 67.38 313 VAL A C 1
ATOM 2522 O O . VAL A 1 313 ? 32.835 -3.940 -26.346 1.00 67.38 313 VAL A O 1
ATOM 2525 N N . LYS A 1 314 ? 31.730 -3.647 -28.269 1.00 69.25 314 LYS A N 1
ATOM 2526 C CA . LYS A 1 314 ? 32.960 -3.696 -29.084 1.00 69.25 314 LYS A CA 1
ATOM 2527 C C . LYS A 1 314 ? 33.892 -2.496 -28.842 1.00 69.25 314 LYS A C 1
ATOM 2529 O O . LYS A 1 314 ? 35.107 -2.677 -28.784 1.00 69.25 314 LYS A O 1
ATOM 2534 N N . SER A 1 315 ? 33.369 -1.275 -28.701 1.00 61.25 315 SER A N 1
ATOM 2535 C CA . SER A 1 315 ? 34.197 -0.072 -28.508 1.00 61.25 315 SER A CA 1
ATOM 2536 C C . SER A 1 315 ? 34.762 0.057 -27.091 1.00 61.25 315 SER A C 1
ATOM 2538 O O . SER A 1 315 ? 35.820 0.662 -26.915 1.00 61.25 315 SER A O 1
ATOM 2540 N N . ALA A 1 316 ? 34.125 -0.577 -26.103 1.00 59.78 316 ALA A N 1
ATOM 2541 C CA . ALA A 1 316 ? 34.652 -0.750 -24.756 1.00 59.78 316 ALA A CA 1
ATOM 2542 C C . ALA A 1 316 ? 36.016 -1.452 -24.757 1.00 59.78 316 ALA A C 1
ATOM 2544 O O . ALA A 1 316 ? 36.964 -0.961 -24.144 1.00 59.78 316 ALA A O 1
ATOM 2545 N N . ARG A 1 317 ? 36.123 -2.563 -25.496 1.00 59.12 317 ARG A N 1
ATOM 2546 C CA . ARG A 1 317 ? 37.354 -3.359 -25.611 1.00 59.12 317 ARG A CA 1
ATOM 2547 C C . ARG A 1 317 ? 38.391 -2.701 -26.532 1.00 59.12 317 ARG A C 1
ATOM 2549 O O . ARG A 1 317 ? 39.576 -2.690 -26.208 1.00 59.12 317 ARG A O 1
ATOM 2556 N N . ALA A 1 318 ? 37.958 -2.052 -27.619 1.00 55.81 318 ALA A N 1
ATOM 2557 C CA . ALA A 1 318 ? 38.851 -1.402 -28.592 1.00 55.81 318 ALA A CA 1
ATOM 2558 C C . ALA A 1 318 ? 39.740 -0.275 -28.017 1.00 55.81 318 ALA A C 1
ATOM 2560 O O . ALA A 1 318 ? 40.802 0.004 -28.569 1.00 55.81 318 ALA A O 1
ATOM 2561 N N . ASN A 1 319 ? 39.333 0.363 -26.913 1.00 49.53 319 ASN A N 1
ATOM 2562 C CA . ASN A 1 319 ? 40.124 1.396 -26.231 1.00 49.53 319 ASN A CA 1
ATOM 2563 C C . ASN A 1 319 ? 41.123 0.837 -25.192 1.00 49.53 319 ASN A C 1
ATOM 2565 O O . ASN A 1 319 ? 41.851 1.621 -24.585 1.00 49.53 319 ASN A O 1
ATOM 2569 N N . GLY A 1 320 ? 41.153 -0.482 -24.955 1.00 48.00 320 GLY A N 1
ATOM 2570 C CA . GLY A 1 320 ? 42.036 -1.118 -23.969 1.00 48.00 320 GLY A CA 1
ATOM 2571 C C . GLY A 1 320 ? 43.450 -1.381 -24.495 1.00 48.00 320 GLY A C 1
ATOM 2572 O O . GLY A 1 320 ? 44.431 -0.959 -23.884 1.00 48.00 320 GLY A O 1
ATOM 2573 N N . THR A 1 321 ? 43.566 -2.054 -25.643 1.00 40.25 321 THR A N 1
ATOM 2574 C CA . THR A 1 321 ? 44.848 -2.383 -26.289 1.00 40.25 321 THR A CA 1
ATOM 2575 C C . THR A 1 321 ? 44.732 -2.374 -27.814 1.00 40.25 321 THR A C 1
ATOM 2577 O O . THR A 1 321 ? 43.733 -2.797 -28.398 1.00 40.25 321 THR A O 1
ATOM 2580 N N . ALA A 1 322 ? 45.792 -1.922 -28.489 1.00 40.47 322 ALA A N 1
ATOM 2581 C CA . ALA A 1 322 ? 45.883 -1.924 -29.948 1.00 40.47 322 ALA A CA 1
ATOM 2582 C C . ALA A 1 322 ? 46.201 -3.335 -30.485 1.00 40.47 322 ALA A C 1
ATOM 2584 O O . ALA A 1 322 ? 47.325 -3.606 -30.906 1.00 40.47 322 ALA A O 1
ATOM 2585 N N . GLY A 1 323 ? 45.222 -4.244 -30.435 1.00 41.34 323 GLY A N 1
ATOM 2586 C CA . GLY A 1 323 ? 45.404 -5.623 -30.907 1.00 41.34 323 GLY A CA 1
ATOM 2587 C C . GLY A 1 323 ? 44.205 -6.575 -30.815 1.00 41.34 323 GLY A C 1
ATOM 2588 O O . GLY A 1 323 ? 44.373 -7.741 -31.156 1.00 41.34 323 GLY A O 1
ATOM 2589 N N . ALA A 1 324 ? 43.024 -6.129 -30.372 1.00 41.66 324 ALA A N 1
ATOM 2590 C CA . ALA A 1 324 ? 41.854 -7.004 -30.249 1.00 41.66 324 ALA A CA 1
ATOM 2591 C C . ALA A 1 324 ? 41.400 -7.573 -31.612 1.00 41.66 324 ALA A C 1
ATOM 2593 O O . ALA A 1 324 ? 41.049 -6.821 -32.527 1.00 41.66 324 ALA A O 1
ATOM 2594 N N . SER A 1 325 ? 41.392 -8.903 -31.730 1.00 43.09 325 SER A N 1
ATOM 2595 C CA . SER A 1 325 ? 40.771 -9.654 -32.827 1.00 43.09 325 SER A CA 1
ATOM 2596 C C . SER A 1 325 ? 39.241 -9.530 -32.791 1.00 43.09 325 SER A C 1
ATOM 2598 O O . SER A 1 325 ? 38.653 -9.066 -31.813 1.00 43.09 325 SER A O 1
ATOM 2600 N N . GLU A 1 326 ? 38.559 -9.942 -33.865 1.00 47.00 326 GLU A N 1
ATOM 2601 C CA . GLU A 1 326 ? 37.090 -9.875 -33.914 1.00 47.00 326 GLU A CA 1
ATOM 2602 C C . GLU A 1 326 ? 36.380 -10.850 -32.959 1.00 47.00 326 GLU A C 1
ATOM 2604 O O . GLU A 1 326 ? 35.182 -10.663 -32.719 1.00 47.00 326 GLU A O 1
ATOM 2609 N N . ASP A 1 327 ? 37.118 -11.836 -32.437 1.00 46.25 327 ASP A N 1
ATOM 2610 C CA . ASP A 1 327 ? 36.629 -12.989 -31.675 1.00 46.25 327 ASP A CA 1
ATOM 2611 C C . ASP A 1 327 ? 36.375 -12.693 -30.183 1.00 46.25 327 ASP A C 1
ATOM 2613 O O . ASP A 1 327 ? 35.476 -13.288 -29.597 1.00 46.25 327 ASP A O 1
ATOM 2617 N N . ASN A 1 328 ? 37.090 -11.737 -29.572 1.00 54.31 328 ASN A N 1
ATOM 2618 C CA . ASN A 1 328 ? 36.886 -11.335 -28.172 1.00 54.31 328 ASN A CA 1
ATOM 2619 C C . ASN A 1 328 ? 35.752 -10.298 -28.057 1.00 54.31 328 ASN A C 1
ATOM 2621 O O . ASN A 1 328 ? 35.996 -9.116 -27.785 1.00 54.31 328 ASN A O 1
ATOM 2625 N N . ALA A 1 329 ? 34.494 -10.705 -28.240 1.00 66.56 329 ALA A N 1
ATOM 2626 C CA . ALA A 1 329 ? 33.340 -9.813 -28.086 1.00 66.56 329 ALA A CA 1
ATOM 2627 C C . ALA A 1 329 ? 32.150 -10.494 -27.396 1.00 66.56 329 ALA A C 1
ATOM 2629 O O . ALA A 1 329 ? 31.556 -11.374 -28.020 1.00 66.56 329 ALA A O 1
ATOM 2630 N N . ASP A 1 330 ? 31.784 -9.977 -26.206 1.00 80.81 330 ASP A N 1
ATOM 2631 C CA . ASP A 1 330 ? 30.717 -10.473 -25.313 1.00 80.81 330 ASP A CA 1
ATOM 2632 C C . ASP A 1 330 ? 29.562 -11.118 -26.090 1.00 80.81 330 ASP A C 1
ATOM 2634 O O . ASP A 1 330 ? 28.978 -10.527 -27.018 1.00 80.81 330 ASP A O 1
ATOM 2638 N N . ASP A 1 331 ? 29.235 -12.348 -25.715 1.00 87.75 331 ASP A N 1
ATOM 2639 C CA . ASP A 1 331 ? 28.328 -13.176 -26.491 1.00 87.75 331 ASP A CA 1
ATOM 2640 C C . ASP A 1 331 ? 26.853 -12.916 -26.127 1.00 87.75 331 ASP A C 1
ATOM 2642 O O . ASP A 1 331 ? 26.483 -12.660 -24.984 1.00 87.75 331 ASP A O 1
ATOM 2646 N N . PHE A 1 332 ? 25.961 -12.921 -27.116 1.00 90.25 332 PHE A N 1
ATOM 2647 C CA . PHE A 1 332 ? 24.583 -12.456 -26.919 1.00 90.25 332 PHE A CA 1
ATOM 2648 C C . PHE A 1 332 ? 23.681 -13.575 -26.383 1.00 90.25 332 PHE A C 1
ATOM 2650 O O . PHE A 1 332 ? 23.492 -14.593 -27.057 1.00 90.25 332 PHE A O 1
ATOM 2657 N N . LEU A 1 333 ? 23.070 -13.353 -25.214 1.00 92.62 333 LEU A N 1
ATOM 2658 C CA . LEU A 1 333 ? 22.232 -14.338 -24.518 1.00 92.62 333 LEU A CA 1
ATOM 2659 C C . LEU A 1 333 ? 20.730 -14.159 -24.789 1.00 92.62 333 LEU A C 1
ATOM 2661 O O . LEU A 1 333 ? 20.009 -15.153 -24.878 1.00 92.62 333 LEU A O 1
ATOM 2665 N N . GLY A 1 334 ? 20.252 -12.924 -24.974 1.00 93.81 334 GLY A N 1
ATOM 2666 C CA . GLY A 1 334 ? 18.852 -12.631 -25.312 1.00 93.81 334 GLY A CA 1
ATOM 2667 C C . GLY A 1 334 ? 18.486 -11.153 -25.184 1.00 93.81 334 GLY A C 1
ATOM 2668 O O . GLY A 1 334 ? 19.255 -10.378 -24.628 1.00 93.81 334 GLY A O 1
ATOM 2669 N N . CYS A 1 335 ? 17.323 -10.741 -25.695 1.00 94.31 335 CYS A N 1
ATOM 2670 C CA . CYS A 1 335 ? 16.822 -9.372 -25.526 1.00 94.31 335 CYS A CA 1
ATOM 2671 C C . CYS A 1 335 ? 15.332 -9.301 -25.174 1.00 94.31 335 CYS A C 1
ATOM 2673 O O . CYS A 1 335 ? 14.591 -10.260 -25.379 1.00 94.31 335 CYS A O 1
ATOM 2675 N N . LEU A 1 336 ? 14.890 -8.138 -24.696 1.00 94.88 336 LEU A N 1
ATOM 2676 C CA . LEU A 1 336 ? 13.496 -7.781 -24.435 1.00 94.88 336 LEU A CA 1
ATOM 2677 C C . LEU A 1 336 ? 13.186 -6.388 -25.004 1.00 94.88 336 LEU A C 1
ATOM 2679 O O . LEU A 1 336 ? 14.042 -5.499 -25.003 1.00 94.88 336 LEU A O 1
ATOM 2683 N N . ASN A 1 337 ? 11.942 -6.195 -25.451 1.00 91.50 337 ASN A N 1
ATOM 2684 C CA . ASN A 1 337 ? 11.396 -4.907 -25.889 1.00 91.50 337 ASN A CA 1
ATOM 2685 C C . ASN A 1 337 ? 9.994 -4.735 -25.282 1.00 91.50 337 ASN A C 1
ATOM 2687 O O . ASN A 1 337 ? 9.058 -5.437 -25.660 1.00 91.50 337 ASN A O 1
ATOM 2691 N N . ILE A 1 338 ? 9.841 -3.837 -24.309 1.00 93.81 338 ILE A N 1
ATOM 2692 C CA . ILE A 1 338 ? 8.630 -3.717 -23.484 1.00 93.81 338 ILE A CA 1
ATOM 2693 C C . ILE A 1 338 ? 8.071 -2.299 -23.625 1.00 93.81 338 ILE A C 1
ATOM 2695 O O . ILE A 1 338 ? 8.674 -1.338 -23.155 1.00 93.81 338 ILE A O 1
ATOM 2699 N N . SER A 1 339 ? 6.914 -2.150 -24.274 1.00 93.19 339 SER A N 1
ATOM 2700 C CA . SER A 1 339 ? 6.277 -0.837 -24.448 1.00 93.19 339 SER A CA 1
ATOM 2701 C C . SER A 1 339 ? 5.811 -0.250 -23.114 1.00 93.19 339 SER A C 1
ATOM 2703 O O . SER A 1 339 ? 5.104 -0.918 -22.358 1.00 93.19 339 SER A O 1
ATOM 2705 N N . VAL A 1 340 ? 6.156 1.016 -22.858 1.00 92.31 340 VAL A N 1
ATOM 2706 C CA . VAL A 1 340 ? 5.779 1.743 -21.632 1.00 92.31 340 VAL A CA 1
ATOM 2707 C C . VAL A 1 340 ? 4.256 1.871 -21.512 1.00 92.31 340 VAL A C 1
ATOM 2709 O O . VAL A 1 340 ? 3.699 1.685 -20.432 1.00 92.31 340 VAL A O 1
ATOM 2712 N N . ASN A 1 341 ? 3.575 2.072 -22.641 1.00 91.38 341 ASN A N 1
ATOM 2713 C CA . ASN A 1 341 ? 2.115 2.136 -22.755 1.00 91.38 341 ASN A CA 1
ATOM 2714 C C . ASN A 1 341 ? 1.421 0.820 -22.328 1.00 91.38 341 ASN A C 1
ATOM 2716 O O . ASN A 1 341 ? 0.248 0.812 -21.974 1.00 91.38 341 ASN A O 1
ATOM 2720 N N . GLY A 1 342 ? 2.146 -0.308 -22.335 1.00 91.38 342 GLY A N 1
ATOM 2721 C CA . GLY A 1 342 ? 1.645 -1.619 -21.910 1.00 91.38 342 GLY A CA 1
ATOM 2722 C C . GLY A 1 342 ? 1.762 -1.910 -20.407 1.00 91.38 342 GLY A C 1
ATOM 2723 O O . GLY A 1 342 ? 1.381 -3.000 -19.979 1.00 91.38 342 GLY A O 1
ATOM 2724 N N . ILE A 1 343 ? 2.308 -0.991 -19.604 1.00 93.94 343 ILE A N 1
ATOM 2725 C CA . ILE A 1 343 ? 2.525 -1.183 -18.162 1.00 93.94 343 ILE A CA 1
ATOM 2726 C C . ILE A 1 343 ? 1.244 -0.802 -17.395 1.00 93.94 343 ILE A C 1
ATOM 2728 O O . ILE A 1 343 ? 0.782 0.327 -17.545 1.00 93.94 343 ILE A O 1
ATOM 2732 N N . PRO A 1 344 ? 0.639 -1.685 -16.577 1.00 93.56 344 PRO A N 1
ATOM 2733 C CA . PRO A 1 344 ? -0.541 -1.359 -15.775 1.00 93.56 344 PRO A CA 1
ATOM 2734 C C . PRO A 1 344 ? -0.289 -0.319 -14.680 1.00 93.56 344 PRO A C 1
ATOM 2736 O O . PRO A 1 344 ? 0.839 -0.125 -14.233 1.00 93.56 344 PRO A O 1
ATOM 2739 N N . VAL A 1 345 ? -1.370 0.267 -14.157 1.00 90.38 345 VAL A N 1
ATOM 2740 C CA . VAL A 1 345 ? -1.350 1.179 -12.990 1.00 90.38 345 VAL A CA 1
ATOM 2741 C C . VAL A 1 345 ? -0.711 0.536 -11.747 1.00 90.38 345 VAL A C 1
ATOM 2743 O O . VAL A 1 345 ? -0.109 1.228 -10.933 1.00 90.38 345 VAL A O 1
ATOM 2746 N N . GLY A 1 346 ? -0.807 -0.786 -11.582 1.00 86.75 346 GLY A N 1
ATOM 2747 C CA . GLY A 1 346 ? -0.127 -1.515 -10.501 1.00 86.75 346 GLY A CA 1
ATOM 2748 C C . GLY A 1 346 ? 1.367 -1.777 -10.742 1.00 86.75 346 GLY A C 1
ATOM 2749 O O . GLY A 1 346 ? 2.034 -2.296 -9.854 1.00 86.75 346 GLY A O 1
ATOM 2750 N N . GLY A 1 347 ? 1.886 -1.438 -11.925 1.00 92.69 347 GLY A N 1
ATOM 2751 C CA . GLY A 1 347 ? 3.150 -1.952 -12.446 1.00 92.69 347 GLY A CA 1
ATOM 2752 C C . GLY A 1 347 ? 3.019 -3.355 -13.054 1.00 92.69 347 GLY A C 1
ATOM 2753 O O . GLY A 1 347 ? 1.921 -3.877 -13.259 1.00 92.69 347 GLY A O 1
ATOM 2754 N N . LEU A 1 348 ? 4.164 -3.963 -13.356 1.00 94.31 348 LEU A N 1
ATOM 2755 C CA . LEU A 1 348 ? 4.319 -5.377 -13.697 1.00 94.31 348 LEU A CA 1
ATOM 2756 C C . LEU A 1 348 ? 5.328 -6.001 -12.737 1.00 94.31 348 LEU A C 1
ATOM 2758 O O . LEU A 1 348 ? 6.363 -5.401 -12.477 1.00 94.31 348 LEU A O 1
ATOM 2762 N N . ASP A 1 349 ? 5.055 -7.222 -12.297 1.00 96.31 349 ASP A N 1
ATOM 2763 C CA . ASP A 1 349 ? 5.992 -8.091 -11.587 1.00 96.31 349 ASP A CA 1
ATOM 2764 C C . ASP A 1 349 ? 5.837 -9.488 -12.200 1.00 96.31 349 ASP A C 1
ATOM 2766 O O . ASP A 1 349 ? 4.818 -10.151 -11.989 1.00 96.31 349 ASP A O 1
ATOM 2770 N N . LYS A 1 350 ? 6.747 -9.863 -13.112 1.00 97.06 350 LYS A N 1
ATOM 2771 C CA . LYS A 1 350 ? 6.653 -11.135 -13.849 1.00 97.06 350 LYS A CA 1
ATOM 2772 C C . LYS A 1 350 ? 7.934 -11.531 -14.581 1.00 97.06 350 LYS A C 1
ATOM 2774 O O . LYS A 1 350 ? 8.815 -10.722 -14.866 1.00 97.06 350 LYS A O 1
ATOM 2779 N N . TRP A 1 351 ? 7.943 -12.790 -15.005 1.00 98.31 351 TRP A N 1
ATOM 2780 C CA . TRP A 1 351 ? 8.863 -13.325 -16.001 1.00 98.31 351 TRP A CA 1
ATOM 2781 C C . TRP A 1 351 ? 8.515 -12.851 -17.419 1.00 98.31 351 TRP A C 1
ATOM 2783 O O . TRP A 1 351 ? 7.353 -12.863 -17.833 1.00 98.31 351 TRP A O 1
ATOM 2793 N N . PHE A 1 352 ? 9.547 -12.485 -18.172 1.00 97.94 352 PHE A N 1
ATOM 2794 C CA . PHE A 1 352 ? 9.521 -12.153 -19.590 1.00 97.94 352 PHE A CA 1
ATOM 2795 C C . PHE A 1 352 ? 10.444 -13.123 -20.332 1.00 97.94 352 PHE A C 1
ATOM 2797 O O . PHE A 1 352 ? 11.614 -13.266 -19.978 1.00 97.94 352 PHE A O 1
ATOM 2804 N N . LYS A 1 353 ? 9.925 -13.788 -21.364 1.00 97.75 353 LYS A N 1
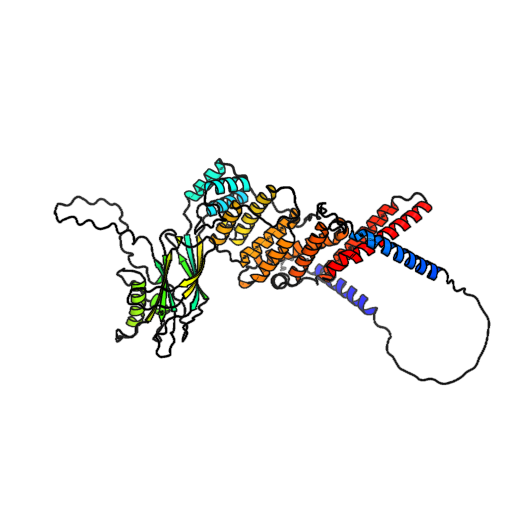ATOM 2805 C CA . LYS A 1 353 ? 10.704 -14.724 -22.180 1.00 97.75 353 LYS A CA 1
ATOM 2806 C C . LYS A 1 353 ? 11.678 -13.966 -23.080 1.00 97.75 353 LYS A C 1
ATOM 2808 O O . LYS A 1 353 ? 11.264 -13.023 -23.748 1.00 97.75 353 LYS A O 1
ATOM 2813 N N . LEU A 1 354 ? 12.938 -14.395 -23.124 1.00 97.00 354 LEU A N 1
ATOM 2814 C CA . LEU A 1 354 ? 13.973 -13.735 -23.920 1.00 97.00 354 LEU A CA 1
ATOM 2815 C C . LEU A 1 354 ? 13.771 -13.956 -25.428 1.00 97.00 354 LEU A C 1
ATOM 2817 O O . LEU A 1 354 ? 13.455 -15.059 -25.882 1.00 97.00 354 LEU A O 1
ATOM 2821 N N . GLU A 1 355 ? 13.991 -12.898 -26.208 1.00 94.00 355 GLU A N 1
ATOM 2822 C CA . GLU A 1 355 ? 13.810 -12.867 -27.661 1.00 94.00 355 GLU A CA 1
ATOM 2823 C C . GLU A 1 355 ? 15.153 -12.826 -28.420 1.00 94.00 355 GLU A C 1
ATOM 2825 O O . GLU A 1 355 ? 16.144 -12.281 -27.921 1.00 94.00 355 GLU A O 1
ATOM 2830 N N . PRO A 1 356 ? 15.218 -13.368 -29.652 1.00 89.75 356 PRO A N 1
ATOM 2831 C CA . PRO A 1 356 ? 16.392 -13.265 -30.509 1.00 89.75 356 PRO A CA 1
ATOM 2832 C C . PRO A 1 356 ? 16.411 -11.966 -31.331 1.00 89.75 356 PRO A C 1
ATOM 2834 O O . PRO A 1 356 ? 15.549 -11.721 -32.172 1.00 89.75 356 PRO A O 1
ATOM 2837 N N . ARG A 1 357 ? 17.492 -11.187 -31.191 1.00 79.56 357 ARG A N 1
ATOM 2838 C CA . ARG A 1 357 ? 17.793 -9.964 -31.974 1.00 79.56 357 ARG A CA 1
ATOM 2839 C C . ARG A 1 357 ? 17.814 -10.130 -33.507 1.00 79.56 357 ARG A C 1
ATOM 2841 O O . ARG A 1 357 ? 17.817 -9.139 -34.237 1.00 79.56 357 ARG A O 1
ATOM 2848 N N . SER A 1 358 ? 17.910 -11.364 -34.001 1.00 79.50 358 SER A N 1
ATOM 2849 C CA . SER A 1 358 ? 17.893 -11.734 -35.422 1.00 79.50 358 SER A CA 1
ATOM 2850 C C . SER A 1 358 ? 17.677 -13.241 -35.578 1.00 79.50 358 SER A C 1
ATOM 2852 O O . SER A 1 358 ? 18.005 -13.997 -34.670 1.00 79.50 358 SER A O 1
ATOM 2854 N N . SER A 1 359 ? 17.213 -13.702 -36.744 1.00 77.75 359 SER A N 1
ATOM 2855 C CA . SER A 1 359 ? 16.959 -15.129 -37.034 1.00 77.75 359 SER A CA 1
ATOM 2856 C C . SER A 1 359 ? 18.183 -16.055 -36.923 1.00 77.75 359 SER A C 1
ATOM 2858 O O . SER A 1 359 ? 18.021 -17.269 -36.845 1.00 77.75 359 SER A O 1
ATOM 2860 N N . SER A 1 360 ? 19.399 -15.504 -36.909 1.00 76.69 360 SER A N 1
ATOM 2861 C CA . SER A 1 360 ? 20.653 -16.225 -36.657 1.00 76.69 360 SER A CA 1
ATOM 2862 C C . SER A 1 360 ? 20.996 -16.388 -35.170 1.00 76.69 360 SER A C 1
ATOM 2864 O O . SER A 1 360 ? 21.858 -17.198 -34.834 1.00 76.69 360 SER A O 1
ATOM 2866 N N . SER A 1 361 ? 20.360 -15.630 -34.274 1.00 81.06 361 SER A N 1
ATOM 2867 C CA . SER A 1 361 ? 20.643 -15.660 -32.838 1.00 81.06 361 SER A CA 1
ATOM 2868 C C . SER A 1 361 ? 19.848 -16.771 -32.163 1.00 81.06 361 SER A C 1
ATOM 2870 O O . SER A 1 361 ? 18.619 -16.741 -32.144 1.00 81.06 361 SER A O 1
ATOM 2872 N N . ARG A 1 362 ? 20.553 -17.736 -31.569 1.00 86.94 362 ARG A N 1
ATOM 2873 C CA . ARG A 1 362 ? 19.955 -18.684 -30.623 1.00 86.94 362 ARG A CA 1
ATOM 2874 C C . ARG A 1 362 ? 19.818 -17.985 -29.274 1.00 86.94 362 ARG A C 1
ATOM 2876 O O . ARG A 1 362 ? 20.763 -17.341 -28.838 1.00 86.94 362 ARG A O 1
ATOM 2883 N N . VAL A 1 363 ? 18.649 -18.109 -28.655 1.00 91.62 363 VAL A N 1
ATOM 2884 C CA . VAL A 1 363 ? 18.296 -17.509 -27.361 1.00 91.62 363 VAL A CA 1
ATOM 2885 C C . VAL A 1 363 ? 17.458 -18.518 -26.585 1.00 91.62 363 VAL A C 1
ATOM 2887 O O . VAL A 1 363 ? 16.635 -19.223 -27.174 1.00 91.62 363 VAL A O 1
ATOM 2890 N N . GLN A 1 364 ? 17.673 -18.589 -25.276 1.00 94.00 364 GLN A N 1
ATOM 2891 C CA . GLN A 1 364 ? 16.900 -19.401 -24.341 1.00 94.00 364 GLN A CA 1
ATOM 2892 C C . GLN A 1 364 ? 16.830 -18.675 -22.998 1.00 94.00 364 GLN A C 1
ATOM 2894 O O . GLN A 1 364 ? 17.735 -17.917 -22.657 1.00 94.00 364 GLN A O 1
ATOM 2899 N N . GLY A 1 365 ? 15.768 -18.944 -22.245 1.00 96.25 365 GLY A N 1
ATOM 2900 C CA . GLY A 1 365 ? 15.593 -18.454 -20.887 1.00 96.25 365 GLY A CA 1
ATOM 2901 C C . GLY A 1 365 ? 14.537 -17.367 -20.761 1.00 96.25 365 GLY A C 1
ATOM 2902 O O . GLY A 1 365 ? 13.946 -16.897 -21.739 1.00 96.25 365 GLY A O 1
ATOM 2903 N N . ASP A 1 366 ? 14.312 -16.985 -19.513 1.00 98.12 366 ASP A N 1
ATOM 2904 C CA . ASP A 1 366 ? 13.385 -15.937 -19.107 1.00 98.12 366 ASP A CA 1
ATOM 2905 C C . ASP A 1 366 ? 14.109 -14.992 -18.140 1.00 98.12 366 ASP A C 1
ATOM 2907 O O . ASP A 1 366 ? 14.972 -15.431 -17.378 1.00 98.12 366 ASP A O 1
ATOM 2911 N N . CYS A 1 367 ? 13.728 -13.716 -18.120 1.00 98.19 367 CYS A N 1
ATOM 2912 C CA . CYS A 1 367 ? 14.189 -12.728 -17.143 1.00 98.19 367 CYS A CA 1
ATOM 2913 C C . CYS A 1 367 ? 13.003 -12.179 -16.340 1.00 98.19 367 CYS A C 1
ATOM 2915 O O . CYS A 1 367 ? 11.950 -11.864 -16.896 1.00 98.19 367 CYS A O 1
ATOM 2917 N N . HIS A 1 368 ? 13.156 -12.099 -15.022 1.00 98.62 368 HIS A N 1
ATOM 2918 C CA . HIS A 1 368 ? 12.178 -11.551 -14.090 1.00 98.62 368 HIS A CA 1
ATOM 2919 C C . HIS A 1 368 ? 12.446 -10.058 -13.896 1.00 98.62 368 HIS A C 1
ATOM 2921 O O . HIS A 1 368 ? 13.502 -9.660 -13.397 1.00 98.62 368 HIS A O 1
ATOM 2927 N N . LEU A 1 369 ? 11.477 -9.234 -14.302 1.00 98.31 369 LEU A N 1
ATOM 2928 C CA . LEU A 1 369 ? 11.526 -7.782 -14.154 1.00 98.31 369 LEU A CA 1
ATOM 2929 C C . LEU A 1 369 ? 10.336 -7.282 -13.334 1.00 98.31 369 LEU A C 1
ATOM 2931 O O . LEU A 1 369 ? 9.198 -7.707 -13.563 1.00 98.31 369 LEU A O 1
ATOM 2935 N N . ILE A 1 370 ? 10.602 -6.307 -12.464 1.00 97.56 370 ILE A N 1
ATOM 2936 C CA . ILE A 1 370 ? 9.572 -5.466 -11.845 1.00 97.56 370 ILE A CA 1
ATOM 2937 C C . ILE A 1 370 ? 9.623 -4.095 -12.522 1.00 97.56 370 ILE A C 1
ATOM 2939 O O . ILE A 1 370 ? 10.688 -3.489 -12.631 1.00 97.56 370 ILE A O 1
ATOM 2943 N N . LEU A 1 371 ? 8.481 -3.613 -13.012 1.00 96.56 371 LEU A N 1
ATOM 2944 C CA . LEU A 1 371 ? 8.358 -2.390 -13.807 1.00 96.56 371 LEU A CA 1
ATOM 2945 C C . LEU A 1 371 ? 7.253 -1.500 -13.237 1.00 96.56 371 LEU A C 1
ATOM 2947 O O . LEU A 1 371 ? 6.092 -1.906 -13.219 1.00 96.56 371 LEU A O 1
ATOM 2951 N N . LYS A 1 372 ? 7.580 -0.274 -12.821 1.00 94.75 372 LYS A N 1
ATOM 2952 C CA . LYS A 1 372 ? 6.606 0.697 -12.287 1.00 94.75 372 LYS A CA 1
ATOM 2953 C C . LYS A 1 372 ? 6.775 2.047 -12.982 1.00 94.75 372 LYS A C 1
ATOM 2955 O O . LYS A 1 372 ? 7.857 2.628 -12.957 1.00 94.75 372 LYS A O 1
ATOM 2960 N N . LEU A 1 373 ? 5.706 2.539 -13.607 1.00 94.00 373 LEU A N 1
ATOM 2961 C CA . LEU A 1 373 ? 5.661 3.870 -14.212 1.00 94.00 373 LEU A CA 1
ATOM 2962 C C . LEU A 1 373 ? 5.249 4.885 -13.136 1.00 94.00 373 LEU A C 1
ATOM 2964 O O . LEU A 1 373 ? 4.168 4.769 -12.567 1.00 94.00 373 LEU A O 1
ATOM 2968 N N . VAL A 1 374 ? 6.120 5.847 -12.839 1.00 94.12 374 VAL A N 1
ATOM 2969 C CA . VAL A 1 374 ? 5.969 6.823 -11.744 1.00 94.12 374 VAL A CA 1
ATOM 2970 C C . VAL A 1 374 ? 6.103 8.256 -12.267 1.00 94.12 374 VAL A C 1
ATOM 2972 O O . VAL A 1 374 ? 6.519 8.471 -13.407 1.00 94.12 374 VAL A O 1
ATOM 2975 N N . ILE A 1 375 ? 5.761 9.247 -11.440 1.00 92.25 375 ILE A N 1
ATOM 2976 C CA . ILE A 1 375 ? 5.964 10.670 -11.734 1.00 92.25 375 ILE A CA 1
ATOM 2977 C C . ILE A 1 375 ? 7.106 11.206 -10.860 1.00 92.25 375 ILE A C 1
ATOM 2979 O O . ILE A 1 375 ? 7.058 11.117 -9.637 1.00 92.25 375 ILE A O 1
ATOM 2983 N N . THR A 1 376 ? 8.125 11.792 -11.489 1.00 87.12 376 THR A N 1
ATOM 2984 C CA . THR A 1 376 ? 9.312 12.353 -10.814 1.00 87.12 376 THR A CA 1
ATOM 2985 C C . THR A 1 376 ? 9.158 13.828 -10.455 1.00 87.12 376 THR A C 1
ATOM 2987 O O . THR A 1 376 ? 9.840 14.316 -9.557 1.00 87.12 376 THR A O 1
ATOM 2990 N N . GLN A 1 377 ? 8.270 14.548 -11.146 1.00 83.50 377 GLN A N 1
ATOM 2991 C CA . GLN A 1 377 ? 7.973 15.960 -10.900 1.00 83.50 377 GLN A CA 1
ATOM 2992 C C . GLN A 1 377 ? 6.463 16.189 -10.979 1.00 83.50 377 GLN A C 1
ATOM 2994 O O . GLN A 1 377 ? 5.871 15.987 -12.037 1.00 83.50 377 GLN A O 1
ATOM 2999 N N . ARG A 1 378 ? 5.864 16.632 -9.869 1.00 88.56 378 ARG A N 1
ATOM 3000 C CA . ARG A 1 378 ? 4.490 17.157 -9.776 1.00 88.56 378 ARG A CA 1
ATOM 3001 C C . ARG A 1 378 ? 4.581 18.663 -9.532 1.00 88.56 378 ARG A C 1
ATOM 3003 O O . ARG A 1 378 ? 5.541 19.110 -8.906 1.00 88.56 378 ARG A O 1
ATOM 3010 N N . ASP A 1 379 ? 3.609 19.433 -10.019 1.00 85.81 379 ASP A N 1
ATOM 3011 C CA . ASP A 1 379 ? 3.627 20.906 -9.928 1.00 85.81 379 ASP A CA 1
ATOM 3012 C C . ASP A 1 379 ? 2.418 21.490 -9.169 1.00 85.81 379 ASP A C 1
ATOM 3014 O O . ASP A 1 379 ? 2.028 22.637 -9.373 1.00 85.81 379 ASP A O 1
ATOM 3018 N N . THR A 1 380 ? 1.836 20.723 -8.246 1.00 89.25 380 THR A N 1
ATOM 3019 C CA . THR A 1 380 ? 0.747 21.187 -7.367 1.00 89.25 380 THR A CA 1
ATOM 3020 C C . THR A 1 380 ? 1.279 22.099 -6.257 1.00 89.25 380 THR A C 1
ATOM 3022 O O . THR A 1 380 ? 2.491 22.235 -6.057 1.00 89.25 380 THR A O 1
ATOM 3025 N N . LEU A 1 381 ? 0.390 22.764 -5.522 1.00 90.88 381 LEU A N 1
ATOM 3026 C CA . LEU A 1 381 ? 0.750 23.506 -4.311 1.00 90.88 381 LEU A CA 1
ATOM 3027 C C . LEU A 1 381 ? 1.003 22.575 -3.113 1.00 90.88 381 LEU A C 1
ATOM 3029 O O . LEU A 1 381 ? 1.846 22.886 -2.268 1.00 90.88 381 LEU A O 1
ATOM 3033 N N . LEU A 1 382 ? 0.322 21.424 -3.044 1.00 91.31 382 LEU A N 1
ATOM 3034 C CA . LEU A 1 382 ? 0.432 20.505 -1.908 1.00 91.31 382 LEU A CA 1
ATOM 3035 C C . LEU A 1 382 ? 1.777 19.764 -1.882 1.00 91.31 382 LEU A C 1
ATOM 3037 O O . LEU A 1 382 ? 2.414 19.693 -0.827 1.00 91.31 382 LEU A O 1
ATOM 3041 N N . CYS A 1 383 ? 2.272 19.304 -3.038 1.00 89.44 383 CYS A N 1
ATOM 3042 C CA . CYS A 1 383 ? 3.539 18.565 -3.131 1.00 89.44 383 CYS A CA 1
ATOM 3043 C C . CYS A 1 383 ? 4.782 19.417 -2.812 1.00 89.44 383 CYS A C 1
ATOM 3045 O O . CYS A 1 383 ? 5.881 18.887 -2.665 1.00 89.44 383 CYS A O 1
ATOM 3047 N N . LYS A 1 384 ? 4.613 20.741 -2.700 1.00 89.75 384 LYS A N 1
ATOM 3048 C CA . LYS A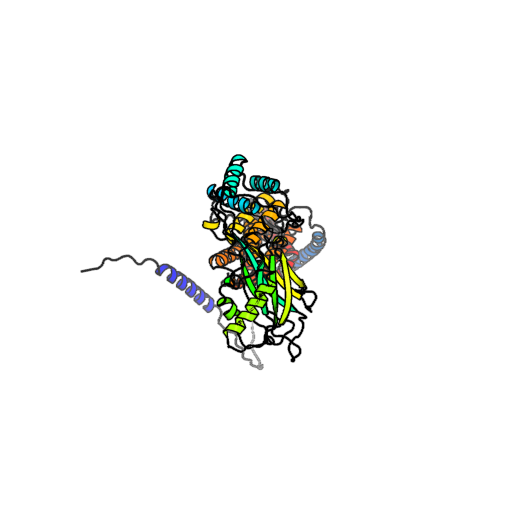 1 384 ? 5.642 21.708 -2.282 1.00 89.75 384 LYS A CA 1
ATOM 3049 C C . LYS A 1 384 ? 5.626 21.968 -0.767 1.00 89.75 384 LYS A C 1
ATOM 3051 O O . LYS A 1 384 ? 6.520 22.644 -0.266 1.00 89.75 384 LYS A O 1
ATOM 3056 N N . ARG A 1 385 ? 4.612 21.466 -0.047 1.00 90.19 385 ARG A N 1
ATOM 3057 C CA . ARG A 1 385 ? 4.377 21.708 1.391 1.00 90.19 385 ARG A CA 1
ATOM 3058 C C . ARG A 1 385 ? 4.457 20.454 2.257 1.00 90.19 385 ARG A C 1
ATOM 3060 O O . ARG A 1 385 ? 4.697 20.591 3.450 1.00 90.19 385 ARG A O 1
ATOM 3067 N N . THR A 1 386 ? 4.236 19.262 1.701 1.00 89.81 386 THR A N 1
ATOM 3068 C CA . THR A 1 386 ? 4.259 18.010 2.472 1.00 89.81 386 THR A CA 1
ATOM 3069 C C . THR A 1 386 ? 4.691 16.794 1.639 1.00 89.81 386 THR A C 1
ATOM 3071 O O . THR A 1 386 ? 4.806 16.869 0.416 1.00 89.81 386 THR A O 1
ATOM 3074 N N . SER A 1 387 ? 4.964 15.671 2.309 1.00 90.69 387 SER A N 1
ATOM 3075 C CA . SER A 1 387 ? 5.453 14.433 1.691 1.00 90.69 387 SER A CA 1
ATOM 3076 C C . SER A 1 387 ? 4.367 13.682 0.909 1.00 90.69 387 SER A C 1
ATOM 3078 O O . SER A 1 387 ? 3.175 13.786 1.201 1.00 90.69 387 SER A O 1
ATOM 3080 N N . SER A 1 388 ? 4.781 12.844 -0.049 1.00 90.81 388 SER A N 1
ATOM 3081 C CA . SER A 1 388 ? 3.886 11.948 -0.800 1.00 90.81 388 SER A CA 1
ATOM 3082 C C . SER A 1 388 ? 3.045 11.035 0.095 1.00 90.81 388 SER A C 1
ATOM 3084 O O . SER A 1 388 ? 1.901 10.738 -0.253 1.00 90.81 388 SER A O 1
ATOM 3086 N N . LEU A 1 389 ? 3.593 10.623 1.244 1.00 91.19 389 LEU A N 1
ATOM 3087 C CA . LEU A 1 389 ? 2.905 9.809 2.243 1.00 91.19 389 LEU A CA 1
ATOM 3088 C C . LEU A 1 389 ? 1.725 10.573 2.859 1.00 91.19 389 LEU A C 1
ATOM 3090 O O . LEU A 1 389 ? 0.602 10.076 2.857 1.00 91.19 389 LEU A O 1
ATOM 3094 N N . ILE A 1 390 ? 1.967 11.809 3.308 1.00 91.38 390 ILE A N 1
ATOM 3095 C CA . ILE A 1 390 ? 0.958 12.653 3.962 1.00 91.38 390 ILE A CA 1
ATOM 3096 C C . ILE A 1 390 ? -0.102 13.117 2.953 1.00 91.38 390 ILE A C 1
ATOM 3098 O O . ILE A 1 390 ? -1.288 13.073 3.266 1.00 91.38 390 ILE A O 1
ATOM 3102 N N . MET A 1 391 ? 0.278 13.467 1.715 1.00 93.44 391 MET A N 1
ATOM 3103 C CA . MET A 1 391 ? -0.702 13.739 0.647 1.00 93.44 391 MET A CA 1
ATOM 3104 C C . MET A 1 391 ? -1.634 12.544 0.418 1.00 93.44 391 MET A C 1
ATOM 3106 O O . MET A 1 391 ? -2.844 12.714 0.261 1.00 93.44 391 MET A O 1
ATOM 3110 N N . HIS A 1 392 ? -1.085 11.325 0.450 1.00 95.81 392 HIS A N 1
ATOM 3111 C CA . HIS A 1 392 ? -1.873 10.113 0.280 1.00 95.81 392 HIS A CA 1
ATOM 3112 C C . HIS A 1 392 ? -2.761 9.808 1.492 1.00 95.81 392 HIS A C 1
ATOM 3114 O O . HIS A 1 392 ? -3.914 9.442 1.289 1.00 95.81 392 HIS A O 1
ATOM 3120 N N . GLU A 1 393 ? -2.287 10.018 2.728 1.00 94.81 393 GLU A N 1
ATOM 3121 C CA . GLU A 1 393 ? -3.118 9.916 3.939 1.00 94.81 393 GLU A CA 1
ATOM 3122 C C . GLU A 1 393 ? -4.273 10.924 3.896 1.00 94.81 393 GLU A C 1
ATOM 3124 O O . GLU A 1 393 ? -5.428 10.554 4.097 1.00 94.81 393 GLU A O 1
ATOM 3129 N N . MET A 1 394 ? -3.998 12.188 3.558 1.00 94.31 394 MET A N 1
ATOM 3130 C CA . MET A 1 394 ? -5.019 13.231 3.426 1.00 94.31 394 MET A CA 1
ATOM 3131 C C . MET A 1 394 ? -6.087 12.855 2.387 1.00 94.31 394 MET A C 1
ATOM 3133 O O . MET A 1 394 ? -7.283 12.968 2.671 1.00 94.31 394 MET A O 1
ATOM 3137 N N . LEU A 1 395 ? -5.666 12.377 1.211 1.00 96.75 395 LEU A N 1
ATOM 3138 C CA . LEU A 1 395 ? -6.553 11.990 0.112 1.00 96.75 395 LEU A CA 1
ATOM 3139 C C . LEU A 1 395 ? -7.365 10.728 0.442 1.00 96.75 395 LEU A C 1
ATOM 3141 O O . LEU A 1 395 ? -8.584 10.722 0.267 1.00 96.75 395 LEU A O 1
ATOM 3145 N N . LEU A 1 396 ? -6.715 9.688 0.975 1.00 96.75 396 LEU A N 1
ATOM 3146 C CA . LEU A 1 396 ? -7.364 8.458 1.434 1.00 96.75 396 LEU A CA 1
ATOM 3147 C C . LEU A 1 396 ? -8.386 8.765 2.534 1.00 96.75 396 LEU A C 1
ATOM 3149 O O . LEU A 1 396 ? -9.529 8.319 2.442 1.00 96.75 396 LEU A O 1
ATOM 3153 N N . ARG A 1 397 ? -8.013 9.584 3.528 1.00 94.50 397 ARG A N 1
ATOM 3154 C CA . ARG A 1 397 ? -8.907 10.035 4.600 1.00 94.50 397 ARG A CA 1
ATOM 3155 C C . ARG A 1 397 ? -10.124 10.743 4.019 1.00 94.50 397 ARG A C 1
ATOM 3157 O O . ARG A 1 397 ? -11.235 10.370 4.379 1.00 94.50 397 ARG A O 1
ATOM 3164 N N . GLN A 1 398 ? -9.946 11.720 3.125 1.00 95.00 398 GLN A N 1
ATOM 3165 C CA . GLN A 1 398 ? -11.054 12.481 2.530 1.00 95.00 398 GLN A CA 1
ATOM 3166 C C . GLN A 1 398 ? -12.008 11.591 1.715 1.00 95.00 398 GLN A C 1
ATOM 3168 O O . GLN A 1 398 ? -13.226 11.729 1.831 1.00 95.00 398 GLN A O 1
ATOM 3173 N N . LEU A 1 399 ? -11.475 10.645 0.939 1.00 95.75 399 LEU A N 1
ATOM 3174 C CA . LEU A 1 399 ? -12.276 9.694 0.165 1.00 95.75 399 LEU A CA 1
ATOM 3175 C C . LEU A 1 399 ? -13.058 8.744 1.081 1.00 95.75 399 LEU A C 1
ATOM 3177 O O . LEU A 1 399 ? -14.275 8.633 0.947 1.00 95.75 399 LEU A O 1
ATOM 3181 N N . LEU A 1 400 ? -12.402 8.152 2.083 1.00 93.75 400 LEU A N 1
ATOM 3182 C CA . LEU A 1 400 ? -13.059 7.332 3.106 1.00 93.75 400 LEU A CA 1
ATOM 3183 C C . LEU A 1 400 ? -14.121 8.125 3.894 1.00 93.75 400 LEU A C 1
ATOM 3185 O O . LEU A 1 400 ? -15.172 7.573 4.217 1.00 93.75 400 LEU A O 1
ATOM 3189 N N . GLN A 1 401 ? -13.914 9.428 4.142 1.00 91.25 401 GLN A N 1
ATOM 3190 C CA . GLN A 1 401 ? -14.934 10.292 4.756 1.00 91.25 401 GLN A CA 1
ATOM 3191 C C . GLN A 1 401 ? -16.193 10.440 3.902 1.00 91.25 401 GLN A C 1
ATOM 3193 O O . GLN A 1 401 ? -17.280 10.589 4.461 1.00 91.25 401 GLN A O 1
ATOM 3198 N N . TYR A 1 402 ? -16.052 10.476 2.577 1.00 92.81 402 TYR A N 1
ATOM 3199 C CA . TYR A 1 402 ? -17.180 10.605 1.661 1.00 92.81 402 TYR A CA 1
ATOM 3200 C C . TYR A 1 402 ? -17.914 9.272 1.499 1.00 92.81 402 TYR A C 1
ATOM 3202 O O . TYR A 1 402 ? -19.127 9.224 1.699 1.00 92.81 402 TYR A O 1
ATOM 3210 N N . GLU A 1 403 ? -17.174 8.197 1.211 1.00 92.19 403 GLU A N 1
ATOM 3211 C CA . GLU A 1 403 ? -17.700 6.841 0.999 1.00 92.19 403 GLU A CA 1
ATOM 3212 C C . GLU A 1 403 ? -18.489 6.344 2.220 1.00 92.19 403 GLU A C 1
ATOM 3214 O O . GLU A 1 403 ? -19.616 5.873 2.070 1.00 92.19 403 GLU A O 1
ATOM 3219 N N . HIS A 1 404 ? -17.974 6.557 3.440 1.00 88.25 404 HIS A N 1
ATOM 3220 C CA . HIS A 1 404 ? -18.699 6.241 4.674 1.00 88.25 404 HIS A CA 1
ATOM 3221 C C . HIS A 1 404 ? -20.044 6.984 4.778 1.00 88.25 404 HIS A C 1
ATOM 3223 O O . HIS A 1 404 ? -21.055 6.392 5.145 1.00 88.25 404 HIS A O 1
ATOM 3229 N N . ARG A 1 405 ? -20.092 8.271 4.402 1.00 88.00 405 ARG A N 1
ATOM 3230 C CA . ARG A 1 405 ? -21.331 9.076 4.430 1.00 88.00 405 ARG A CA 1
ATOM 3231 C C . ARG A 1 405 ? -22.348 8.685 3.353 1.00 88.00 405 ARG A C 1
ATOM 3233 O O . ARG A 1 405 ? -23.480 9.150 3.440 1.00 88.00 405 ARG A O 1
ATOM 3240 N N . GLN A 1 406 ? -21.966 7.890 2.349 1.00 85.06 406 GLN A N 1
ATOM 3241 C CA . GLN A 1 406 ? -22.899 7.369 1.341 1.00 85.06 406 GLN A CA 1
ATOM 3242 C C . GLN A 1 406 ? -23.501 6.002 1.727 1.00 85.06 406 GLN A C 1
ATOM 3244 O O . GLN A 1 406 ? -24.337 5.493 0.981 1.00 85.06 406 GLN A O 1
ATOM 3249 N N . ARG A 1 407 ? -23.087 5.381 2.845 1.00 78.19 407 ARG A N 1
ATOM 3250 C CA . ARG A 1 407 ? -23.586 4.060 3.262 1.00 78.19 407 ARG A CA 1
ATOM 3251 C C . ARG A 1 407 ? -24.880 4.110 4.075 1.00 78.19 407 ARG A C 1
ATOM 3253 O O . ARG A 1 407 ? -25.169 5.065 4.793 1.00 78.19 407 ARG A O 1
ATOM 3260 N N . GLU A 1 408 ? -25.629 3.016 3.968 1.00 65.75 408 GLU A N 1
ATOM 3261 C CA . GLU A 1 408 ? -26.748 2.669 4.847 1.00 65.75 408 GLU A CA 1
ATOM 3262 C C . GLU A 1 408 ? -26.269 2.339 6.282 1.00 65.75 408 GLU A C 1
ATOM 3264 O O . GLU A 1 408 ? -25.083 2.069 6.488 1.00 65.75 408 GLU A O 1
ATOM 3269 N N . PRO A 1 409 ? -27.150 2.403 7.304 1.00 59.56 409 PRO A N 1
ATOM 3270 C CA . PRO A 1 409 ? -26.755 2.685 8.691 1.00 59.56 409 PRO A CA 1
ATOM 3271 C C . PRO A 1 409 ? -26.155 1.515 9.501 1.00 59.56 409 PRO A C 1
ATOM 3273 O O . PRO A 1 409 ? -26.214 1.540 10.730 1.00 59.56 409 PRO A O 1
ATOM 3276 N N . ASP A 1 410 ? -25.532 0.520 8.868 1.00 66.88 410 ASP A N 1
ATOM 3277 C CA . ASP A 1 410 ? -24.760 -0.529 9.556 1.00 66.88 410 ASP A CA 1
ATOM 3278 C C . ASP A 1 410 ? -23.375 -0.001 10.000 1.00 66.88 410 ASP A C 1
ATOM 3280 O O . ASP A 1 410 ? -22.311 -0.385 9.512 1.00 66.88 410 ASP A O 1
ATOM 3284 N N . TYR A 1 411 ? -23.387 0.902 10.981 1.00 69.25 411 TYR A N 1
ATOM 3285 C CA . TYR A 1 411 ? -22.229 1.648 11.504 1.00 69.25 411 TYR A CA 1
ATOM 3286 C C . TYR A 1 411 ? -21.121 0.800 12.172 1.00 69.25 411 TYR A C 1
ATOM 3288 O O . TYR A 1 411 ? -20.233 1.352 12.813 1.00 69.25 411 TYR A O 1
ATOM 3296 N N . TYR A 1 412 ? -21.188 -0.530 12.098 1.00 75.56 412 TYR A N 1
ATOM 3297 C CA . TYR A 1 412 ? -20.375 -1.466 12.886 1.00 75.56 412 TYR A CA 1
ATOM 3298 C C . TYR A 1 412 ? -19.809 -2.644 12.068 1.00 75.56 412 TYR A C 1
ATOM 3300 O O . TYR A 1 412 ? -19.247 -3.566 12.664 1.00 75.56 412 TYR A O 1
ATOM 3308 N N . ASN A 1 413 ? -19.946 -2.644 10.733 1.00 83.19 413 ASN A N 1
ATOM 3309 C CA . ASN A 1 413 ? -19.437 -3.716 9.857 1.00 83.19 413 ASN A CA 1
ATOM 3310 C C . ASN A 1 413 ? -18.584 -3.237 8.659 1.00 83.19 413 ASN A C 1
ATOM 3312 O O . ASN A 1 413 ? -18.105 -4.066 7.886 1.00 83.19 413 ASN A O 1
ATOM 3316 N N . TRP A 1 414 ? -18.361 -1.926 8.494 1.00 88.19 414 TRP A N 1
ATOM 3317 C CA . TRP A 1 414 ? -17.645 -1.392 7.330 1.00 88.19 414 TRP A CA 1
ATOM 3318 C C . TRP A 1 414 ? -16.151 -1.745 7.338 1.00 88.19 414 TRP A C 1
ATOM 3320 O O . TRP A 1 414 ? -15.420 -1.408 8.276 1.00 88.19 414 TRP A O 1
ATOM 3330 N N . LYS A 1 415 ? -15.693 -2.368 6.243 1.00 90.06 415 LYS A N 1
ATOM 3331 C CA . LYS A 1 415 ? -14.315 -2.853 6.043 1.00 90.06 415 LYS A CA 1
ATOM 3332 C C . LYS A 1 415 ? -13.446 -1.924 5.189 1.00 90.06 415 LYS A C 1
ATOM 3334 O O . LYS A 1 415 ? -12.678 -2.382 4.352 1.00 90.06 415 LYS A O 1
ATOM 3339 N N . GLY A 1 416 ? -13.636 -0.608 5.312 1.00 87.25 416 GLY A N 1
ATOM 3340 C CA . GLY A 1 416 ? -12.919 0.377 4.485 1.00 87.25 416 GLY A CA 1
ATOM 3341 C C . GLY A 1 416 ? -13.215 0.272 2.981 1.00 87.25 416 GLY A C 1
ATOM 3342 O O . GLY A 1 416 ? -12.477 0.817 2.167 1.00 87.25 416 GLY A O 1
ATOM 3343 N N . GLU A 1 417 ? -14.281 -0.437 2.605 1.00 89.12 417 GLU A N 1
ATOM 3344 C CA . GLU A 1 417 ? -14.720 -0.630 1.223 1.00 89.12 417 GLU A CA 1
ATOM 3345 C C . GLU A 1 417 ? -15.008 0.715 0.545 1.00 89.12 417 GLU A C 1
ATOM 3347 O O . GLU A 1 417 ? -15.705 1.560 1.114 1.00 89.12 417 GLU A O 1
ATOM 3352 N N . VAL A 1 418 ? -14.525 0.872 -0.690 1.00 91.75 418 VAL A N 1
ATOM 3353 C CA . VAL A 1 418 ? -14.629 2.098 -1.492 1.00 91.75 418 VAL A CA 1
ATOM 3354 C C . VAL A 1 418 ? -15.207 1.830 -2.882 1.00 91.75 418 VAL A C 1
ATOM 3356 O O . VAL A 1 418 ? -15.021 0.757 -3.459 1.00 91.75 418 VAL A O 1
ATOM 3359 N N . SER A 1 419 ? -15.869 2.830 -3.459 1.00 94.69 419 SER A N 1
ATOM 3360 C CA . SER A 1 419 ? -16.303 2.825 -4.854 1.00 94.69 419 SER A CA 1
ATOM 3361 C C . SER A 1 419 ? -15.130 2.706 -5.838 1.00 94.69 419 SER A C 1
ATOM 3363 O O . SER A 1 419 ? -13.990 3.087 -5.552 1.00 94.69 419 SER A O 1
ATOM 3365 N N . LYS A 1 420 ? -15.424 2.259 -7.069 1.00 95.25 420 LYS A N 1
ATOM 3366 C CA . LYS A 1 420 ? -14.443 2.230 -8.172 1.00 95.25 420 LYS A CA 1
ATOM 3367 C C . LYS A 1 420 ? -13.813 3.599 -8.449 1.00 95.25 420 LYS A C 1
ATOM 3369 O O . LYS A 1 420 ? -12.668 3.661 -8.892 1.00 95.25 420 LYS A O 1
ATOM 3374 N N . PHE A 1 421 ? -14.523 4.695 -8.173 1.00 96.69 421 PHE A N 1
ATOM 3375 C CA . PHE A 1 421 ? -14.005 6.051 -8.351 1.00 96.69 421 PHE A CA 1
ATOM 3376 C C . PHE A 1 421 ? -12.904 6.363 -7.326 1.00 96.69 421 PHE A C 1
ATOM 3378 O O . PHE A 1 421 ? -11.790 6.693 -7.732 1.00 96.69 421 PHE A O 1
ATOM 3385 N N . ALA A 1 422 ? -13.161 6.144 -6.029 1.00 96.25 422 ALA A N 1
ATOM 3386 C CA . ALA A 1 422 ? -12.138 6.244 -4.984 1.00 96.25 422 ALA A CA 1
ATOM 3387 C C . ALA A 1 422 ? -10.949 5.315 -5.258 1.00 96.25 422 ALA A C 1
ATOM 3389 O O . ALA A 1 422 ? -9.808 5.773 -5.251 1.00 96.25 422 ALA A O 1
ATOM 3390 N N . PHE A 1 423 ? -11.200 4.036 -5.563 1.00 95.56 423 PHE A N 1
ATOM 3391 C CA . PHE A 1 423 ? -10.140 3.069 -5.868 1.00 95.56 423 PHE A CA 1
ATOM 3392 C C . PHE A 1 423 ? -9.244 3.525 -7.032 1.00 95.56 423 PHE A C 1
ATOM 3394 O O . PHE A 1 423 ? -8.019 3.408 -6.957 1.00 95.56 423 PHE A O 1
ATOM 3401 N N . THR A 1 424 ? -9.831 4.110 -8.082 1.00 96.12 424 THR A N 1
ATOM 3402 C CA . THR A 1 424 ? -9.079 4.667 -9.219 1.00 96.12 424 THR A CA 1
ATOM 3403 C 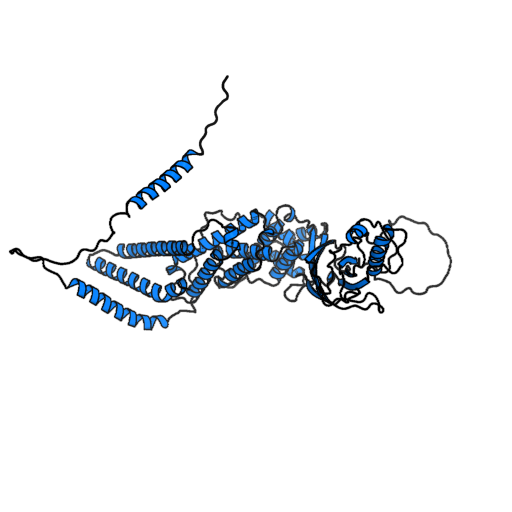C . THR A 1 424 ? -8.178 5.819 -8.778 1.00 96.12 424 THR A C 1
ATOM 3405 O O . THR A 1 424 ? -6.986 5.797 -9.060 1.00 96.12 424 THR A O 1
ATOM 3408 N N . VAL A 1 425 ? -8.708 6.795 -8.035 1.00 97.00 425 VAL A N 1
ATOM 3409 C CA . VAL A 1 425 ? -7.930 7.956 -7.568 1.00 97.00 425 VAL A CA 1
ATOM 3410 C C . VAL A 1 425 ? -6.808 7.533 -6.607 1.00 97.00 425 VAL A C 1
ATOM 3412 O O . VAL A 1 425 ? -5.669 7.975 -6.757 1.00 97.00 425 VAL A O 1
ATOM 3415 N N . ILE A 1 426 ? -7.099 6.635 -5.660 1.00 95.56 426 ILE A N 1
ATOM 3416 C CA . ILE A 1 426 ? -6.141 6.136 -4.658 1.00 95.56 426 ILE A CA 1
ATOM 3417 C C . ILE A 1 426 ? -5.019 5.336 -5.331 1.00 95.56 426 ILE A C 1
ATOM 3419 O O . ILE A 1 426 ? -3.844 5.628 -5.106 1.00 95.56 426 ILE A O 1
ATOM 3423 N N . SER A 1 427 ? -5.354 4.361 -6.184 1.00 94.94 427 SER A N 1
ATOM 3424 C CA . SER A 1 427 ? -4.355 3.539 -6.888 1.00 94.94 427 SER A CA 1
ATOM 3425 C C . SER A 1 427 ? -3.446 4.383 -7.785 1.00 94.94 427 SER A C 1
ATOM 3427 O O . SER A 1 427 ? -2.228 4.200 -7.762 1.00 94.94 427 SER A O 1
ATOM 3429 N N . HIS A 1 428 ? -4.019 5.347 -8.514 1.00 95.38 428 HIS A N 1
ATOM 3430 C CA . HIS A 1 428 ? -3.275 6.267 -9.368 1.00 95.38 428 HIS A CA 1
ATOM 3431 C C . HIS A 1 428 ? -2.325 7.146 -8.550 1.00 95.38 428 HIS A C 1
ATOM 3433 O O . HIS A 1 428 ? -1.133 7.168 -8.853 1.00 95.38 428 HIS A O 1
ATOM 3439 N N . HIS A 1 429 ? -2.804 7.810 -7.489 1.00 95.81 429 HIS A N 1
ATOM 3440 C CA . HIS A 1 429 ? -1.957 8.653 -6.637 1.00 95.81 429 HIS A CA 1
ATOM 3441 C C . HIS A 1 429 ? -0.790 7.843 -6.063 1.00 95.81 429 HIS A C 1
ATOM 3443 O O . HIS A 1 429 ? 0.362 8.245 -6.190 1.00 95.81 429 HIS A O 1
ATOM 3449 N N . ARG A 1 430 ? -1.081 6.670 -5.484 1.00 94.62 430 ARG A N 1
ATOM 3450 C CA . ARG A 1 430 ? -0.094 5.776 -4.863 1.00 94.62 430 ARG A CA 1
ATOM 3451 C C . ARG A 1 430 ? 1.021 5.355 -5.820 1.00 94.62 430 ARG A C 1
ATOM 3453 O O . ARG A 1 430 ? 2.189 5.344 -5.433 1.00 94.62 430 ARG A O 1
ATOM 3460 N N . THR A 1 431 ? 0.673 4.984 -7.052 1.00 92.44 431 THR A N 1
ATOM 3461 C CA . THR A 1 431 ? 1.671 4.605 -8.059 1.00 92.44 431 THR A CA 1
ATOM 3462 C C . THR A 1 431 ? 2.452 5.823 -8.539 1.00 92.44 431 THR A C 1
ATOM 3464 O O . THR A 1 431 ? 3.682 5.775 -8.560 1.00 92.44 431 THR A O 1
ATOM 3467 N N . GLN A 1 432 ? 1.765 6.919 -8.876 1.00 92.88 432 GLN A N 1
ATOM 3468 C CA . GLN A 1 432 ? 2.392 8.139 -9.387 1.00 92.88 432 GLN A CA 1
ATOM 3469 C C . GLN A 1 432 ? 3.409 8.732 -8.406 1.00 92.88 432 GLN A C 1
ATOM 3471 O O . GLN A 1 432 ? 4.458 9.185 -8.851 1.00 92.88 432 GLN A O 1
ATOM 3476 N N . THR A 1 433 ? 3.135 8.708 -7.098 1.00 92.31 433 THR A N 1
ATOM 3477 C CA . THR A 1 433 ? 4.034 9.238 -6.056 1.00 92.31 433 THR A CA 1
ATOM 3478 C C . THR A 1 433 ? 5.055 8.219 -5.522 1.00 92.31 433 THR A C 1
ATOM 3480 O O . THR A 1 433 ? 5.676 8.457 -4.488 1.00 92.31 433 THR A O 1
ATOM 3483 N N . ASP A 1 434 ? 5.223 7.090 -6.224 1.00 92.44 434 ASP A N 1
ATOM 3484 C CA . ASP A 1 434 ? 6.117 5.961 -5.919 1.00 92.44 434 ASP A CA 1
ATOM 3485 C C . ASP A 1 434 ? 6.057 5.426 -4.473 1.00 92.44 434 ASP A C 1
ATOM 3487 O O . ASP A 1 434 ? 7.047 4.914 -3.952 1.00 92.44 434 ASP A O 1
ATOM 3491 N N . LEU A 1 435 ? 4.883 5.457 -3.832 1.00 92.69 435 LEU A N 1
ATOM 3492 C CA . LEU A 1 435 ? 4.732 4.850 -2.507 1.00 92.69 435 LEU A CA 1
ATOM 3493 C C . LEU A 1 435 ? 5.009 3.341 -2.561 1.00 92.69 435 LEU A C 1
ATOM 3495 O O . LEU A 1 435 ? 4.598 2.646 -3.504 1.00 92.69 435 LEU A O 1
ATOM 3499 N N . SER A 1 436 ? 5.717 2.841 -1.547 1.00 92.25 436 SER A N 1
ATOM 3500 C CA . SER A 1 436 ? 5.996 1.413 -1.385 1.00 92.25 436 SER A CA 1
ATOM 3501 C C . SER A 1 436 ? 4.766 0.650 -0.858 1.00 92.25 436 SER A C 1
ATOM 3503 O O . SER A 1 436 ? 3.859 1.263 -0.284 1.00 92.25 436 SER A O 1
ATOM 3505 N N . PRO A 1 437 ? 4.710 -0.689 -1.012 1.00 92.81 437 PRO A N 1
ATOM 3506 C CA . PRO A 1 437 ? 3.659 -1.511 -0.404 1.00 92.81 437 PRO A CA 1
ATOM 3507 C C . PRO A 1 437 ? 3.550 -1.299 1.113 1.00 92.81 437 PRO A C 1
ATOM 3509 O O . PRO A 1 437 ? 2.455 -1.089 1.634 1.00 92.81 437 PRO A O 1
ATOM 3512 N N . PHE A 1 438 ? 4.695 -1.235 1.796 1.00 94.81 438 PHE A N 1
ATOM 3513 C CA . PHE A 1 438 ? 4.789 -0.977 3.230 1.00 94.81 438 PHE A CA 1
ATOM 3514 C C . PHE A 1 438 ? 4.260 0.410 3.628 1.00 94.81 438 PHE A C 1
ATOM 3516 O O . PHE A 1 438 ? 3.422 0.524 4.520 1.00 94.81 438 PHE A O 1
ATOM 3523 N N . GLN A 1 439 ? 4.668 1.467 2.916 1.00 94.94 439 GLN A N 1
ATOM 3524 C CA . GLN A 1 439 ? 4.157 2.828 3.127 1.00 94.94 439 GLN A CA 1
ATOM 3525 C C . GLN A 1 439 ? 2.638 2.911 2.919 1.00 94.94 439 GLN A C 1
ATOM 3527 O O . GLN A 1 439 ? 1.942 3.596 3.665 1.00 94.94 439 GLN A O 1
ATOM 3532 N N . ASN A 1 440 ? 2.107 2.178 1.936 1.00 94.81 440 ASN A N 1
ATOM 3533 C CA . ASN A 1 440 ? 0.668 2.037 1.733 1.00 94.81 440 ASN A CA 1
ATOM 3534 C C . ASN A 1 440 ? -0.014 1.318 2.912 1.00 94.81 440 ASN A C 1
ATOM 3536 O O . ASN A 1 440 ? -1.056 1.787 3.360 1.00 94.81 440 ASN A O 1
ATOM 3540 N N . ALA A 1 441 ? 0.552 0.219 3.426 1.00 96.62 441 ALA A N 1
ATOM 3541 C CA . ALA A 1 441 ? 0.005 -0.494 4.585 1.00 96.62 441 ALA A CA 1
ATOM 3542 C C . ALA A 1 441 ? -0.038 0.406 5.837 1.00 96.62 441 ALA A C 1
ATOM 3544 O O . ALA A 1 441 ? -1.070 0.492 6.505 1.00 96.62 441 ALA A O 1
ATOM 3545 N N . VAL A 1 442 ? 1.043 1.155 6.088 1.00 96.06 442 VAL A N 1
ATOM 3546 C CA . VAL A 1 442 ? 1.148 2.158 7.160 1.00 96.06 442 VAL A CA 1
ATOM 3547 C C . VAL A 1 442 ? 0.074 3.245 7.027 1.00 96.06 442 VAL A C 1
ATOM 3549 O O . VAL A 1 442 ? -0.668 3.473 7.980 1.00 96.06 442 VAL A O 1
ATOM 3552 N N . VAL A 1 443 ? -0.088 3.857 5.847 1.00 95.75 443 VAL A N 1
ATOM 3553 C CA . VAL A 1 443 ? -1.106 4.903 5.612 1.00 95.75 443 VAL A CA 1
ATOM 3554 C C . VAL A 1 443 ? -2.535 4.365 5.725 1.00 95.75 443 VAL A C 1
ATOM 3556 O O . VAL A 1 443 ? -3.403 5.045 6.280 1.00 95.75 443 VAL A O 1
ATOM 3559 N N . GLN A 1 444 ? -2.800 3.149 5.238 1.00 96.00 444 GLN A N 1
ATOM 3560 C CA . GLN A 1 444 ? -4.111 2.509 5.376 1.00 96.00 444 GLN A CA 1
ATOM 3561 C C . GLN A 1 444 ? -4.448 2.256 6.849 1.00 96.00 444 GLN A C 1
ATOM 3563 O O . GLN A 1 444 ? -5.525 2.644 7.296 1.00 96.00 444 GLN A O 1
ATOM 3568 N N . TRP A 1 445 ? -3.520 1.694 7.628 1.00 97.06 445 TRP A N 1
ATOM 3569 C CA . TRP A 1 445 ? -3.691 1.523 9.071 1.00 97.06 445 TRP A CA 1
ATOM 3570 C C . TRP A 1 445 ? -3.880 2.855 9.802 1.00 97.06 445 TRP A C 1
ATOM 3572 O O . TRP A 1 445 ? -4.852 3.002 10.541 1.00 97.06 445 TRP A O 1
ATOM 3582 N N . GLN A 1 446 ? -2.994 3.836 9.601 1.00 95.19 446 GLN A N 1
ATOM 3583 C CA . GLN A 1 446 ? -3.073 5.148 10.256 1.00 95.19 446 GLN A CA 1
ATOM 3584 C C . GLN A 1 446 ? -4.411 5.831 9.959 1.00 95.19 446 GLN A C 1
ATOM 3586 O O . GLN A 1 446 ? -5.059 6.335 10.874 1.00 95.19 446 GLN A O 1
ATOM 3591 N N . THR A 1 447 ? -4.883 5.774 8.711 1.00 94.44 447 THR A N 1
ATOM 3592 C CA . THR A 1 447 ? -6.185 6.338 8.341 1.00 94.44 447 THR A CA 1
ATOM 3593 C C . THR A 1 447 ? -7.338 5.562 8.986 1.00 94.44 447 THR A C 1
ATOM 3595 O O . THR A 1 447 ? -8.172 6.153 9.671 1.00 94.44 447 THR A O 1
ATOM 3598 N N . CYS A 1 448 ? -7.396 4.240 8.812 1.00 94.75 448 CYS A N 1
ATOM 3599 C CA . CYS A 1 448 ? -8.523 3.425 9.271 1.00 94.75 448 CYS A CA 1
ATOM 3600 C C . CYS A 1 448 ? -8.601 3.326 10.803 1.00 94.75 448 CYS A C 1
ATOM 3602 O O . CYS A 1 448 ? -9.697 3.382 11.354 1.00 94.75 448 CYS A O 1
ATOM 3604 N N . SER A 1 449 ? -7.473 3.273 11.516 1.00 94.69 449 SER A N 1
ATOM 3605 C CA . SER A 1 449 ? -7.442 3.314 12.988 1.00 94.69 449 SER A CA 1
ATOM 3606 C C . SER A 1 449 ? -7.931 4.661 13.544 1.00 94.69 449 SER A C 1
ATOM 3608 O O . SER A 1 449 ? -8.746 4.672 14.469 1.00 94.69 449 SER A O 1
ATOM 3610 N N . LYS A 1 450 ? -7.528 5.798 12.949 1.00 90.69 450 LYS A N 1
ATOM 3611 C CA . LYS A 1 450 ? -8.041 7.141 13.298 1.00 90.69 450 LYS A CA 1
ATOM 3612 C C . LYS A 1 450 ? -9.546 7.275 13.008 1.00 90.69 450 LYS A C 1
ATOM 3614 O O . LYS A 1 450 ? -10.274 7.863 13.809 1.00 90.69 450 LYS A O 1
ATOM 3619 N N . LEU A 1 451 ? -10.031 6.725 11.890 1.00 89.06 451 LEU A N 1
ATOM 3620 C CA . LEU A 1 451 ? -11.455 6.755 11.518 1.00 89.06 451 LEU A CA 1
ATOM 3621 C C . LEU A 1 451 ? -12.320 5.800 12.359 1.00 89.06 451 LEU A C 1
ATOM 3623 O O . LEU A 1 451 ? -13.439 6.161 12.728 1.00 89.06 451 LEU A O 1
ATOM 3627 N N . HIS A 1 452 ? -11.805 4.627 12.734 1.00 89.75 452 HIS A N 1
ATOM 3628 C CA . HIS A 1 452 ? -12.489 3.668 13.606 1.00 89.75 452 HIS A CA 1
ATOM 3629 C C . HIS A 1 452 ? -12.913 4.297 14.939 1.00 89.75 452 HIS A C 1
ATOM 3631 O O . HIS A 1 452 ? -14.052 4.110 15.349 1.00 89.75 452 HIS A O 1
ATOM 3637 N N . GLN A 1 453 ? -12.072 5.138 15.558 1.00 84.25 453 GLN A N 1
ATOM 3638 C CA . GLN A 1 453 ? -12.414 5.821 16.818 1.00 84.25 453 GLN A CA 1
ATOM 3639 C C . GLN A 1 453 ? -13.607 6.798 16.717 1.00 84.25 453 GLN A C 1
ATOM 3641 O O . GLN A 1 453 ? -14.054 7.322 17.740 1.00 84.25 453 GLN A O 1
ATOM 3646 N N . LYS A 1 454 ? -14.100 7.066 15.498 1.00 82.62 454 LYS A N 1
ATOM 3647 C CA . LYS A 1 454 ? -15.237 7.950 15.196 1.00 82.62 454 LYS A CA 1
ATOM 3648 C C . LYS A 1 454 ? -16.433 7.214 14.587 1.00 82.62 454 LYS A C 1
ATOM 3650 O O . LYS A 1 454 ? -17.561 7.646 14.808 1.00 82.62 454 LYS A O 1
ATOM 3655 N N . TRP A 1 455 ? -16.186 6.165 13.796 1.00 78.81 455 TRP A N 1
ATOM 3656 C CA . TRP A 1 455 ? -17.181 5.473 12.958 1.00 78.81 455 TRP A CA 1
ATOM 3657 C C . TRP A 1 455 ? -17.172 3.940 13.108 1.00 78.81 455 TRP A C 1
ATOM 3659 O O . TRP A 1 455 ? -17.683 3.238 12.245 1.00 78.81 455 TRP A O 1
ATOM 3669 N N . ASN A 1 456 ? -16.571 3.415 14.180 1.00 83.44 456 ASN A N 1
ATOM 3670 C CA . ASN A 1 456 ? -16.681 2.030 14.657 1.00 83.44 456 ASN A CA 1
ATOM 3671 C C . ASN A 1 456 ? -16.449 0.935 13.586 1.00 83.44 456 ASN A C 1
ATOM 3673 O O . ASN A 1 456 ? -17.085 -0.123 13.622 1.00 83.44 456 ASN A O 1
ATOM 3677 N N . MET A 1 457 ? -15.493 1.161 12.669 1.00 88.69 457 MET A N 1
ATOM 3678 C CA . MET A 1 457 ? -15.093 0.221 11.601 1.00 88.69 457 MET A CA 1
ATOM 3679 C C . MET A 1 457 ? -14.901 -1.219 12.104 1.00 88.69 457 MET A C 1
ATOM 3681 O O . MET A 1 457 ? -14.616 -1.443 13.283 1.00 88.69 457 MET A O 1
ATOM 3685 N N . ASP A 1 458 ? -15.038 -2.192 11.204 1.00 91.50 458 ASP A N 1
ATOM 3686 C CA . ASP A 1 458 ? -14.933 -3.616 11.525 1.00 91.50 458 ASP A CA 1
ATOM 3687 C C . ASP A 1 458 ? -13.546 -4.012 12.073 1.00 91.50 458 ASP A C 1
ATOM 3689 O O . ASP A 1 458 ? -12.509 -3.734 11.465 1.00 91.50 458 ASP A O 1
ATOM 3693 N N . TYR A 1 459 ? -13.523 -4.705 13.215 1.00 94.75 459 TYR A N 1
ATOM 3694 C CA . TYR A 1 459 ? -12.272 -5.126 13.851 1.00 94.75 459 TYR A CA 1
ATOM 3695 C C . TYR A 1 459 ? -11.536 -6.246 13.090 1.00 94.75 459 TYR A C 1
ATOM 3697 O O . TYR A 1 459 ? -10.324 -6.359 13.258 1.00 94.75 459 TYR A O 1
ATOM 3705 N N . SER A 1 460 ? -12.190 -7.054 12.239 1.00 95.31 460 SER A N 1
ATOM 3706 C CA . SER A 1 460 ? -11.455 -8.027 11.409 1.00 95.31 460 SER A CA 1
ATOM 3707 C C . SER A 1 460 ? -10.651 -7.312 10.330 1.00 95.31 460 SER A C 1
ATOM 3709 O O . SER A 1 460 ? -9.478 -7.623 10.155 1.00 95.31 460 SER A O 1
ATOM 3711 N N . TYR A 1 461 ? -11.227 -6.290 9.695 1.00 95.12 461 TYR A N 1
ATOM 3712 C CA . TYR A 1 461 ? -10.502 -5.463 8.731 1.00 95.12 461 TYR A CA 1
ATOM 3713 C C . TYR A 1 461 ? -9.303 -4.733 9.365 1.00 95.12 461 TYR A C 1
ATOM 3715 O O . TYR A 1 461 ? -8.219 -4.682 8.788 1.00 95.12 461 TYR A O 1
ATOM 3723 N N . LEU A 1 462 ? -9.446 -4.230 10.594 1.00 96.75 462 LEU A N 1
ATOM 3724 C CA . LEU A 1 462 ? -8.321 -3.631 11.326 1.00 96.75 462 LEU A CA 1
ATOM 3725 C C . LEU A 1 462 ? -7.230 -4.662 11.674 1.00 96.75 462 LEU A C 1
ATOM 3727 O O . LEU A 1 462 ? -6.046 -4.341 11.590 1.00 96.75 462 LEU A O 1
ATOM 3731 N N . LEU A 1 463 ? -7.604 -5.907 11.991 1.00 97.62 463 LEU A N 1
ATOM 3732 C CA . LEU A 1 463 ? -6.662 -7.018 12.178 1.00 97.62 463 LEU A CA 1
ATOM 3733 C C . LEU A 1 463 ? -5.948 -7.409 10.871 1.00 97.62 463 LEU A C 1
ATOM 3735 O O . LEU A 1 463 ? -4.771 -7.764 10.899 1.00 97.62 463 LEU A O 1
ATOM 3739 N N . GLU A 1 464 ? -6.643 -7.343 9.735 1.00 97.44 464 GLU A N 1
ATOM 3740 C CA . GLU A 1 464 ? -6.080 -7.570 8.398 1.00 97.44 464 GLU A CA 1
ATOM 3741 C C . GLU A 1 464 ? -5.037 -6.487 8.053 1.00 97.44 464 GLU A C 1
ATOM 3743 O O . GLU A 1 464 ? -3.932 -6.821 7.627 1.00 97.44 464 GLU A O 1
ATOM 3748 N N . LEU A 1 465 ? -5.316 -5.207 8.341 1.00 97.81 465 LEU A N 1
ATOM 3749 C CA . LEU A 1 465 ? -4.353 -4.108 8.157 1.00 97.81 465 LEU A CA 1
ATOM 3750 C C . LEU A 1 465 ? -3.107 -4.235 9.051 1.00 97.81 465 LEU A C 1
ATOM 3752 O O . LEU A 1 465 ? -1.995 -3.996 8.581 1.00 97.81 465 LEU A O 1
ATOM 3756 N N . LEU A 1 466 ? -3.267 -4.636 10.319 1.00 98.31 466 LEU A N 1
ATOM 3757 C CA . LEU A 1 466 ? -2.140 -4.869 11.235 1.00 98.31 466 LEU A CA 1
ATOM 3758 C C . LEU A 1 466 ? -1.200 -5.967 10.723 1.00 98.31 466 LEU A C 1
ATOM 3760 O O . LEU A 1 466 ? 0.018 -5.799 10.736 1.00 98.31 466 LEU A O 1
ATOM 3764 N N . LYS A 1 467 ? -1.766 -7.069 10.223 1.00 97.62 467 LYS A N 1
ATOM 3765 C CA . LYS A 1 467 ? -0.989 -8.154 9.611 1.00 97.62 467 LYS A CA 1
ATOM 3766 C C . LYS A 1 467 ? -0.285 -7.703 8.344 1.00 97.62 467 LYS A C 1
ATOM 3768 O O . LYS A 1 467 ? 0.878 -8.032 8.165 1.00 97.62 467 LYS A O 1
ATOM 3773 N N . HIS A 1 468 ? -0.938 -6.893 7.515 1.00 97.06 468 HIS A N 1
ATOM 3774 C CA . HIS A 1 468 ? -0.316 -6.394 6.293 1.00 97.06 468 HIS A CA 1
ATOM 3775 C C . HIS A 1 468 ? 0.867 -5.440 6.557 1.00 97.06 468 HIS A C 1
ATOM 3777 O O . HIS A 1 468 ? 1.803 -5.384 5.763 1.00 97.06 468 HIS A O 1
ATOM 3783 N N . ILE A 1 469 ? 0.888 -4.734 7.697 1.00 97.56 469 ILE A N 1
ATOM 3784 C CA . ILE A 1 469 ? 2.086 -4.008 8.156 1.00 97.56 469 ILE A CA 1
ATOM 3785 C C . ILE A 1 469 ? 3.213 -4.978 8.533 1.00 97.56 469 ILE A C 1
ATOM 3787 O O . ILE A 1 469 ? 4.357 -4.734 8.163 1.00 97.56 469 ILE A O 1
ATOM 3791 N N . GLU A 1 470 ? 2.913 -6.062 9.252 1.00 96.75 470 GLU A N 1
ATOM 3792 C CA . GLU A 1 470 ? 3.909 -7.069 9.648 1.00 96.75 470 GLU A CA 1
ATOM 3793 C C . GLU A 1 470 ? 4.471 -7.844 8.439 1.00 96.75 470 GLU A C 1
ATOM 3795 O O . GLU A 1 470 ? 5.683 -8.008 8.325 1.00 96.75 470 GLU A O 1
ATOM 3800 N N . GLU A 1 471 ? 3.617 -8.226 7.485 1.00 96.81 471 GLU A N 1
ATOM 3801 C CA . GLU A 1 471 ? 3.985 -8.858 6.206 1.00 96.81 471 GLU A CA 1
ATOM 3802 C C . GLU A 1 471 ? 4.917 -8.001 5.338 1.00 96.81 471 GLU A C 1
ATOM 3804 O O . GLU A 1 471 ? 5.617 -8.536 4.479 1.00 96.81 471 GLU A O 1
ATOM 3809 N N . GLN A 1 472 ? 4.868 -6.676 5.487 1.00 95.81 472 GLN A N 1
ATOM 3810 C CA . GLN A 1 472 ? 5.600 -5.713 4.659 1.00 95.81 472 GLN A CA 1
ATOM 3811 C C . GLN A 1 472 ? 6.660 -4.935 5.456 1.00 95.81 472 GLN A C 1
ATOM 3813 O O . GLN A 1 472 ? 7.174 -3.938 4.958 1.00 95.81 472 GLN A O 1
ATOM 3818 N N . TRP A 1 473 ? 6.975 -5.350 6.687 1.00 95.44 473 TRP A N 1
ATOM 3819 C CA . TRP A 1 473 ? 7.795 -4.576 7.621 1.00 95.44 473 TRP A CA 1
ATOM 3820 C C . TRP A 1 473 ? 9.238 -4.362 7.129 1.00 95.44 473 TRP A C 1
ATOM 3822 O O . TRP A 1 473 ? 10.071 -5.267 7.194 1.00 95.44 473 TRP A O 1
ATOM 3832 N N . ASP A 1 474 ? 9.545 -3.134 6.700 1.00 92.62 474 ASP A N 1
ATOM 3833 C CA . ASP A 1 474 ? 10.900 -2.678 6.367 1.00 92.62 474 ASP A CA 1
ATOM 3834 C C . ASP A 1 474 ? 11.211 -1.343 7.076 1.00 92.62 474 ASP A C 1
ATOM 3836 O O . ASP A 1 474 ? 10.895 -0.269 6.551 1.00 92.62 474 ASP A O 1
ATOM 3840 N N . PRO A 1 475 ? 11.839 -1.363 8.268 1.00 86.44 475 PRO A N 1
ATOM 3841 C CA . PRO A 1 475 ? 12.113 -0.146 9.028 1.00 86.44 475 PRO A CA 1
ATOM 3842 C C . PRO A 1 475 ? 13.068 0.823 8.313 1.00 86.44 475 PRO A C 1
ATOM 3844 O O . PRO A 1 475 ? 13.084 2.000 8.655 1.00 86.44 475 PRO A O 1
ATOM 3847 N N . ALA A 1 476 ? 13.825 0.393 7.294 1.00 89.69 476 ALA A N 1
ATOM 3848 C CA . ALA A 1 476 ? 14.710 1.288 6.543 1.00 89.69 476 ALA A CA 1
ATOM 3849 C C . ALA A 1 476 ? 13.955 2.258 5.606 1.00 89.69 476 ALA A C 1
ATOM 3851 O O . ALA A 1 476 ? 14.561 3.175 5.048 1.00 89.69 476 ALA A O 1
ATOM 3852 N N . VAL A 1 477 ? 12.643 2.063 5.419 1.00 88.00 477 VAL A N 1
ATOM 3853 C CA . VAL A 1 477 ? 11.790 2.856 4.515 1.00 88.00 477 VAL A CA 1
ATOM 3854 C C . VAL A 1 477 ? 11.103 4.038 5.210 1.00 88.00 477 VAL A C 1
ATOM 3856 O O . VAL A 1 477 ? 10.698 4.985 4.525 1.00 88.00 477 VAL A O 1
ATOM 3859 N N . LEU A 1 478 ? 10.947 4.009 6.538 1.00 86.31 478 LEU A N 1
ATOM 3860 C CA . LEU A 1 478 ? 10.293 5.092 7.278 1.00 86.31 478 LEU A CA 1
ATOM 3861 C C . LEU A 1 478 ? 11.289 6.177 7.689 1.00 86.31 478 LEU A C 1
ATOM 3863 O O . LEU A 1 478 ? 12.421 5.921 8.087 1.00 86.31 478 LEU A O 1
ATOM 3867 N N . GLN A 1 479 ? 10.832 7.422 7.612 1.00 89.81 479 GLN A N 1
ATOM 3868 C CA . GLN A 1 479 ? 11.494 8.554 8.254 1.00 89.81 479 GLN A CA 1
ATOM 3869 C C . GLN A 1 479 ? 10.979 8.701 9.687 1.00 89.81 479 GLN A C 1
ATOM 3871 O O . GLN A 1 479 ? 9.832 8.366 9.962 1.00 89.81 479 GLN A O 1
ATOM 3876 N N . ARG A 1 480 ? 11.780 9.290 10.579 1.00 89.94 480 ARG A N 1
ATOM 3877 C CA . ARG A 1 480 ? 11.451 9.446 12.006 1.00 89.94 480 ARG A CA 1
ATOM 3878 C C . ARG A 1 480 ? 10.045 9.998 12.295 1.00 89.94 480 ARG A C 1
ATOM 3880 O O . ARG A 1 480 ? 9.349 9.473 13.152 1.00 89.94 480 ARG A O 1
ATOM 3887 N N . GLU A 1 481 ? 9.603 11.020 11.565 1.00 89.88 481 GLU A N 1
ATOM 3888 C CA . GLU A 1 481 ? 8.244 11.578 11.698 1.00 89.88 481 GLU A CA 1
ATOM 3889 C C . GLU A 1 481 ? 7.156 10.526 11.394 1.00 89.88 481 GLU A C 1
ATOM 3891 O O . GLU A 1 481 ? 6.093 10.499 12.006 1.00 89.88 481 GLU A O 1
ATOM 3896 N N . GLN A 1 482 ? 7.424 9.622 10.454 1.00 90.62 482 GLN A N 1
ATOM 3897 C CA . GLN A 1 482 ? 6.523 8.546 10.042 1.00 90.62 482 GLN A CA 1
ATOM 3898 C C . GLN A 1 482 ? 6.526 7.399 11.066 1.00 90.62 482 GLN A C 1
ATOM 3900 O O . GLN A 1 482 ? 5.471 6.817 11.313 1.00 90.62 482 GLN A O 1
ATOM 3905 N N . GLU A 1 483 ? 7.670 7.119 11.705 1.00 93.00 483 GLU A N 1
ATOM 3906 C CA . GLU A 1 483 ? 7.773 6.213 12.861 1.00 93.00 483 GLU A CA 1
ATOM 3907 C C . GLU A 1 483 ? 6.988 6.757 14.066 1.00 93.00 483 GLU A C 1
ATOM 3909 O O . GLU A 1 483 ? 6.184 6.035 14.653 1.00 93.00 483 GLU A O 1
ATOM 3914 N N . GLU A 1 484 ? 7.160 8.043 14.396 1.00 93.25 484 GLU A N 1
ATOM 3915 C CA . GLU A 1 484 ? 6.459 8.725 15.495 1.00 93.25 484 GLU A CA 1
ATOM 3916 C C . GLU A 1 484 ? 4.932 8.749 15.253 1.00 93.25 484 GLU A C 1
ATOM 3918 O O . GLU A 1 484 ? 4.161 8.363 16.135 1.00 93.25 484 GLU A O 1
ATOM 3923 N N . ASN A 1 485 ? 4.485 9.063 14.029 1.00 92.19 485 ASN A N 1
ATOM 3924 C CA . ASN A 1 485 ? 3.073 8.973 13.621 1.00 92.19 485 ASN A CA 1
ATOM 3925 C C . ASN A 1 485 ? 2.521 7.528 13.632 1.00 92.19 485 ASN A C 1
ATOM 3927 O O . ASN A 1 485 ? 1.324 7.308 13.841 1.00 92.19 485 ASN A O 1
ATOM 3931 N N . LEU A 1 486 ? 3.353 6.513 13.368 1.00 95.56 486 LEU A N 1
ATOM 3932 C CA . LEU A 1 486 ? 2.946 5.104 13.425 1.00 95.56 486 LEU A CA 1
ATOM 3933 C C . LEU A 1 486 ? 2.799 4.638 14.881 1.00 95.56 486 LEU A C 1
ATOM 3935 O O . LEU A 1 486 ? 1.769 4.052 15.224 1.00 95.56 486 LEU A O 1
ATOM 3939 N N . ALA A 1 487 ? 3.755 4.987 15.746 1.00 96.19 487 ALA A N 1
ATOM 3940 C CA . ALA A 1 487 ? 3.689 4.761 17.187 1.00 96.19 487 ALA A CA 1
ATOM 3941 C C . ALA A 1 487 ? 2.436 5.395 17.811 1.00 96.19 487 ALA A C 1
ATOM 3943 O O . ALA A 1 487 ? 1.706 4.724 18.545 1.00 96.19 487 ALA A O 1
ATOM 3944 N N . GLU A 1 488 ? 2.127 6.655 17.474 1.00 95.62 488 GLU A N 1
ATOM 3945 C CA . GLU A 1 488 ? 0.897 7.314 17.930 1.00 95.62 488 GLU A CA 1
ATOM 3946 C C . GLU A 1 488 ? -0.352 6.528 17.503 1.00 95.62 488 GLU A C 1
ATOM 3948 O O . GLU A 1 488 ? -1.238 6.294 18.325 1.00 95.62 488 GLU A O 1
ATOM 3953 N N . SER A 1 489 ? -0.416 6.056 16.251 1.00 96.19 489 SER A N 1
ATOM 3954 C CA . SER A 1 489 ? -1.581 5.309 15.756 1.00 96.19 489 SER A CA 1
ATOM 3955 C C . SER A 1 489 ? -1.814 3.986 16.501 1.00 96.19 489 SER A C 1
ATOM 3957 O O . SER A 1 489 ? -2.955 3.685 16.857 1.00 96.19 489 SER A O 1
ATOM 3959 N N . PHE A 1 490 ? -0.752 3.226 16.806 1.00 97.38 490 PHE A N 1
ATOM 3960 C CA . PHE A 1 490 ? -0.858 1.993 17.592 1.00 97.38 490 PHE A CA 1
ATOM 3961 C C . PHE A 1 490 ? -1.295 2.280 19.029 1.00 97.38 490 PHE A C 1
ATOM 3963 O O . PHE A 1 490 ? -2.250 1.670 19.510 1.00 97.38 490 PHE A O 1
ATOM 3970 N N . ASN A 1 491 ? -0.645 3.240 19.695 1.00 95.81 491 ASN A N 1
ATOM 3971 C CA . ASN A 1 491 ? -0.945 3.590 21.083 1.00 95.81 491 ASN A CA 1
ATOM 3972 C C . ASN A 1 491 ? -2.375 4.136 21.220 1.00 95.81 491 ASN A C 1
ATOM 3974 O O . ASN A 1 491 ? -3.146 3.653 22.045 1.00 95.81 491 ASN A O 1
ATOM 3978 N N . SER A 1 492 ? -2.776 5.070 20.352 1.00 94.94 492 SER A N 1
ATOM 3979 C CA . SER A 1 492 ? -4.111 5.679 20.365 1.00 94.94 492 SER A CA 1
ATOM 3980 C C . SER A 1 492 ? -5.227 4.652 20.125 1.00 94.94 492 SER A C 1
ATOM 3982 O O . SER A 1 492 ? -6.278 4.718 20.770 1.00 94.94 492 SER A O 1
ATOM 3984 N N . PHE A 1 493 ? -4.994 3.664 19.252 1.00 96.12 493 PHE A N 1
ATOM 3985 C CA . PHE A 1 493 ? -5.917 2.548 19.037 1.00 96.12 493 PHE A CA 1
ATOM 3986 C C . PHE A 1 493 ? -5.947 1.562 20.220 1.00 96.12 493 PHE A C 1
ATOM 3988 O O . PHE A 1 493 ? -7.031 1.146 20.635 1.00 96.12 493 PHE A O 1
ATOM 3995 N N . ALA A 1 494 ? -4.794 1.210 20.798 1.00 96.06 494 ALA A N 1
ATOM 3996 C CA . ALA A 1 494 ? -4.720 0.318 21.956 1.00 96.06 494 ALA A CA 1
ATOM 3997 C C . ALA A 1 494 ? -5.424 0.927 23.183 1.00 96.06 494 ALA A C 1
ATOM 3999 O O . ALA A 1 494 ? -6.268 0.276 23.802 1.00 96.06 494 ALA A O 1
ATOM 4000 N N . GLU A 1 495 ? -5.174 2.208 23.473 1.00 95.00 495 GLU A N 1
ATOM 4001 C CA . GLU A 1 495 ? -5.886 2.975 24.500 1.00 95.00 495 GLU A CA 1
ATOM 4002 C C . GLU A 1 495 ? -7.401 3.015 24.250 1.00 95.00 495 GLU A C 1
ATOM 4004 O O . GLU A 1 495 ? -8.185 2.839 25.183 1.00 95.00 495 GLU A O 1
ATOM 4009 N N . HIS A 1 496 ? -7.831 3.224 22.999 1.00 94.44 496 HIS A N 1
ATOM 4010 C CA . HIS A 1 496 ? -9.248 3.191 22.633 1.00 94.44 496 HIS A CA 1
ATOM 4011 C C . HIS A 1 496 ? -9.870 1.816 22.929 1.00 94.44 496 HIS A C 1
ATOM 4013 O O . HIS A 1 496 ? -10.923 1.740 23.562 1.00 94.44 496 HIS A O 1
ATOM 4019 N N . CYS A 1 497 ? -9.199 0.723 22.558 1.00 95.56 497 CYS A N 1
ATOM 4020 C CA . CYS A 1 497 ? -9.654 -0.638 22.847 1.00 95.56 497 CYS A CA 1
ATOM 4021 C C . CYS A 1 497 ? -9.733 -0.916 24.359 1.00 95.56 497 CYS A C 1
ATOM 4023 O O . CYS A 1 497 ? -10.727 -1.462 24.838 1.00 95.56 497 CYS A O 1
ATOM 4025 N N . LEU A 1 498 ? -8.736 -0.480 25.137 1.00 96.06 498 LEU A N 1
ATOM 4026 C CA . LEU A 1 498 ? -8.732 -0.585 26.601 1.00 96.06 498 LEU A CA 1
ATOM 4027 C C . LEU A 1 498 ? -9.861 0.241 27.250 1.00 96.06 498 LEU A C 1
ATOM 4029 O O . LEU A 1 498 ? -10.436 -0.185 28.256 1.00 96.06 498 LEU A O 1
ATOM 4033 N N . LEU A 1 499 ? -10.242 1.381 26.662 1.00 94.44 499 LEU A N 1
ATOM 4034 C CA . LEU A 1 499 ? -11.417 2.153 27.081 1.00 94.44 499 LEU A CA 1
ATOM 4035 C C . LEU A 1 499 ? -12.736 1.412 26.803 1.00 94.44 499 LEU A C 1
ATOM 4037 O O . LEU A 1 499 ? -13.612 1.440 27.670 1.00 94.44 499 LEU A O 1
ATOM 4041 N N . GLN A 1 500 ? -12.866 0.690 25.680 1.00 94.19 500 GLN A N 1
ATOM 4042 C CA . GLN A 1 500 ? -14.042 -0.165 25.450 1.00 94.19 500 GLN A CA 1
ATOM 4043 C C . GLN A 1 500 ? -14.072 -1.359 26.421 1.00 94.19 500 GLN A C 1
ATOM 4045 O O . GLN A 1 500 ? -15.120 -1.671 26.984 1.00 94.19 500 GLN A O 1
ATOM 4050 N N . LEU A 1 501 ? -12.921 -1.985 26.709 1.00 95.94 501 LEU A N 1
ATOM 4051 C CA . LEU A 1 501 ? -12.818 -3.085 27.683 1.00 95.94 501 LEU A CA 1
ATOM 4052 C C . LEU A 1 501 ? -13.156 -2.650 29.118 1.00 95.94 501 LEU A C 1
ATOM 4054 O O . LEU A 1 501 ? -13.781 -3.407 29.858 1.00 95.94 501 LEU A O 1
ATOM 4058 N N . ARG A 1 502 ? -12.837 -1.412 29.514 1.00 95.88 502 ARG A N 1
ATOM 4059 C CA . ARG A 1 502 ? -13.313 -0.829 30.784 1.00 95.88 502 ARG A CA 1
ATOM 4060 C C . ARG A 1 502 ? -14.849 -0.759 30.855 1.00 95.88 502 ARG A C 1
ATOM 4062 O O . ARG A 1 502 ? -15.404 -0.825 31.944 1.00 95.88 502 ARG A O 1
ATOM 4069 N N . LYS A 1 503 ? -15.540 -0.698 29.715 1.00 94.44 503 LYS A N 1
ATOM 4070 C CA . LYS A 1 503 ? -17.008 -0.691 29.591 1.00 94.44 503 LYS A CA 1
ATOM 4071 C C . LYS A 1 503 ? -17.585 -2.013 29.057 1.00 94.44 503 LYS A C 1
ATOM 4073 O O . LYS A 1 503 ? -18.700 -2.033 28.539 1.00 94.44 503 LYS A O 1
ATOM 4078 N N . LEU A 1 504 ? -16.871 -3.134 29.239 1.00 94.00 504 LEU A N 1
ATOM 4079 C CA . LEU A 1 504 ? -17.222 -4.484 28.752 1.00 94.00 504 LEU A CA 1
ATOM 4080 C C . LEU A 1 504 ? -18.724 -4.824 28.838 1.00 94.00 504 LEU A C 1
ATOM 4082 O O . LEU A 1 504 ? -19.303 -5.320 27.877 1.00 94.00 504 LEU A O 1
ATOM 4086 N N . ARG A 1 505 ? -19.356 -4.534 29.983 1.00 90.69 505 ARG A N 1
ATOM 4087 C CA . ARG A 1 505 ? -20.765 -4.857 30.280 1.00 90.69 505 ARG A CA 1
ATOM 4088 C C . ARG A 1 505 ? -21.780 -4.018 29.500 1.00 90.69 505 ARG A C 1
ATOM 4090 O O . ARG A 1 505 ? -22.877 -4.501 29.243 1.00 90.69 505 ARG A O 1
ATOM 4097 N N . GLU A 1 506 ? -21.433 -2.777 29.170 1.00 91.44 506 GLU A N 1
ATOM 4098 C CA . GLU A 1 506 ? -22.282 -1.865 28.394 1.00 91.44 506 GLU A CA 1
ATOM 4099 C C . GLU A 1 506 ? -22.162 -2.139 26.893 1.00 91.44 506 GLU A C 1
ATOM 4101 O O . GLU A 1 506 ? -23.162 -2.121 26.182 1.00 91.44 506 GLU A O 1
ATOM 4106 N N . ILE A 1 507 ? -20.932 -2.377 26.427 1.00 91.62 507 ILE A N 1
ATOM 4107 C CA . ILE A 1 507 ? -20.569 -2.335 25.005 1.00 91.62 507 ILE A CA 1
ATOM 4108 C C . ILE A 1 507 ? -20.579 -3.725 24.367 1.00 91.62 507 ILE A C 1
ATOM 4110 O O . ILE A 1 507 ? -21.021 -3.880 23.231 1.00 91.62 507 ILE A O 1
ATOM 4114 N N . PHE A 1 508 ? -20.169 -4.756 25.110 1.00 93.06 508 PHE A N 1
ATOM 4115 C CA . PHE A 1 508 ? -20.086 -6.133 24.619 1.00 93.06 508 PHE A CA 1
ATOM 4116 C C . PHE A 1 508 ? -21.006 -7.099 25.394 1.00 93.06 508 PHE A C 1
ATOM 4118 O O . PHE A 1 508 ? -20.551 -8.156 25.830 1.00 93.06 508 PHE A O 1
ATOM 4125 N N . PRO A 1 509 ? -22.300 -6.769 25.604 1.00 92.06 509 PRO A N 1
ATOM 4126 C CA . PRO A 1 509 ? -23.181 -7.537 26.474 1.00 92.06 509 PRO A CA 1
ATOM 4127 C C . PRO A 1 509 ? -23.387 -8.963 25.953 1.00 92.06 509 PRO A C 1
ATOM 4129 O O . PRO A 1 509 ? -23.801 -9.174 24.816 1.00 92.06 509 PRO A O 1
ATOM 4132 N N . VAL A 1 510 ? -23.197 -9.938 26.843 1.00 88.44 510 VAL A N 1
ATOM 4133 C CA . VAL A 1 510 ? -23.266 -11.395 26.601 1.00 88.44 510 VAL A CA 1
ATOM 4134 C C . VAL A 1 510 ? -24.491 -11.931 25.842 1.00 88.44 510 VAL A C 1
ATOM 4136 O O . VAL A 1 510 ? -24.424 -13.039 25.320 1.00 88.44 510 VAL A O 1
ATOM 4139 N N . ALA A 1 511 ? -25.599 -11.188 25.776 1.00 86.62 511 ALA A N 1
ATOM 4140 C CA . ALA A 1 511 ? -26.802 -11.572 25.028 1.00 86.62 511 ALA A CA 1
ATOM 4141 C C . ALA A 1 511 ? -26.758 -11.191 23.530 1.00 86.62 511 ALA A C 1
ATOM 4143 O O . ALA A 1 511 ? -27.604 -11.645 22.757 1.00 86.62 511 ALA A O 1
ATOM 4144 N N . ASN A 1 512 ? -25.798 -10.358 23.112 1.00 89.38 512 ASN A N 1
ATOM 4145 C CA . ASN A 1 512 ? -25.621 -9.918 21.731 1.00 89.38 512 ASN A CA 1
ATOM 4146 C C . ASN A 1 512 ? -24.392 -10.606 21.108 1.00 89.38 512 ASN A C 1
ATOM 4148 O O . ASN A 1 512 ? -23.245 -10.294 21.436 1.00 89.38 512 ASN A O 1
ATOM 4152 N N . SER A 1 513 ? -24.629 -11.538 20.182 1.00 89.00 513 SER A N 1
ATOM 4153 C CA . SER A 1 513 ? -23.558 -12.295 19.521 1.00 89.00 513 SER A CA 1
ATOM 4154 C C . SER A 1 513 ? -22.681 -11.448 18.594 1.00 89.00 513 SER A C 1
ATOM 4156 O O . SER A 1 513 ? -21.497 -11.752 18.461 1.00 89.00 513 SER A O 1
ATOM 4158 N N . ILE A 1 514 ? -23.207 -10.368 18.001 1.00 89.81 514 ILE A N 1
ATOM 4159 C CA . ILE A 1 514 ? -22.423 -9.442 17.164 1.00 89.81 514 ILE A CA 1
ATOM 4160 C C . ILE A 1 514 ? -21.415 -8.688 18.038 1.00 89.81 514 ILE A C 1
ATOM 4162 O O . ILE A 1 514 ? -20.238 -8.599 17.696 1.00 89.81 514 ILE A O 1
ATOM 4166 N N . ALA A 1 515 ? -21.853 -8.199 19.200 1.00 91.50 515 ALA A N 1
ATOM 4167 C CA . ALA A 1 515 ? -20.996 -7.489 20.142 1.00 91.50 515 ALA A CA 1
ATOM 4168 C C . ALA A 1 515 ? -19.905 -8.410 20.729 1.00 91.50 515 ALA A C 1
ATOM 4170 O O . ALA A 1 515 ? -18.744 -8.018 20.812 1.00 91.50 515 ALA A O 1
ATOM 4171 N N . ILE A 1 516 ? -20.238 -9.668 21.046 1.00 92.44 516 ILE A N 1
ATOM 4172 C CA . ILE A 1 516 ? -19.246 -10.681 21.448 1.00 92.44 516 ILE A CA 1
ATOM 4173 C C . ILE A 1 516 ? -18.253 -11.005 20.313 1.00 92.44 516 ILE A C 1
ATOM 4175 O O . ILE A 1 516 ? -17.062 -11.161 20.578 1.00 92.44 516 ILE A O 1
ATOM 4179 N N . GLY A 1 517 ? -18.698 -11.030 19.052 1.00 92.19 517 GLY A N 1
ATOM 4180 C CA . GLY A 1 517 ? -17.809 -11.156 17.892 1.00 92.19 517 GLY A CA 1
ATOM 4181 C C . GLY A 1 517 ? -16.854 -9.965 17.735 1.00 92.19 517 GLY A C 1
ATOM 4182 O O . GLY A 1 517 ? -15.655 -10.163 17.541 1.00 92.19 517 GLY A O 1
ATOM 4183 N N . ARG A 1 518 ? -17.352 -8.728 17.895 1.00 92.81 518 ARG A N 1
ATOM 4184 C CA . ARG A 1 518 ? -16.515 -7.511 17.904 1.00 92.81 518 ARG A CA 1
ATOM 4185 C C . ARG A 1 518 ? -15.475 -7.550 19.024 1.00 92.81 518 ARG A C 1
ATOM 4187 O O . ARG A 1 518 ? -14.314 -7.259 18.760 1.00 92.81 518 ARG A O 1
ATOM 4194 N N . LEU A 1 519 ? -15.854 -7.986 20.228 1.00 95.00 519 LEU A N 1
ATOM 4195 C CA . LEU A 1 519 ? -14.932 -8.188 21.351 1.00 95.00 519 LEU A CA 1
ATOM 4196 C C . LEU A 1 519 ? -13.824 -9.205 21.027 1.00 95.00 519 LEU A C 1
ATOM 4198 O O . LEU A 1 519 ? -12.663 -8.947 21.336 1.00 95.00 519 LEU A O 1
ATOM 4202 N N . GLU A 1 520 ? -14.145 -10.335 20.388 1.00 95.44 520 GLU A N 1
ATOM 4203 C 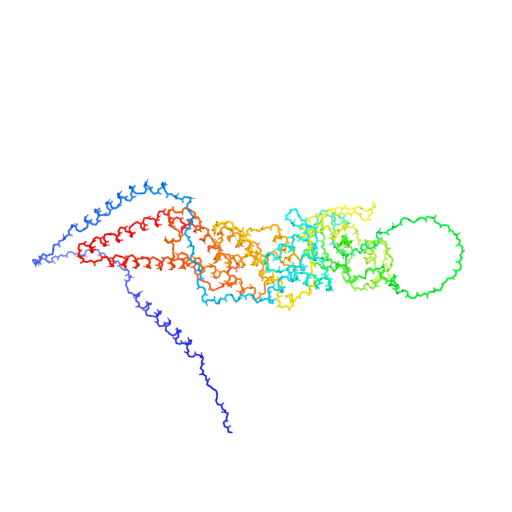CA . GLU A 1 520 ? -13.126 -11.320 19.995 1.00 95.44 520 GLU A CA 1
ATOM 4204 C C . GLU A 1 520 ? -12.115 -10.726 18.997 1.00 95.44 520 GLU A C 1
ATOM 4206 O O . GLU A 1 520 ? -10.908 -10.901 19.170 1.00 95.44 520 GLU A O 1
ATOM 4211 N N . PHE A 1 521 ? -12.569 -9.972 17.990 1.00 95.94 521 PHE A N 1
ATOM 4212 C CA . PHE A 1 521 ? -11.654 -9.316 17.051 1.00 95.94 521 PHE A CA 1
ATOM 4213 C C . PHE A 1 521 ? -10.877 -8.142 17.674 1.00 95.94 521 PHE A C 1
ATOM 4215 O O . PHE A 1 521 ? -9.690 -8.013 17.392 1.00 95.94 521 PHE A O 1
ATOM 4222 N N . LEU A 1 522 ? -11.472 -7.358 18.580 1.00 96.62 522 LEU A N 1
ATOM 4223 C CA . LEU A 1 522 ? -10.781 -6.321 19.363 1.00 96.62 522 LEU A CA 1
ATOM 4224 C C . LEU A 1 522 ? -9.608 -6.917 20.157 1.00 96.62 522 LEU A C 1
ATOM 4226 O O . LEU A 1 522 ? -8.489 -6.402 20.099 1.00 96.62 522 LEU A O 1
ATOM 4230 N N . LEU A 1 523 ? -9.839 -8.031 20.862 1.00 97.12 523 LEU A N 1
ATOM 4231 C CA . LEU A 1 523 ? -8.796 -8.727 21.623 1.00 97.12 523 LEU A CA 1
ATOM 4232 C C . LEU A 1 523 ? -7.697 -9.287 20.709 1.00 97.12 523 LEU A C 1
ATOM 4234 O O . LEU A 1 523 ? -6.517 -9.182 21.044 1.00 97.12 523 LEU A O 1
ATOM 4238 N N . ARG A 1 524 ? -8.055 -9.797 19.523 1.00 97.31 524 ARG A N 1
ATOM 4239 C CA . ARG A 1 524 ? -7.080 -10.213 18.500 1.00 97.31 524 ARG A CA 1
ATOM 4240 C C . ARG A 1 524 ? -6.252 -9.038 17.969 1.00 97.31 524 ARG A C 1
ATOM 4242 O O . ARG A 1 524 ? -5.051 -9.210 17.799 1.00 97.31 524 ARG A O 1
ATOM 4249 N N . CYS A 1 525 ? -6.836 -7.854 17.756 1.00 98.00 525 CYS A N 1
ATOM 4250 C CA . CYS A 1 525 ? -6.087 -6.654 17.358 1.00 98.00 525 CYS A CA 1
ATOM 4251 C C . CYS A 1 525 ? -5.085 -6.222 18.436 1.00 98.00 525 CYS A C 1
ATOM 4253 O O . CYS A 1 525 ? -3.931 -5.945 18.120 1.00 98.00 525 CYS A O 1
ATOM 4255 N N . LEU A 1 526 ? -5.498 -6.208 19.709 1.00 97.44 526 LEU A N 1
ATOM 4256 C CA . LEU A 1 526 ? -4.593 -5.928 20.829 1.00 97.44 526 LEU A CA 1
ATOM 4257 C C . LEU A 1 526 ? -3.456 -6.958 20.915 1.00 97.44 526 LEU A C 1
ATOM 4259 O O . LEU A 1 526 ? -2.298 -6.575 21.057 1.00 97.44 526 LEU A O 1
ATOM 4263 N N . SER A 1 527 ? -3.771 -8.250 20.791 1.00 96.56 527 SER A N 1
ATOM 4264 C CA . SER A 1 527 ? -2.770 -9.323 20.793 1.00 96.56 527 SER A CA 1
ATOM 4265 C C . SER A 1 527 ? -1.758 -9.154 19.653 1.00 96.56 527 SER A C 1
ATOM 4267 O O . SER A 1 527 ? -0.560 -9.103 19.922 1.00 96.56 527 SER A O 1
ATOM 4269 N N . GLN A 1 528 ? -2.243 -8.951 18.421 1.00 97.69 528 GLN A N 1
ATOM 4270 C CA . GLN A 1 528 ? -1.427 -8.706 17.227 1.00 97.69 528 GLN A CA 1
ATOM 4271 C C . GLN A 1 528 ? -0.504 -7.489 17.398 1.00 97.69 528 GLN A C 1
ATOM 4273 O O . GLN A 1 528 ? 0.671 -7.574 17.052 1.00 97.69 528 GLN A O 1
ATOM 4278 N N . ILE A 1 529 ? -1.001 -6.377 17.960 1.00 97.31 529 ILE A N 1
ATOM 4279 C CA . ILE A 1 529 ? -0.179 -5.179 18.196 1.00 97.31 529 ILE A CA 1
ATOM 4280 C C . ILE A 1 529 ? 0.978 -5.488 19.147 1.00 97.31 529 ILE A C 1
ATOM 4282 O O . ILE A 1 529 ? 2.117 -5.186 18.820 1.00 97.31 529 ILE A O 1
ATOM 4286 N N . TYR A 1 530 ? 0.731 -6.121 20.294 1.00 95.69 530 TYR A N 1
ATOM 4287 C CA . TYR A 1 530 ? 1.800 -6.349 21.274 1.00 95.69 530 TYR A CA 1
ATOM 4288 C C . TYR A 1 530 ? 2.751 -7.499 20.870 1.00 95.69 530 TYR A C 1
ATOM 4290 O O . TYR A 1 530 ? 3.887 -7.544 21.347 1.00 95.69 530 TYR A O 1
ATOM 4298 N N . SER A 1 531 ? 2.339 -8.410 19.977 1.00 95.38 531 SER A N 1
ATOM 4299 C CA . SER A 1 531 ? 3.213 -9.473 19.456 1.00 95.38 531 SER A CA 1
ATOM 4300 C C . SER A 1 531 ? 4.119 -9.040 18.299 1.00 95.38 531 SER A C 1
ATOM 4302 O O . SER A 1 531 ? 5.201 -9.608 18.148 1.00 95.38 531 SER A O 1
ATOM 4304 N N . MET A 1 532 ? 3.688 -8.083 17.471 1.00 96.25 532 MET A N 1
ATOM 4305 C CA . MET A 1 532 ? 4.320 -7.824 16.174 1.00 96.25 532 MET A CA 1
ATOM 4306 C C . MET A 1 532 ? 5.610 -6.989 16.254 1.00 96.25 532 MET A C 1
ATOM 4308 O O . MET A 1 532 ? 5.713 -6.022 17.015 1.00 96.25 532 MET A O 1
ATOM 4312 N N . GLN A 1 533 ? 6.585 -7.314 15.397 1.00 95.50 533 GLN A N 1
ATOM 4313 C CA . GLN A 1 533 ? 7.857 -6.575 15.294 1.00 95.50 533 GLN A CA 1
ATOM 4314 C C . GLN A 1 533 ? 7.711 -5.062 15.001 1.00 95.50 533 GLN A C 1
ATOM 4316 O O . GLN A 1 533 ? 8.453 -4.288 15.617 1.00 95.50 533 GLN A O 1
ATOM 4321 N N . PRO A 1 534 ? 6.759 -4.599 14.158 1.00 96.06 534 PRO A N 1
ATOM 4322 C CA . PRO A 1 534 ? 6.489 -3.173 13.966 1.00 96.06 534 PRO A CA 1
ATOM 4323 C C . PRO A 1 534 ? 6.280 -2.387 15.268 1.00 96.06 534 PRO A C 1
ATOM 4325 O O . PRO A 1 534 ? 6.901 -1.345 15.471 1.00 96.06 534 PRO A O 1
ATOM 4328 N N . PHE A 1 535 ? 5.444 -2.892 16.182 1.00 96.62 535 PHE A N 1
ATOM 4329 C CA . PHE A 1 535 ? 5.119 -2.206 17.437 1.00 96.62 535 PHE A CA 1
ATOM 4330 C C . PHE A 1 535 ? 6.296 -2.203 18.411 1.00 96.62 535 PHE A C 1
ATOM 4332 O O . PHE A 1 535 ? 6.606 -1.167 18.987 1.00 96.62 535 PHE A O 1
ATOM 4339 N N . GLN A 1 536 ? 6.998 -3.330 18.549 1.00 94.31 536 GLN A N 1
ATOM 4340 C CA . GLN A 1 536 ? 8.185 -3.430 19.409 1.00 94.31 536 GLN A CA 1
ATOM 4341 C C . GLN A 1 536 ? 9.310 -2.485 18.950 1.00 94.31 536 GLN A C 1
ATOM 4343 O O . GLN A 1 536 ? 10.080 -1.995 19.774 1.00 94.31 536 GLN A O 1
ATOM 4348 N N . SER A 1 537 ? 9.366 -2.186 17.647 1.00 93.81 537 SER A N 1
ATOM 4349 C CA . SER A 1 537 ? 10.331 -1.253 17.058 1.00 93.81 537 SER A CA 1
ATOM 4350 C C . SER A 1 537 ? 9.986 0.217 17.331 1.00 93.81 537 SER A C 1
ATOM 4352 O O . SER A 1 537 ? 10.860 0.971 17.754 1.00 93.81 537 SER A O 1
ATOM 4354 N N . VAL A 1 538 ? 8.728 0.638 17.117 1.00 95.12 538 VAL A N 1
ATOM 4355 C CA . VAL A 1 538 ? 8.327 2.061 17.248 1.00 95.12 538 VAL A CA 1
ATOM 4356 C C . VAL A 1 538 ? 7.814 2.445 18.645 1.00 95.12 538 VAL A C 1
ATOM 4358 O O . VAL A 1 538 ? 7.839 3.619 19.009 1.00 95.12 538 VAL A O 1
ATOM 4361 N N . CYS A 1 539 ? 7.397 1.470 19.459 1.00 94.38 539 CYS A N 1
ATOM 4362 C CA . CYS A 1 539 ? 6.922 1.643 20.837 1.00 94.38 539 CYS A CA 1
ATOM 4363 C C . CYS A 1 539 ? 7.761 0.833 21.858 1.00 94.38 539 CYS A C 1
ATOM 4365 O O . CYS A 1 539 ? 7.188 0.072 22.638 1.00 94.38 539 CYS A O 1
ATOM 4367 N N . PRO A 1 540 ? 9.099 0.997 21.942 1.00 90.44 540 PRO A N 1
ATOM 4368 C CA . PRO A 1 540 ? 9.982 0.145 22.761 1.00 90.44 540 PRO A CA 1
ATOM 4369 C C . PRO A 1 540 ? 9.766 0.229 24.290 1.00 90.44 540 PRO A C 1
ATOM 4371 O O . PRO A 1 540 ? 10.436 -0.470 25.048 1.00 90.44 540 PRO A O 1
ATOM 4374 N N . PHE A 1 541 ? 8.847 1.078 24.762 1.00 90.62 541 PHE A N 1
ATOM 4375 C CA . PHE A 1 541 ? 8.499 1.262 26.175 1.00 90.62 541 PHE A CA 1
ATOM 4376 C C . PHE A 1 541 ? 6.989 1.074 26.419 1.00 90.62 541 PHE A C 1
ATOM 4378 O O . PHE A 1 541 ? 6.320 1.961 26.949 1.00 90.62 541 PHE A O 1
ATOM 4385 N N . HIS A 1 542 ? 6.444 -0.078 26.018 1.00 89.69 542 HIS A N 1
ATOM 4386 C CA . HIS A 1 542 ? 5.069 -0.495 26.327 1.00 89.69 542 HIS A CA 1
ATOM 4387 C C . HIS A 1 542 ? 4.993 -1.325 27.628 1.00 89.69 542 HIS A C 1
ATOM 4389 O O . HIS A 1 542 ? 6.002 -1.854 28.099 1.00 89.69 542 HIS A O 1
ATOM 4395 N N . ASN A 1 543 ? 3.800 -1.472 28.220 1.00 91.19 543 ASN A N 1
ATOM 4396 C CA . ASN A 1 543 ? 3.590 -2.424 29.322 1.00 91.19 543 ASN A CA 1
ATOM 4397 C C . ASN A 1 543 ? 3.304 -3.834 28.770 1.00 91.19 543 ASN A C 1
ATOM 4399 O O . ASN A 1 543 ? 3.198 -4.049 27.563 1.00 91.19 543 ASN A O 1
ATOM 4403 N N . GLU A 1 544 ? 3.135 -4.819 29.648 1.00 93.06 544 GLU A N 1
ATOM 4404 C CA . GLU A 1 544 ? 2.638 -6.137 29.249 1.00 93.06 544 GLU A CA 1
ATOM 4405 C C . GLU A 1 544 ? 1.115 -6.084 29.032 1.00 93.06 544 GLU A C 1
ATOM 4407 O O . GLU A 1 544 ? 0.369 -5.732 29.949 1.00 93.06 544 GLU A O 1
ATOM 4412 N N . LEU A 1 545 ? 0.633 -6.485 27.847 1.00 94.50 545 LEU A N 1
ATOM 4413 C CA . LEU A 1 545 ? -0.785 -6.389 27.453 1.00 94.50 545 LEU A CA 1
ATOM 4414 C C . LEU A 1 545 ? -1.760 -6.940 28.509 1.00 94.50 545 LEU A C 1
ATOM 4416 O O . LEU A 1 545 ? -2.809 -6.352 28.779 1.00 94.50 545 LEU A O 1
ATOM 4420 N N . HIS A 1 546 ? -1.411 -8.068 29.131 1.00 94.00 546 HIS A N 1
ATOM 4421 C CA . HIS A 1 546 ? -2.257 -8.717 30.130 1.00 94.00 546 HIS A CA 1
ATOM 4422 C C . HIS A 1 546 ? -2.432 -7.865 31.404 1.00 94.00 546 HIS A C 1
ATOM 4424 O O . HIS A 1 546 ? -3.490 -7.916 32.033 1.00 94.00 546 HIS A O 1
ATOM 4430 N N . VAL A 1 547 ? -1.438 -7.042 31.762 1.00 95.81 547 VAL A N 1
ATOM 4431 C CA . VAL A 1 547 ? -1.508 -6.088 32.881 1.00 95.81 547 VAL A CA 1
ATOM 4432 C C . VAL A 1 547 ? -2.441 -4.929 32.531 1.00 95.81 547 VAL A C 1
ATOM 4434 O O . VAL A 1 547 ? -3.254 -4.527 33.367 1.00 95.81 547 VAL A O 1
ATOM 4437 N N . GLU A 1 548 ? -2.384 -4.428 31.296 1.00 95.94 548 GLU A N 1
ATOM 4438 C CA . GLU A 1 548 ? -3.247 -3.336 30.825 1.00 95.94 548 GLU A CA 1
ATOM 4439 C C . GLU A 1 548 ? -4.717 -3.772 30.749 1.00 95.94 548 GLU A C 1
ATOM 4441 O O . GLU A 1 548 ? -5.582 -3.135 31.358 1.00 95.94 548 GLU A O 1
ATOM 4446 N N . ILE A 1 549 ? -4.995 -4.924 30.122 1.00 96.19 549 ILE A N 1
ATOM 4447 C CA . ILE A 1 549 ? -6.335 -5.531 30.074 1.00 96.19 549 ILE A CA 1
ATOM 4448 C C . ILE A 1 549 ? -6.865 -5.785 31.492 1.00 96.19 549 ILE A C 1
ATOM 4450 O O . ILE A 1 549 ? -7.978 -5.368 31.823 1.00 96.19 549 ILE A O 1
ATOM 4454 N N . ALA A 1 550 ? -6.074 -6.413 32.370 1.00 95.94 550 ALA A N 1
ATOM 4455 C CA . ALA A 1 550 ? -6.497 -6.674 33.746 1.00 95.94 550 ALA A CA 1
ATOM 4456 C C . ALA A 1 550 ? -6.767 -5.380 34.534 1.00 95.94 550 ALA A C 1
ATOM 4458 O O . ALA A 1 550 ? -7.652 -5.361 35.390 1.00 95.94 550 ALA A O 1
ATOM 4459 N N . THR A 1 551 ? -6.040 -4.297 34.253 1.00 96.94 551 THR A N 1
ATOM 4460 C CA . THR A 1 551 ? -6.249 -2.984 34.883 1.00 96.94 551 THR A CA 1
ATOM 4461 C C . THR A 1 551 ? -7.542 -2.330 34.392 1.00 96.94 551 THR A C 1
ATOM 4463 O O . THR A 1 551 ? -8.344 -1.882 35.216 1.00 96.94 551 THR A O 1
ATOM 4466 N N . ALA A 1 552 ? -7.801 -2.346 33.080 1.00 96.81 552 ALA A N 1
ATOM 4467 C CA . ALA A 1 552 ? -9.040 -1.840 32.489 1.00 96.81 552 ALA A CA 1
ATOM 4468 C C . ALA A 1 552 ? -10.280 -2.582 33.027 1.00 96.81 552 ALA A C 1
ATOM 4470 O O . ALA A 1 552 ? -11.230 -1.947 33.493 1.00 96.81 552 ALA A O 1
ATOM 4471 N N . LEU A 1 553 ? -10.240 -3.921 33.052 1.00 95.75 553 LEU A N 1
ATOM 4472 C CA . LEU A 1 553 ? -11.334 -4.770 33.540 1.00 95.75 553 LEU A CA 1
ATOM 4473 C C . LEU A 1 553 ? -11.593 -4.618 35.048 1.00 95.75 553 LEU A C 1
ATOM 4475 O O . LEU A 1 553 ? -12.752 -4.575 35.471 1.00 95.75 553 LEU A O 1
ATOM 4479 N N . LYS A 1 554 ? -10.538 -4.506 35.871 1.00 96.38 554 LYS A N 1
ATOM 4480 C CA . LYS A 1 554 ? -10.672 -4.231 37.315 1.00 96.38 554 LYS A CA 1
ATOM 4481 C C . LYS A 1 554 ? -11.331 -2.876 37.555 1.00 96.38 554 LYS A C 1
ATOM 4483 O O . LYS A 1 554 ? -12.272 -2.799 38.341 1.00 96.38 554 LYS A O 1
ATOM 4488 N N . LYS A 1 555 ? -10.881 -1.834 36.847 1.00 96.62 555 LYS A N 1
ATOM 4489 C CA . LYS A 1 555 ? -11.430 -0.478 36.964 1.00 96.62 555 LYS A CA 1
ATOM 4490 C C . LYS A 1 555 ? -12.909 -0.431 36.568 1.00 96.62 555 LYS A C 1
ATOM 4492 O O . LYS A 1 555 ? -13.727 0.017 37.362 1.00 96.62 555 LYS A O 1
ATOM 4497 N N . GLY A 1 556 ? -13.259 -0.995 35.412 1.00 95.50 556 GLY A N 1
ATOM 4498 C CA . GLY A 1 556 ? -14.647 -1.082 34.947 1.00 95.50 556 GLY A CA 1
ATOM 4499 C C . GLY A 1 556 ? -15.572 -1.895 35.857 1.00 95.50 556 GLY A C 1
ATOM 4500 O O . GLY A 1 556 ? -16.755 -1.595 35.992 1.00 95.50 556 GLY A O 1
ATOM 4501 N N . THR A 1 557 ? -15.039 -2.926 36.520 1.00 94.94 557 THR A N 1
ATOM 4502 C CA . THR A 1 557 ? -15.806 -3.745 37.475 1.00 94.94 557 THR A CA 1
ATOM 4503 C C . THR A 1 557 ? -16.031 -3.038 38.810 1.00 94.94 557 THR A C 1
ATOM 4505 O O . THR A 1 557 ? -17.106 -3.188 39.387 1.00 94.94 557 THR A O 1
ATOM 4508 N N . LEU A 1 558 ? -15.069 -2.234 39.276 1.00 95.44 558 LEU A N 1
ATOM 4509 C CA . LEU A 1 558 ? -15.263 -1.363 40.436 1.00 95.44 558 LEU A CA 1
ATOM 4510 C C . LEU A 1 558 ? -16.329 -0.296 40.147 1.00 95.44 558 LEU A C 1
ATOM 4512 O O . LEU A 1 558 ? -17.282 -0.173 40.908 1.00 95.44 558 LEU A O 1
ATOM 4516 N N . GLU A 1 559 ? -16.206 0.403 39.017 1.00 94.50 559 GLU A N 1
ATOM 4517 C CA . GLU A 1 559 ? -17.120 1.480 38.608 1.00 94.50 559 GLU A CA 1
ATOM 4518 C C . GLU A 1 559 ? -18.566 0.965 38.462 1.00 94.50 559 GLU A C 1
ATOM 4520 O O . GLU A 1 559 ? -19.488 1.523 39.057 1.00 94.50 559 GLU A O 1
ATOM 4525 N N . TRP A 1 560 ? -18.764 -0.181 37.797 1.00 93.69 560 TRP A N 1
ATOM 4526 C CA . TRP A 1 560 ? -20.067 -0.857 37.719 1.00 93.69 560 TRP A CA 1
ATOM 4527 C C . TRP A 1 560 ? -20.645 -1.232 39.099 1.00 93.69 560 TRP A C 1
ATOM 4529 O O . TRP A 1 560 ? -21.843 -1.066 39.344 1.00 93.69 560 TRP A O 1
ATOM 4539 N N . TYR A 1 561 ? -19.812 -1.732 40.017 1.00 92.75 561 TYR A N 1
ATOM 4540 C CA . TYR A 1 561 ? -20.260 -2.107 41.360 1.00 92.75 561 TYR A CA 1
ATOM 4541 C C . TYR A 1 561 ? -20.645 -0.880 42.201 1.00 92.75 561 TYR A C 1
ATOM 4543 O O . TYR A 1 561 ? -21.647 -0.917 42.920 1.00 92.75 561 TYR A O 1
ATOM 4551 N N . GLU A 1 562 ? -19.899 0.220 42.085 1.00 92.56 562 GLU A N 1
ATOM 4552 C CA . GLU A 1 562 ? -20.216 1.494 42.735 1.00 92.56 562 GLU A CA 1
ATOM 4553 C C . GLU A 1 562 ? -21.534 2.081 42.207 1.00 92.56 562 GLU A C 1
ATOM 4555 O O . GLU A 1 562 ? -22.392 2.456 43.011 1.00 92.56 562 GLU A O 1
ATOM 4560 N N . GLU A 1 563 ? -21.771 2.061 40.891 1.00 90.19 563 GLU A N 1
ATOM 4561 C CA . GLU A 1 563 ? -23.054 2.464 40.297 1.00 90.19 563 GLU A CA 1
ATOM 4562 C C . GLU A 1 563 ? -24.231 1.613 40.795 1.00 90.19 563 GLU A C 1
ATOM 4564 O O . GLU A 1 563 ? -25.270 2.159 41.181 1.00 90.19 563 GLU A O 1
ATOM 4569 N N . MET A 1 564 ? -24.085 0.283 40.843 1.00 86.94 564 MET A N 1
ATOM 4570 C CA . MET A 1 564 ? -25.113 -0.602 41.408 1.00 86.94 564 MET A CA 1
ATOM 4571 C C . MET A 1 564 ? -25.353 -0.308 42.891 1.00 86.94 564 MET A C 1
ATOM 4573 O O . MET A 1 564 ? -26.503 -0.230 43.333 1.00 86.94 564 MET A O 1
ATOM 4577 N N . GLN A 1 565 ? -24.293 -0.058 43.663 1.00 87.00 565 GLN A N 1
ATOM 4578 C CA . GLN A 1 565 ? -24.425 0.300 45.068 1.00 87.00 565 GLN A CA 1
ATOM 4579 C C . GLN A 1 565 ? -25.122 1.659 45.256 1.00 87.00 565 GLN A C 1
ATOM 4581 O O . GLN A 1 565 ? -25.923 1.796 46.179 1.00 87.00 565 GLN A O 1
ATOM 4586 N N . ILE A 1 566 ? -24.884 2.648 44.388 1.00 86.69 566 ILE A N 1
ATOM 4587 C CA . ILE A 1 566 ? -25.586 3.944 44.386 1.00 86.69 566 ILE A CA 1
ATOM 4588 C C . ILE A 1 566 ? -27.064 3.759 44.009 1.00 86.69 566 ILE A C 1
ATOM 4590 O O . ILE A 1 566 ? -27.953 4.241 44.717 1.00 86.69 566 ILE A O 1
ATOM 4594 N N . LYS A 1 567 ? -27.353 2.990 42.955 1.00 82.81 567 LYS A N 1
ATOM 4595 C CA . LYS A 1 567 ? -28.714 2.706 42.467 1.00 82.81 567 LYS A CA 1
ATOM 4596 C C . LYS A 1 567 ? -29.590 2.012 43.515 1.00 82.81 567 LYS A C 1
ATOM 4598 O O . LYS A 1 567 ? -30.770 2.336 43.630 1.00 82.81 567 LYS A O 1
ATOM 4603 N N . GLU A 1 568 ? -29.013 1.127 44.328 1.00 77.94 568 GLU A N 1
ATOM 4604 C CA . GLU A 1 568 ? -29.681 0.477 45.468 1.00 77.94 568 GLU A CA 1
ATOM 4605 C C . GLU A 1 568 ? -29.490 1.225 46.818 1.00 77.94 568 GLU A C 1
ATOM 4607 O O . GLU A 1 568 ? -30.031 0.824 47.855 1.00 77.94 568 GLU A O 1
ATOM 4612 N N . ARG A 1 569 ? -28.753 2.348 46.841 1.00 74.56 569 ARG A N 1
ATOM 4613 C CA . ARG A 1 569 ? -28.743 3.321 47.955 1.00 74.56 569 ARG A CA 1
ATOM 4614 C C . ARG A 1 569 ? -29.907 4.306 47.850 1.00 74.56 569 ARG A C 1
ATOM 4616 O O . ARG A 1 569 ? -30.577 4.540 48.850 1.00 74.56 569 ARG A O 1
ATOM 4623 N N . LEU A 1 570 ? -30.191 4.817 46.651 1.00 64.44 570 LEU A N 1
ATOM 4624 C CA . LEU A 1 570 ? -31.211 5.852 46.408 1.00 64.44 570 LEU A CA 1
ATOM 4625 C C . LEU A 1 570 ? -32.670 5.392 46.613 1.00 64.44 570 LEU A C 1
ATOM 4627 O O . LEU A 1 570 ? -33.570 6.224 46.681 1.00 64.44 570 LEU A O 1
ATOM 4631 N N . LYS A 1 571 ? -32.925 4.082 46.728 1.00 65.38 571 LYS A N 1
ATOM 4632 C CA . LYS A 1 571 ? -34.277 3.503 46.879 1.00 65.38 571 LYS A CA 1
ATOM 4633 C C . LYS A 1 571 ? -34.739 3.311 48.329 1.00 65.38 571 LYS A C 1
ATOM 4635 O O . LYS A 1 571 ? -35.838 2.815 48.549 1.00 65.38 571 LYS A O 1
ATOM 4640 N N . ARG A 1 572 ? -33.900 3.628 49.317 1.00 69.62 572 ARG A N 1
ATOM 4641 C CA . ARG A 1 572 ? -34.110 3.248 50.724 1.00 69.62 572 ARG A CA 1
ATOM 4642 C C . ARG A 1 572 ? -35.026 4.232 51.452 1.00 69.62 572 ARG A C 1
ATOM 4644 O O . ARG A 1 572 ? -34.714 5.419 51.499 1.00 69.62 572 ARG A O 1
ATOM 4651 N N . LYS A 1 573 ? -36.089 3.733 52.090 1.00 66.06 573 LYS A N 1
ATOM 4652 C CA . LYS A 1 573 ? -36.890 4.469 53.088 1.00 66.06 573 LYS A CA 1
ATOM 4653 C C . LYS A 1 573 ? -37.074 3.689 54.401 1.00 66.06 573 LYS A C 1
ATOM 4655 O O . LYS A 1 573 ? -37.469 4.281 55.398 1.00 66.06 573 LYS A O 1
ATOM 4660 N N . SER A 1 574 ? -36.758 2.392 54.416 1.00 80.50 574 SER A N 1
ATOM 4661 C CA . SER A 1 574 ? -36.924 1.475 55.552 1.00 80.50 574 SER A CA 1
ATOM 4662 C C . SER A 1 574 ? -35.857 0.366 55.591 1.00 80.50 574 SER A C 1
ATOM 4664 O O . SER A 1 574 ? -35.165 0.102 54.604 1.00 80.50 574 SER A O 1
ATOM 4666 N N . GLU A 1 575 ? -35.732 -0.315 56.734 1.00 79.00 575 GLU A N 1
ATOM 4667 C CA . GLU A 1 575 ? -34.785 -1.428 56.933 1.00 79.00 575 GLU A CA 1
ATOM 4668 C C . GLU A 1 575 ? -35.140 -2.672 56.101 1.00 79.00 575 GLU A C 1
ATOM 4670 O O . GLU A 1 575 ? -34.258 -3.354 55.575 1.00 79.00 575 GLU A O 1
ATOM 4675 N N . THR A 1 576 ? -36.431 -2.947 55.904 1.00 82.31 576 THR A N 1
ATOM 4676 C CA . THR A 1 576 ? -36.890 -4.068 55.070 1.00 82.31 576 THR A CA 1
ATOM 4677 C C . THR A 1 576 ? -36.562 -3.838 53.594 1.00 82.31 576 THR A C 1
ATOM 4679 O O . THR A 1 576 ? -36.094 -4.760 52.923 1.00 82.31 576 THR A O 1
ATOM 4682 N N . GLU A 1 577 ? -36.710 -2.612 53.082 1.00 80.19 577 GLU A N 1
ATOM 4683 C CA . GLU A 1 577 ? -36.228 -2.233 51.744 1.00 80.19 577 GLU A CA 1
ATOM 4684 C C . GLU A 1 577 ? -34.699 -2.294 51.639 1.00 80.19 577 GLU A C 1
ATOM 4686 O O . GLU A 1 577 ? -34.175 -2.662 50.583 1.00 80.19 577 GLU A O 1
ATOM 4691 N N . HIS A 1 578 ? -33.973 -1.955 52.711 1.00 81.12 578 HIS A N 1
ATOM 4692 C CA . HIS A 1 578 ? -32.514 -2.061 52.754 1.00 81.12 578 HIS A CA 1
ATOM 4693 C C . HIS A 1 578 ? -32.054 -3.513 52.564 1.00 81.12 578 HIS A C 1
ATOM 4695 O O . HIS A 1 578 ? -31.222 -3.770 51.693 1.00 81.12 578 HIS A O 1
ATOM 4701 N N . LEU A 1 579 ? -32.656 -4.469 53.281 1.00 84.50 579 LEU A N 1
ATOM 4702 C CA . LEU A 1 579 ? -32.363 -5.897 53.118 1.00 84.50 579 LEU A CA 1
ATOM 4703 C C . LEU A 1 579 ? -32.694 -6.399 51.700 1.00 84.50 579 LEU A C 1
ATOM 4705 O O . LEU A 1 579 ? -31.855 -7.030 51.060 1.00 84.50 579 LEU A O 1
ATOM 4709 N N . HIS A 1 580 ? -33.865 -6.049 51.155 1.00 84.94 580 HIS A N 1
ATOM 4710 C CA . HIS A 1 580 ? -34.228 -6.401 49.772 1.00 84.94 580 HIS A CA 1
ATOM 4711 C C . HIS A 1 580 ? -33.279 -5.788 48.728 1.00 84.94 580 HIS A C 1
ATOM 4713 O O . HIS A 1 580 ? -33.051 -6.381 47.674 1.00 84.94 580 HIS A O 1
ATOM 4719 N N . SER A 1 581 ? -32.727 -4.606 49.003 1.00 84.00 581 SER A N 1
ATOM 4720 C CA . SER A 1 581 ? -31.744 -3.936 48.144 1.00 84.00 581 SER A CA 1
ATOM 4721 C C . SER A 1 581 ? -30.367 -4.611 48.202 1.00 84.00 581 SER A C 1
ATOM 4723 O O . SER A 1 581 ? -29.691 -4.698 47.179 1.00 84.00 581 SER A O 1
ATOM 4725 N N . LEU A 1 582 ? -29.965 -5.140 49.365 1.00 85.44 582 LEU A N 1
ATOM 4726 C CA . LEU A 1 582 ? -28.748 -5.949 49.501 1.00 85.44 582 LEU A CA 1
ATOM 4727 C C . LEU A 1 582 ? -28.869 -7.289 48.764 1.00 85.44 582 LEU A C 1
ATOM 4729 O O . LEU A 1 582 ? -27.952 -7.645 48.029 1.00 85.44 582 LEU A O 1
ATOM 4733 N N . ILE A 1 583 ? -30.006 -7.985 48.887 1.00 88.44 583 ILE A N 1
ATOM 4734 C CA . ILE A 1 583 ? -30.272 -9.236 48.152 1.00 88.44 583 ILE A CA 1
ATOM 4735 C C . ILE A 1 583 ? -30.152 -8.994 46.639 1.00 88.44 583 ILE A C 1
ATOM 4737 O O . ILE A 1 583 ? -29.351 -9.643 45.974 1.00 88.44 583 ILE A O 1
ATOM 4741 N N . LYS A 1 584 ? -30.829 -7.966 46.105 1.00 87.19 584 LYS A N 1
ATOM 4742 C CA . LYS A 1 584 ? -30.752 -7.600 44.676 1.00 87.19 584 LYS A CA 1
ATOM 4743 C C . LYS A 1 584 ? -29.329 -7.301 44.192 1.00 87.19 584 LYS A C 1
ATOM 4745 O O . LYS A 1 584 ? -29.006 -7.628 43.049 1.00 87.19 584 LYS A O 1
ATOM 4750 N N . LEU A 1 585 ? -28.492 -6.687 45.033 1.00 89.25 585 LEU A N 1
ATOM 4751 C CA . LEU A 1 585 ? -27.085 -6.421 44.722 1.00 89.25 585 LEU A CA 1
ATOM 4752 C C . LEU A 1 585 ? -26.266 -7.722 44.674 1.00 89.25 585 LEU A C 1
ATOM 4754 O O . LEU A 1 585 ? -25.514 -7.925 43.722 1.00 89.25 585 LEU A O 1
ATOM 4758 N N . VAL A 1 586 ? -26.449 -8.622 45.647 1.00 91.31 586 VAL A N 1
ATOM 4759 C CA . VAL A 1 586 ? -25.802 -9.947 45.664 1.00 91.31 586 VAL A CA 1
ATOM 4760 C C . VAL A 1 586 ? -26.221 -10.772 44.446 1.00 91.31 586 VAL A C 1
ATOM 4762 O O . VAL A 1 586 ? -25.357 -11.306 43.753 1.00 91.31 586 VAL A O 1
ATOM 4765 N N . ASP A 1 587 ? -27.512 -10.802 44.112 1.00 90.88 587 ASP A N 1
ATOM 4766 C CA . ASP A 1 587 ? -28.032 -11.505 42.936 1.00 90.88 587 ASP A CA 1
ATOM 4767 C C . ASP A 1 587 ? -27.450 -10.952 41.622 1.00 90.88 587 ASP A C 1
ATOM 4769 O O . ASP A 1 587 ? -27.180 -11.701 40.681 1.00 90.88 587 ASP A O 1
ATOM 4773 N N . ALA A 1 588 ? -27.276 -9.627 41.531 1.00 89.38 588 ALA A N 1
ATOM 4774 C CA . ALA A 1 588 ? -26.688 -8.972 40.365 1.00 89.38 588 ALA A CA 1
ATOM 4775 C C . ALA A 1 588 ? -25.206 -9.338 40.201 1.00 89.38 588 ALA A C 1
ATOM 4777 O O . ALA A 1 588 ? -24.805 -9.733 39.108 1.00 89.38 588 ALA A O 1
ATOM 4778 N N . VAL A 1 589 ? -24.424 -9.291 41.285 1.00 91.31 589 VAL A N 1
ATOM 4779 C CA . VAL A 1 589 ? -23.019 -9.735 41.301 1.00 91.31 589 VAL A CA 1
ATOM 4780 C C . VAL A 1 589 ? -22.909 -11.230 40.987 1.00 91.31 589 VAL A C 1
ATOM 4782 O O . VAL A 1 589 ? -22.038 -11.632 40.220 1.00 91.31 589 VAL A O 1
ATOM 4785 N N . HIS A 1 590 ? 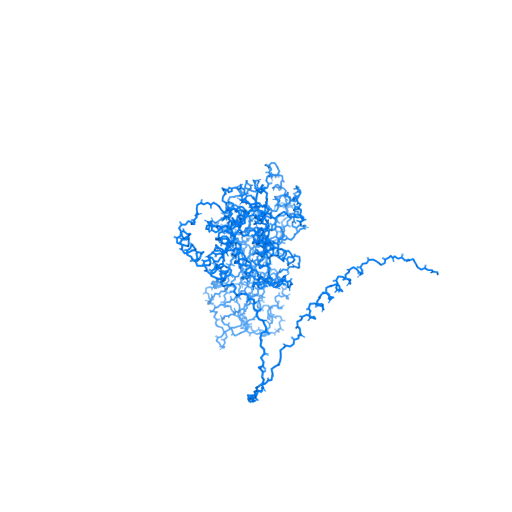-23.811 -12.067 41.508 1.00 92.69 590 HIS A N 1
ATOM 4786 C CA . HIS A 1 590 ? -23.790 -13.503 41.237 1.00 92.69 590 HIS A CA 1
ATOM 4787 C C . HIS A 1 590 ? -24.053 -13.817 39.756 1.00 92.69 590 HIS A C 1
ATOM 4789 O O . HIS A 1 590 ? -23.317 -14.606 39.161 1.00 92.69 590 HIS A O 1
ATOM 4795 N N . ARG A 1 591 ? -25.045 -13.163 39.132 1.00 89.44 591 ARG A N 1
ATOM 4796 C CA . ARG A 1 591 ? -25.300 -13.285 37.685 1.00 89.44 591 ARG A CA 1
ATOM 4797 C C . ARG A 1 591 ? -24.137 -12.756 36.844 1.00 89.44 591 ARG A C 1
ATOM 4799 O O . ARG A 1 591 ? -23.745 -13.419 35.889 1.00 89.44 591 ARG A O 1
ATOM 4806 N N . ASP A 1 592 ? -23.561 -11.610 37.202 1.00 90.31 592 ASP A N 1
ATOM 4807 C CA . ASP A 1 592 ? -22.420 -11.031 36.480 1.00 90.31 592 ASP A CA 1
ATOM 4808 C C . ASP A 1 592 ? -21.195 -11.962 36.484 1.00 90.31 592 ASP A C 1
ATOM 4810 O O . ASP A 1 592 ? -20.582 -12.194 35.439 1.00 90.31 592 ASP A O 1
ATOM 4814 N N . LEU A 1 593 ? -20.896 -12.583 37.631 1.00 91.19 593 LEU A N 1
ATOM 4815 C CA . LEU A 1 593 ? -19.843 -13.593 37.756 1.00 91.19 593 LEU A CA 1
ATOM 4816 C C . LEU A 1 593 ? -20.142 -14.852 36.926 1.00 91.19 593 LEU A C 1
ATOM 4818 O O . LEU A 1 593 ? -19.247 -15.343 36.237 1.00 91.19 593 LEU A O 1
ATOM 4822 N N . GLN A 1 594 ? -21.384 -15.355 36.940 1.00 90.12 594 GLN A N 1
ATOM 4823 C CA . GLN A 1 594 ? -21.787 -16.503 36.114 1.00 90.12 594 GLN A CA 1
ATOM 4824 C C . GLN A 1 594 ? -21.604 -16.219 34.615 1.00 90.12 594 GLN A C 1
ATOM 4826 O O . GLN A 1 594 ? -20.998 -17.029 33.915 1.00 90.12 594 GLN A O 1
ATOM 4831 N N . MET A 1 595 ? -22.080 -15.069 34.125 1.00 85.50 595 MET A N 1
ATOM 4832 C CA . MET A 1 595 ? -21.963 -14.694 32.709 1.00 85.50 595 MET A CA 1
ATOM 4833 C C . MET A 1 595 ? -20.514 -14.402 32.302 1.00 85.50 595 MET A C 1
ATOM 4835 O O . MET A 1 595 ? -20.085 -14.773 31.208 1.00 85.50 595 MET A O 1
ATOM 4839 N N . SER A 1 596 ? -19.724 -13.809 33.201 1.00 88.00 596 SER A N 1
ATOM 4840 C CA . SER A 1 596 ? -18.293 -13.591 32.975 1.00 88.00 596 SER A CA 1
ATOM 4841 C C . SER A 1 596 ? -17.518 -14.905 32.878 1.00 88.00 596 SER A C 1
ATOM 4843 O O . SER A 1 596 ? -16.662 -15.045 32.006 1.00 88.00 596 SER A O 1
ATOM 4845 N N . GLN A 1 597 ? -17.843 -15.896 33.714 1.00 88.19 597 GLN A N 1
ATOM 4846 C CA . GLN A 1 597 ? -17.224 -17.221 33.666 1.00 88.19 597 GLN A CA 1
ATOM 4847 C C . GLN A 1 597 ? -17.666 -18.036 32.437 1.00 88.19 597 GLN A C 1
ATOM 4849 O O . GLN A 1 597 ? -16.857 -18.766 31.863 1.00 88.19 597 GLN A O 1
ATOM 4854 N N . SER A 1 598 ? -18.936 -17.935 32.030 1.00 87.94 598 SER A N 1
ATOM 4855 C CA . SER A 1 598 ? -19.506 -18.754 30.952 1.00 87.94 598 SER A CA 1
ATOM 4856 C C . SER A 1 598 ? -19.247 -18.207 29.545 1.00 87.94 598 SER A C 1
ATOM 4858 O O . SER A 1 598 ? -19.152 -19.008 28.610 1.00 87.94 598 SER A O 1
ATOM 4860 N N . VAL A 1 599 ? -19.102 -16.885 29.387 1.00 88.06 599 VAL A N 1
ATOM 4861 C CA . VAL A 1 599 ? -18.855 -16.213 28.099 1.00 88.06 599 VAL A CA 1
ATOM 4862 C C . VAL A 1 599 ? -17.468 -15.571 28.071 1.00 88.06 599 VAL A C 1
ATOM 4864 O O . VAL A 1 599 ? -16.570 -16.121 27.435 1.00 88.06 599 VAL A O 1
ATOM 4867 N N . TYR A 1 600 ? -17.255 -14.449 28.772 1.00 91.00 600 TYR A N 1
ATOM 4868 C CA . TYR A 1 600 ? -16.041 -13.630 28.616 1.00 91.00 600 TYR A CA 1
ATOM 4869 C C . TYR A 1 600 ? -14.742 -14.402 28.891 1.00 91.00 600 TYR A C 1
ATOM 4871 O O . TYR A 1 600 ? -13.782 -14.282 28.133 1.00 91.00 600 TYR A O 1
ATOM 4879 N N . ASN A 1 601 ? -14.703 -15.251 29.922 1.00 89.94 601 ASN A N 1
ATOM 4880 C CA . ASN A 1 601 ? -13.509 -16.023 30.280 1.00 89.94 601 ASN A CA 1
ATOM 4881 C C . ASN A 1 601 ? -13.039 -16.971 29.156 1.00 89.94 601 ASN A C 1
ATOM 4883 O O . ASN A 1 601 ? -11.861 -17.299 29.094 1.00 89.94 601 ASN A O 1
ATOM 4887 N N . LYS A 1 602 ? -13.924 -17.392 28.239 1.00 89.31 602 LYS A N 1
ATOM 4888 C CA . LYS A 1 602 ? -13.542 -18.197 27.061 1.00 89.31 602 LYS A CA 1
ATOM 4889 C C . LYS A 1 602 ? -12.827 -17.379 25.977 1.00 89.31 602 LYS A C 1
ATOM 4891 O O . LYS A 1 602 ? -12.203 -17.980 25.111 1.00 89.31 602 LYS A O 1
ATOM 4896 N N . LEU A 1 603 ? -12.942 -16.050 26.011 1.00 89.19 603 LEU A N 1
ATOM 4897 C CA . LEU A 1 603 ? -12.315 -15.121 25.065 1.00 89.19 603 LEU A CA 1
ATOM 4898 C C . LEU A 1 603 ? -10.939 -14.654 25.558 1.00 89.19 603 LEU A C 1
ATOM 4900 O O . LEU A 1 603 ? -10.035 -14.511 24.753 1.00 89.19 603 LEU A O 1
ATOM 4904 N N . PHE A 1 604 ? -10.768 -14.465 26.873 1.00 88.38 604 PHE A N 1
ATOM 4905 C CA . PHE A 1 604 ? -9.500 -14.031 27.488 1.00 88.38 604 PHE A CA 1
ATOM 4906 C C . PHE A 1 604 ? -8.497 -15.169 27.780 1.00 88.38 604 PHE A C 1
ATOM 4908 O O . PHE A 1 604 ? -7.389 -14.902 28.235 1.00 88.38 604 PHE A O 1
ATOM 4915 N N . VAL A 1 605 ? -8.893 -16.431 27.577 1.00 81.88 605 VAL A N 1
ATOM 4916 C CA . VAL A 1 605 ? -8.042 -17.635 27.737 1.00 81.88 605 VAL A CA 1
ATOM 4917 C C . VAL A 1 605 ? -7.594 -18.201 26.372 1.00 81.88 605 VAL A C 1
ATOM 4919 O O . VAL A 1 605 ? -6.879 -19.199 26.317 1.00 81.88 605 VAL A O 1
ATOM 4922 N N . ARG A 1 606 ? -8.024 -17.570 25.274 1.00 64.88 606 ARG A N 1
ATOM 4923 C CA . ARG A 1 606 ? -7.619 -17.861 23.892 1.00 64.88 606 ARG A CA 1
ATOM 4924 C C . ARG A 1 606 ? -6.614 -16.827 23.399 1.00 64.88 606 ARG A C 1
ATOM 4926 O O . ARG A 1 606 ? -5.823 -17.223 22.521 1.00 64.88 606 ARG A O 1
#

Sequence (606 aa):
MLPCRRPDTGLTAMSTLLEIKSSMLRQVQNRQSFHHKTTVATASDSAQEISEMTSAVRKDTEDDDFFERLKRVLKKESRLHSGQFEGVLNSSTPPPPETVRQSHAMEEMKPTKEEVEMLYEEALYTVVYRSGVVSSEHTANEDKLFEYLQKVFGVSVNEHEVILQRIREAKGPGYALKVTVVEAKNLLAKDSNGFSDPYCMLGILIGQQYTKEPEEKKERKFSFRRKKEKMEKWSSVKDALPAKYIQVTKVKNNTLNPVWNENFLFEIDNTSMDQLHLDIWDHDDDVSVAEACKKLNEVSGFKGMGRYFKQIVKSARANGTAGASEDNADDFLGCLNISVNGIPVGGLDKWFKLEPRSSSSRVQGDCHLILKLVITQRDTLLCKRTSSLIMHEMLLRQLLQYEHRQREPDYYNWKGEVSKFAFTVISHHRTQTDLSPFQNAVVQWQTCSKLHQKWNMDYSYLLELLKHIEEQWDPAVLQREQEENLAESFNSFAEHCLLQLRKLREIFPVANSIAIGRLEFLLRCLSQIYSMQPFQSVCPFHNELHVEIATALKKGTLEWYEEMQIKERLKRKSETEHLHSLIKLVDAVHRDLQMSQSVYNKLFVR

pLDDT: mean 76.54, std 24.15, range [23.98, 98.62]

Radius of gyration: 38.35 Å; chains: 1; bounding box: 83×83×149 Å

Secondary structure (DSSP, 8-state):
-PPPP----SSHHHHHHHHHHHHHHHHHHTTS-----------------------------HHHHHHHHHHHHHHHHHHHHHHHHTT---TTSPPPPP------S----PPPHHHHHHHHHHHHHHHHT--SBPPTTS---SHHHHHHHHHHHT--HHHHHHHHHHHHHSPPPEEEEEEEEEEEESPPP-STTSS---EEEEEEEPGGG--------------------------S---S--GGG-EEPPP-TT-SS-EEEEEEEEEES-TTT-EEEEEEE---SS--HHHHHHH-------S-HHHHHHHHHHHHHHTT-TT--TT-S--EEEEEEEEGGG-BTT-EEEEEE-B-SSTT-----EEEEEEEEEEEE---SGGGTS-HHHHHHHHHHHHHHHHHHTS-S-TT---S---HHHHHHHHHHHHHTT--HHHHHHHHHHHHHHHHHHH---HHHHHHHHHHHHHT--GGG--HHHHHHHHHHHHHHHHHHHHHHHTHHHHS-TT-HHHHHHHHHHHHHHHHHHHSHHHHHH-TT---HHHHHHHHHHHHHHHHHHHHHHHTTTT-SSHHHHHHHHHHHHHHHHHHHHHIIIIIHHHHT-